Protein AF-A0A7S1K1X8-F1 (afdb_monomer)

Foldseek 3Di:
DACQDLLSLLVLLVLVCLQCVQPCNLQWAAADPVRRDHDFFPQAPSCLQVNRPDPSPSDRDDPVSSVVSVCCLQDPVCVVPPVSSCQQADVPDHNPDDGGQGGDGDGDTDPPGPPADGCPGPVVVSLVSCVVSVVSSVVVNCVQLVHDDDPLDDSCVPPVNQAGWDFGDDPDNPDTDTDGDDDDDPSVVVVNVVSNVVSVVVVVVVVLVVQLVVCCVVLVDSLLSVLLSVLLVVLLVVLVVCLCPVVVDPDDDPLLVVLSVVSSVLSSVLSVLLSVLVVVLVVVDPDDDDDPVVSLVVSLVVSLVVSVVVLVVQLVVLCVLLPDPDPVSNSSSSSSSSSSVSSSVSSSPRNSVSVVVVVVVVVVVVVVVPPPDDDDDDDDDDDDDDDPDDDDDDDDDDDDDDDDDDDDDDDDDDDDDDDDDDDDDDDDDDDDDDDDDDDDD

Solvent-accessible surface area (backbone atoms only — not comparable to full-atom values): 27059 Å² total; per-residue (Å²): 118,61,51,86,39,43,54,48,50,26,53,51,28,54,57,52,33,55,55,68,70,33,88,50,31,83,76,42,38,25,57,30,98,84,66,82,46,71,42,81,52,84,48,26,55,55,32,68,74,68,37,87,82,59,85,67,78,49,68,78,54,55,67,64,61,52,48,54,53,51,50,48,63,40,27,63,66,40,59,69,76,33,70,72,62,55,61,42,40,44,93,89,54,42,63,91,58,93,62,50,74,52,72,48,67,40,80,67,66,34,74,46,47,93,94,45,90,38,66,76,52,60,38,73,61,55,59,52,68,47,47,66,43,51,59,50,44,50,53,54,52,32,58,73,57,70,56,73,79,48,90,99,43,58,74,72,66,76,34,83,82,63,36,47,68,41,81,32,78,41,99,49,99,83,53,72,50,68,46,69,51,70,86,86,51,76,67,57,54,55,53,52,50,49,53,53,49,55,54,51,49,52,55,49,52,53,51,53,52,50,52,42,52,49,38,24,66,73,68,71,34,60,69,57,26,49,51,47,53,52,42,50,56,49,14,53,54,50,24,48,50,46,42,42,72,72,67,62,52,86,82,82,60,72,66,50,65,52,40,55,64,58,43,52,56,61,44,46,51,58,50,49,54,53,48,49,55,50,51,55,51,56,72,76,56,83,65,94,78,70,63,74,67,58,58,54,48,53,48,46,54,54,50,51,56,60,50,44,56,56,48,49,55,52,21,50,57,26,44,57,34,47,73,46,93,47,67,73,51,18,53,28,13,47,46,46,16,43,26,41,52,41,33,52,56,42,48,68,65,53,49,58,61,50,52,54,51,51,51,54,52,52,52,56,56,55,69,65,64,73,77,67,89,73,78,87,77,76,92,74,91,82,84,91,80,82,89,84,82,80,86,78,84,82,85,87,82,90,83,85,84,91,87,83,86,88,83,89,89,90,83,88,89,88,84,89,82,84,91,85,89,82,89,81,90,85,90,83,84,88,81,88,82,88,85,89,86,81,92,84,133

InterPro domains:
  IPR000731 Sterol-sensing domain [PS50156] (225-357)
  IPR052081 Dispatched hedgehog regulator [PTHR45951] (2-363)
  IPR053958 HMGCR/SNAP/NPC1-like, sterol-sensing domain [PF12349] (225-365)

Sequence (441 aa):
EDLFTPSSLQAMCQVERLVVQNPFYTSVCLLSGDGDKCARSEGSIVNLFYGYAHDFSCQLLTASRVGDVKNTLMSEVTYRLRPDARFFLAQGEGPGEGEMTSTRSLIPLGTPLKGYRNEFDRQYTQDKEYLPFWRSLERDILSHLHISPVLDRSPYRHTDDRGWLLQVPGNNTTTSTSIRVALWARPLWFDERADIFYTDQFWAAAAIVLVFVFFALYTKSPMYSFAGCLQIFFSFSLAYLLFRFVAGLNYFGSMQKGALFVLCGMGADNVLVMWDAWAIKQLQYDDQHATRSTQLHHAFCHTAAATLITNLTTAAAFFALCNSPLMPIQAFGLYAGICTVTNYLLTLSLLPPVLVIIKRRREKRSGVGDGVGSRPRSLSSIGPASSVSVCVADNAGTDEGLASHHEADLMSDEGVQKRHE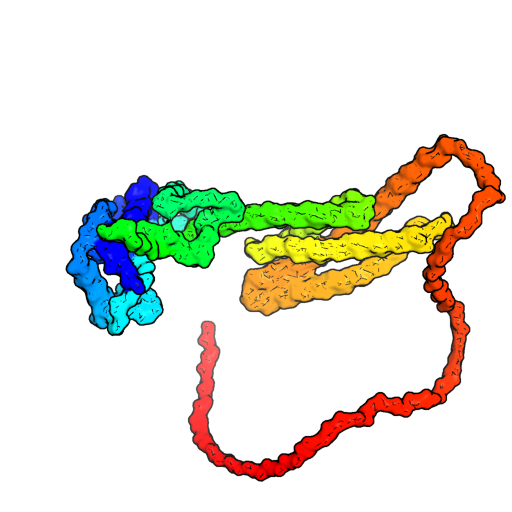HEHQLDGSSPHPHSPTPSTR

Nearest PDB structures (foldseek):
  7rpj-assembly1_A  TM=6.022E-01  e=6.123E-09  Mus musculus
  7e2i-assembly1_D  TM=6.457E-01  e=3.624E-08  Homo sapiens
  7rpk-assembly1_A  TM=6.072E-01  e=2.349E-07  Mus musculus
  7oul-assembly1_A  TM=7.824E-01  e=8.219E-02  Escherichia coli K-12
  7dfz-assembly1_A  TM=6.353E-01  e=7.503E-02  Homo sapiens

Mean predicted aligned error: 14.82 Å

Secondary structure (DSSP, 8-state):
--S--HHHHHHHHHHHHHHHT-TTHHHHBPBPTTSSSBPP-TT-HHHHHH-TT--S--PPPPHHHHHHHHHHHT-HHHHHH-GGGGGGSPTT--TT-----------PBPSSPTT-SSTTTTHHHHHHHTHHHHHHHHHHHHHHTTPPPBTTB-TTGGGTTS-EEEEEPPSSTT--EEEEE----HHHHHHHHHHHHHHHHHHHHHHHHHHHHHHHHHHS-HHHHHHHHHHHHHHHHHHHHHHHHTS------HHHHHHHHHHHHHHHHHHHHHHHHHHHHHHH---TTS-HHHHHHHHHHHHHHHHHHHHHHHHHHHHHGGGSSSHHHHHHHHHHHHHHHHHHHHHHHHHHHHHHHHHHHHHHHHHTTTTS---------------------------------------------------------------------

pLDDT: mean 75.9, std 22.22, range [23.56, 97.25]

Radius of gyration: 37.44 Å; Cα contacts (8 Å, |Δi|>4): 358; chains: 1; bounding box: 98×72×103 Å

Organism: NCBI:txid1169539

Structure (mmCIF, N/CA/C/O backbone):
data_AF-A0A7S1K1X8-F1
#
_entry.id   AF-A0A7S1K1X8-F1
#
loop_
_atom_site.group_PDB
_atom_site.id
_atom_site.type_symbol
_atom_site.label_atom_id
_atom_site.label_alt_id
_atom_site.label_comp_id
_atom_site.label_asym_id
_atom_site.label_entity_id
_atom_site.label_seq_id
_atom_site.pdbx_PDB_ins_code
_atom_site.Cartn_x
_atom_site.Cartn_y
_atom_site.Cartn_z
_atom_site.occupancy
_atom_site.B_iso_or_equiv
_atom_site.auth_seq_id
_atom_site.auth_comp_id
_atom_site.auth_asym_id
_atom_site.auth_atom_id
_atom_site.pdbx_PDB_model_num
ATOM 1 N N . GLU A 1 1 ? -9.183 15.104 32.620 1.00 67.88 1 GLU A N 1
ATOM 2 C CA . GLU A 1 1 ? -10.657 15.030 32.563 1.00 67.88 1 GLU A CA 1
ATOM 3 C C . GLU A 1 1 ? -11.042 13.574 32.591 1.00 67.88 1 GLU A C 1
ATOM 5 O O . GLU A 1 1 ? -10.529 12.787 31.799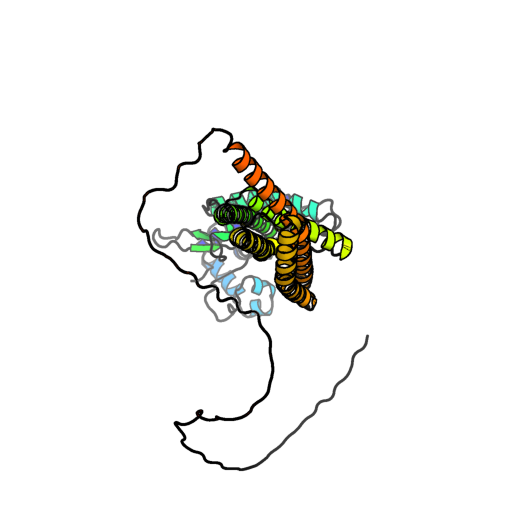 1.00 67.88 1 GLU A O 1
ATOM 10 N N . ASP A 1 2 ? -11.900 13.239 33.543 1.00 78.81 2 ASP A N 1
ATOM 11 C CA . ASP A 1 2 ? -12.364 11.882 33.763 1.00 78.81 2 ASP A CA 1
ATOM 12 C C . ASP A 1 2 ? -13.297 11.444 32.630 1.00 78.81 2 ASP A C 1
ATOM 14 O O . ASP A 1 2 ? -14.291 12.103 32.319 1.00 78.81 2 ASP A O 1
ATOM 18 N N . LEU A 1 3 ? -12.971 10.318 32.006 1.00 84.94 3 LEU A N 1
ATOM 19 C CA . LEU A 1 3 ? -13.683 9.800 30.846 1.00 84.94 3 LEU A CA 1
ATOM 20 C C . LEU A 1 3 ? -15.073 9.261 31.221 1.00 84.94 3 LEU A C 1
ATOM 22 O O . LEU A 1 3 ? -16.007 9.336 30.417 1.00 84.94 3 LEU A O 1
ATOM 26 N N . PHE A 1 4 ? -15.233 8.737 32.441 1.00 87.12 4 PHE A N 1
ATOM 27 C CA . PHE A 1 4 ? -16.459 8.083 32.907 1.00 87.12 4 PHE A CA 1
ATOM 28 C C . PHE A 1 4 ? -17.473 9.069 33.482 1.00 87.12 4 PHE A C 1
ATOM 30 O O . PHE A 1 4 ? -17.705 9.139 34.686 1.00 87.12 4 PHE A O 1
ATOM 37 N N . THR A 1 5 ? -18.148 9.788 32.591 1.00 87.94 5 THR A N 1
ATOM 38 C CA . THR A 1 5 ? -19.352 10.554 32.930 1.00 87.94 5 THR A CA 1
ATOM 39 C C . THR A 1 5 ? -20.606 9.854 32.391 1.00 87.94 5 THR A C 1
ATOM 41 O O . THR A 1 5 ? -20.513 9.094 31.422 1.00 87.94 5 THR A O 1
ATOM 44 N N . PRO A 1 6 ? -21.801 10.093 32.970 1.00 88.94 6 PRO A N 1
ATOM 45 C CA . PRO A 1 6 ? -23.054 9.566 32.429 1.00 88.94 6 PRO A CA 1
ATOM 46 C C . PRO A 1 6 ? -23.267 9.848 30.937 1.00 88.94 6 PRO A C 1
ATOM 48 O O . PRO A 1 6 ? -23.695 8.958 30.203 1.00 88.94 6 PRO A O 1
ATOM 51 N N . SER A 1 7 ? -22.936 11.059 30.478 1.00 87.81 7 SER A N 1
ATOM 52 C CA . SER A 1 7 ? -23.074 11.457 29.074 1.00 87.81 7 SER A CA 1
ATOM 53 C C . SER A 1 7 ? -22.024 10.786 28.185 1.00 87.81 7 SER A C 1
ATOM 55 O O . SER A 1 7 ? -22.371 10.281 27.118 1.00 87.81 7 SER A O 1
ATOM 57 N N . SER A 1 8 ? -20.769 10.679 28.639 1.00 88.69 8 SER A N 1
ATOM 58 C CA . SER A 1 8 ? -19.729 9.925 27.923 1.00 88.69 8 SER A CA 1
ATOM 59 C C . SER A 1 8 ? -20.116 8.453 27.755 1.00 88.69 8 SER A C 1
ATOM 61 O O . SER A 1 8 ? -19.996 7.905 26.664 1.00 88.69 8 SER A O 1
ATOM 63 N N . LEU A 1 9 ? -20.635 7.810 28.808 1.00 90.38 9 LEU A N 1
ATOM 64 C CA . LEU A 1 9 ? -21.081 6.412 28.764 1.00 90.38 9 LEU A CA 1
ATOM 65 C C . LEU A 1 9 ? -22.303 6.209 27.866 1.00 90.38 9 LEU A C 1
ATOM 67 O O . LEU A 1 9 ? -22.424 5.173 27.212 1.00 90.38 9 LEU A O 1
ATOM 71 N N . GLN A 1 10 ? -23.209 7.185 27.812 1.00 90.94 10 GLN A N 1
ATOM 72 C CA . GLN A 1 10 ? -24.309 7.170 26.854 1.00 90.94 10 GLN A CA 1
ATOM 73 C C . GLN A 1 10 ? -23.789 7.234 25.412 1.00 90.94 10 GLN A C 1
ATOM 75 O O . GLN A 1 10 ? -24.231 6.446 24.576 1.00 90.94 10 GLN A O 1
ATOM 80 N N . ALA A 1 11 ? -22.823 8.111 25.129 1.00 89.62 11 ALA A N 1
ATOM 81 C CA . ALA A 1 11 ? -22.195 8.211 23.814 1.00 89.62 11 ALA A CA 1
ATOM 82 C C . ALA A 1 11 ? -21.455 6.913 23.431 1.00 89.62 11 ALA A C 1
ATOM 84 O O . ALA A 1 11 ? -21.619 6.413 22.320 1.00 89.62 11 ALA A O 1
ATOM 85 N N . MET A 1 12 ? -20.722 6.296 24.366 1.00 90.94 12 MET A N 1
ATOM 86 C CA . MET A 1 12 ? -20.090 4.983 24.156 1.00 90.94 12 MET A CA 1
ATOM 87 C C . MET A 1 12 ? -21.119 3.891 23.834 1.00 90.94 12 MET A C 1
ATOM 89 O O . MET A 1 12 ? -20.915 3.108 22.908 1.00 90.94 12 MET A O 1
ATOM 93 N N . CYS A 1 13 ? -22.249 3.866 24.549 1.00 92.50 13 CYS A N 1
ATOM 94 C CA . CYS A 1 13 ? -23.339 2.932 24.270 1.00 92.50 13 CYS A CA 1
ATOM 95 C C . CYS A 1 13 ? -23.906 3.121 22.859 1.00 92.50 13 CYS A C 1
ATOM 97 O O . CYS A 1 13 ? -24.154 2.136 22.168 1.00 92.50 13 CYS A O 1
ATOM 99 N N . GLN A 1 14 ? -24.076 4.366 22.401 1.00 91.69 14 GLN A N 1
ATOM 100 C CA . GLN A 1 14 ? -24.563 4.647 21.047 1.00 91.69 14 GLN A CA 1
ATOM 101 C C . GLN A 1 14 ? -23.613 4.112 19.970 1.00 91.69 14 GLN A C 1
ATOM 103 O O . GLN A 1 14 ? -24.083 3.559 18.979 1.00 91.69 14 GLN A O 1
ATOM 108 N N . VAL A 1 15 ? -22.296 4.199 20.182 1.00 91.12 15 VAL A N 1
ATOM 109 C CA . VAL A 1 15 ? -21.304 3.626 19.260 1.00 91.12 15 VAL A CA 1
ATOM 110 C C . VAL A 1 15 ? -21.367 2.095 19.256 1.00 91.12 15 VAL A C 1
ATOM 112 O O . VAL A 1 15 ? -21.449 1.494 18.186 1.00 91.12 15 VAL A O 1
ATOM 115 N N . GLU A 1 16 ? -21.388 1.440 20.423 1.00 91.94 16 GLU A N 1
ATOM 116 C CA . GLU A 1 16 ? -21.484 -0.030 20.488 1.00 91.94 16 GLU A CA 1
ATOM 117 C C . GLU A 1 16 ? -22.815 -0.560 19.937 1.00 91.94 16 GLU A C 1
ATOM 119 O O . GLU A 1 16 ? -22.860 -1.623 19.311 1.00 91.94 16 GLU A O 1
ATOM 124 N N . ARG A 1 17 ? -23.897 0.208 20.093 1.00 92.38 17 ARG A N 1
ATOM 125 C CA . ARG A 1 17 ? -25.212 -0.101 19.528 1.00 92.38 17 ARG A CA 1
ATOM 126 C C . ARG A 1 17 ? -25.158 -0.252 18.007 1.00 92.38 17 ARG A C 1
ATOM 128 O O . ARG A 1 17 ? -25.808 -1.158 17.490 1.00 92.38 17 ARG A O 1
ATOM 135 N N . LEU A 1 18 ? -24.383 0.579 17.301 1.00 91.69 18 LEU A N 1
ATOM 136 C CA . LEU A 1 18 ? -24.216 0.473 15.842 1.00 91.69 18 LEU A CA 1
ATOM 137 C C . LEU A 1 18 ? -23.600 -0.869 15.429 1.00 91.69 18 LEU A C 1
ATOM 139 O O . LEU A 1 18 ? -23.930 -1.389 14.368 1.00 91.69 18 LEU A O 1
ATOM 143 N N . VAL A 1 19 ? -22.744 -1.447 16.276 1.00 90.69 19 VAL A N 1
ATOM 144 C CA . VAL A 1 19 ? -22.124 -2.757 16.041 1.00 90.69 19 VAL A CA 1
ATOM 145 C C . VAL A 1 19 ? -23.130 -3.877 16.298 1.00 90.69 19 VAL A C 1
ATOM 147 O O . VAL A 1 19 ? -23.359 -4.715 15.429 1.00 90.69 19 VAL A O 1
ATOM 150 N N . VAL A 1 20 ? -23.748 -3.890 17.483 1.00 89.25 20 VAL A N 1
ATOM 151 C CA . VAL A 1 20 ? -24.570 -5.019 17.957 1.00 89.25 20 VAL A CA 1
ATOM 152 C C . VAL A 1 20 ? -25.940 -5.078 17.278 1.00 89.25 20 VAL A C 1
ATOM 154 O O . VAL A 1 20 ? -26.451 -6.167 17.024 1.00 89.25 20 VAL A O 1
ATOM 157 N N . GLN A 1 21 ? -26.542 -3.927 16.961 1.00 90.06 21 GLN A N 1
ATOM 158 C CA . GLN A 1 21 ? -27.833 -3.861 16.263 1.00 90.06 21 GLN A CA 1
ATOM 159 C C . GLN A 1 21 ? -27.694 -3.903 14.734 1.00 90.06 21 GLN A C 1
ATOM 161 O O . GLN A 1 21 ? -28.703 -3.822 14.033 1.00 90.06 21 GLN A O 1
ATOM 166 N N . ASN A 1 22 ? -26.475 -4.040 14.197 1.00 91.75 22 ASN A N 1
ATOM 167 C CA . ASN A 1 22 ? -26.285 -4.181 12.760 1.00 91.75 22 ASN A CA 1
ATOM 168 C C . ASN A 1 22 ? -26.974 -5.471 12.260 1.00 91.75 22 ASN A C 1
ATOM 170 O O . ASN A 1 22 ? -26.795 -6.531 12.868 1.00 91.75 22 ASN A O 1
ATOM 174 N N . PRO A 1 23 ? -27.721 -5.437 11.139 1.00 90.81 23 PRO A N 1
ATOM 175 C CA . PRO A 1 23 ? -28.442 -6.608 10.629 1.00 90.81 23 PRO A CA 1
ATOM 176 C C . PRO A 1 23 ? -27.530 -7.811 10.356 1.00 90.81 23 PRO A C 1
ATOM 178 O O . PRO A 1 23 ? -27.951 -8.956 10.524 1.00 90.81 23 PRO A O 1
ATOM 181 N N . PHE A 1 24 ? -26.271 -7.570 9.983 1.00 90.00 24 PHE A N 1
ATOM 182 C CA . PHE A 1 24 ? -25.303 -8.625 9.700 1.00 90.00 24 PHE A CA 1
ATOM 183 C C . PHE A 1 24 ? -24.584 -9.141 10.955 1.00 90.00 24 PHE A C 1
ATOM 185 O O . PHE A 1 24 ? -23.938 -10.184 10.880 1.00 90.00 24 PHE A O 1
ATOM 192 N N . TYR A 1 25 ? -24.715 -8.489 12.119 1.00 89.25 25 TYR A N 1
ATOM 193 C CA . TYR A 1 25 ? -23.990 -8.867 13.341 1.00 89.25 25 TYR A CA 1
ATOM 194 C C . TYR A 1 25 ? -24.276 -10.307 13.781 1.00 89.25 25 TYR A C 1
ATOM 196 O O . TYR A 1 25 ? -23.360 -11.046 14.130 1.00 89.25 25 TYR A O 1
ATOM 204 N N . THR A 1 26 ? -25.531 -10.750 13.682 1.00 86.75 26 THR A N 1
ATOM 205 C CA . THR A 1 26 ? -25.941 -12.121 14.045 1.00 86.75 26 THR A CA 1
ATOM 206 C C . THR A 1 26 ? -25.240 -13.212 13.232 1.00 86.75 26 THR A C 1
ATOM 208 O O . THR A 1 26 ? -25.122 -14.339 13.703 1.00 86.75 26 THR A O 1
ATOM 211 N N . SER A 1 27 ? -24.747 -12.883 12.034 1.00 86.06 27 SER A N 1
ATOM 212 C CA . SER A 1 27 ? -24.015 -13.824 11.180 1.00 86.06 27 SER A CA 1
ATOM 213 C C . SER A 1 27 ? -22.524 -13.928 11.514 1.00 86.06 27 SER A C 1
ATOM 215 O O . SER A 1 27 ? -21.903 -14.933 11.180 1.00 86.06 27 SER A O 1
ATOM 217 N N . VAL A 1 28 ? -21.961 -12.919 12.190 1.00 88.00 28 VAL A N 1
ATOM 218 C CA . VAL A 1 28 ? -20.516 -12.785 12.456 1.00 88.00 28 VAL A CA 1
ATOM 219 C C . VAL A 1 28 ? -20.160 -12.770 13.945 1.00 88.00 28 VAL A C 1
ATOM 221 O O . VAL A 1 28 ? -18.979 -12.773 14.301 1.00 88.00 28 VAL A O 1
ATOM 224 N N . CYS A 1 29 ? -21.156 -12.718 14.828 1.00 88.75 29 CYS A N 1
ATOM 225 C CA . CYS A 1 29 ? -20.944 -12.653 16.266 1.00 88.75 29 CYS A CA 1
ATOM 226 C C . CYS A 1 29 ? -20.290 -13.933 16.800 1.00 88.75 29 CYS A C 1
ATOM 228 O O . CYS A 1 29 ? -20.446 -15.025 16.252 1.00 88.75 29 CYS A O 1
ATOM 230 N N . LEU A 1 30 ? -19.568 -13.804 17.914 1.00 87.94 30 LEU A N 1
ATOM 231 C CA . LEU A 1 30 ? -19.121 -14.971 18.665 1.00 87.94 30 LEU A CA 1
ATOM 232 C C . LEU A 1 30 ? -20.345 -15.751 19.151 1.00 87.94 30 LEU A C 1
ATOM 234 O O . LEU A 1 30 ? -21.225 -15.157 19.763 1.00 87.94 30 LEU A O 1
ATOM 238 N N . LEU A 1 31 ? -20.416 -17.055 18.891 1.00 86.69 31 LEU A N 1
ATOM 239 C CA . LEU A 1 31 ? -21.524 -17.903 19.338 1.00 86.69 31 LEU A CA 1
ATOM 240 C C . LEU A 1 31 ? -21.298 -18.385 20.777 1.00 86.69 31 LEU A C 1
ATOM 242 O O . LEU A 1 31 ? -20.170 -18.624 21.203 1.00 86.69 31 LEU A O 1
ATOM 246 N N . SER A 1 32 ? -22.385 -18.518 21.535 1.00 84.62 32 SER A N 1
ATOM 247 C CA . SER A 1 32 ? -22.387 -19.135 22.864 1.00 84.62 32 SER A CA 1
ATOM 248 C C . SER A 1 32 ? -22.176 -20.651 22.763 1.00 84.62 32 SER A C 1
ATOM 250 O O . SER A 1 32 ? -22.275 -21.218 21.678 1.00 84.62 32 SER A O 1
ATOM 252 N N . GLY A 1 33 ? -21.928 -21.324 23.892 1.00 76.81 33 GLY A N 1
ATOM 253 C CA . GLY A 1 33 ? -21.696 -22.776 23.935 1.00 76.81 33 GLY A CA 1
ATOM 254 C C . GLY A 1 33 ? -22.823 -23.614 23.312 1.00 76.81 33 GLY A C 1
ATOM 255 O O . GLY A 1 33 ? -22.551 -24.687 22.784 1.00 76.81 33 GLY A O 1
ATOM 256 N N . ASP A 1 34 ? -24.053 -23.087 23.295 1.00 75.75 34 ASP A N 1
ATOM 257 C CA . ASP A 1 34 ? -25.226 -23.715 22.667 1.00 75.75 34 ASP A CA 1
ATOM 258 C C . ASP A 1 34 ? -25.280 -23.539 21.131 1.00 75.75 34 ASP A C 1
ATOM 260 O O . ASP A 1 34 ? -26.132 -24.123 20.470 1.00 75.75 34 ASP A O 1
ATOM 264 N N . GLY A 1 35 ? -24.397 -22.726 20.540 1.00 70.94 35 GLY A N 1
ATOM 265 C CA . GLY A 1 35 ? -24.210 -22.593 19.088 1.00 70.94 35 GLY A CA 1
ATOM 266 C C . GLY A 1 35 ? -25.224 -21.728 18.325 1.00 70.94 35 GLY A C 1
ATOM 267 O O . GLY A 1 35 ? -24.949 -21.376 17.182 1.00 70.94 35 GLY A O 1
ATOM 268 N N . ASP A 1 36 ? -26.350 -21.338 18.932 1.00 79.19 36 ASP A N 1
ATOM 269 C CA . ASP A 1 36 ? -27.437 -20.627 18.223 1.00 79.19 36 ASP A CA 1
ATOM 270 C C . ASP A 1 36 ? -27.620 -19.151 18.616 1.00 79.19 36 ASP A C 1
ATOM 272 O O . ASP A 1 36 ? -28.343 -18.407 17.951 1.00 79.19 36 ASP A O 1
ATOM 276 N N . LYS A 1 37 ? -26.981 -18.696 19.697 1.00 84.31 37 LYS A N 1
ATOM 277 C CA . LYS A 1 37 ? -27.080 -17.309 20.182 1.00 84.31 37 LYS A CA 1
ATOM 278 C C . LYS A 1 37 ? -25.708 -16.668 20.247 1.00 84.31 37 LYS A C 1
ATOM 280 O O . LYS A 1 37 ? -24.741 -17.337 20.605 1.00 84.31 37 LYS A O 1
ATOM 285 N N . CYS A 1 38 ? -25.641 -15.365 19.986 1.00 86.12 38 CYS A N 1
ATOM 286 C CA . CYS A 1 38 ? -24.423 -14.603 20.222 1.00 86.12 38 CYS A CA 1
ATOM 287 C C . CYS A 1 38 ? -24.038 -14.677 21.710 1.00 86.12 38 CYS A C 1
ATOM 289 O O . CYS A 1 38 ? -24.870 -14.474 22.599 1.00 86.12 38 CYS A O 1
ATOM 291 N N . ALA A 1 39 ? -22.776 -14.991 21.975 1.00 85.62 39 ALA A N 1
ATOM 292 C CA . ALA A 1 39 ? -22.165 -14.948 23.284 1.00 85.62 39 ALA A CA 1
ATOM 293 C C . ALA A 1 39 ? -22.170 -13.518 23.832 1.00 85.62 39 ALA A C 1
ATOM 295 O O . ALA A 1 39 ? -22.199 -12.526 23.098 1.00 85.62 39 ALA A O 1
ATOM 296 N N . ARG A 1 40 ? -22.126 -13.420 25.158 1.00 81.94 40 ARG A N 1
ATOM 297 C CA . ARG A 1 40 ? -22.020 -12.134 25.843 1.00 81.94 40 ARG A CA 1
ATOM 298 C C . ARG A 1 40 ? -20.624 -11.563 25.618 1.00 81.94 40 ARG A C 1
ATOM 300 O O . ARG A 1 40 ? -19.637 -12.282 25.756 1.00 81.94 40 ARG A O 1
ATOM 307 N N . SER A 1 41 ? -20.546 -10.270 25.312 1.00 83.31 41 SER A N 1
ATOM 308 C CA . SER A 1 41 ? -19.260 -9.579 25.240 1.00 83.31 41 SER A CA 1
ATOM 309 C C . SER A 1 41 ? -18.809 -9.167 26.641 1.00 83.31 41 SER A C 1
ATOM 311 O O . SER A 1 41 ? -19.235 -8.132 27.157 1.00 83.31 41 SER A O 1
ATOM 313 N N . GLU A 1 42 ? -17.964 -9.989 27.263 1.00 80.69 42 GLU A N 1
ATOM 314 C CA . GLU A 1 42 ? -17.346 -9.689 28.566 1.00 80.69 42 GLU A CA 1
ATOM 315 C C . GLU A 1 42 ? -16.292 -8.574 28.477 1.00 80.69 42 GLU A C 1
ATOM 317 O O . GLU A 1 42 ? -15.997 -7.918 29.470 1.00 80.69 42 GLU A O 1
ATOM 322 N N . GLY A 1 43 ? -15.769 -8.314 27.275 1.00 84.62 43 GLY A N 1
ATOM 323 C CA . GLY A 1 43 ? -14.810 -7.244 27.004 1.00 84.62 43 GLY A CA 1
ATOM 324 C C . GLY A 1 43 ? -15.437 -5.876 26.719 1.00 84.62 43 GLY A C 1
ATOM 325 O O . GLY A 1 43 ? -14.696 -4.939 26.431 1.00 84.62 43 GLY A O 1
ATOM 326 N N . SER A 1 44 ? -16.769 -5.739 26.765 1.00 90.69 44 SER A N 1
ATOM 327 C CA . SER A 1 44 ? -17.447 -4.457 26.527 1.00 90.69 44 SER A CA 1
ATOM 328 C C . SER A 1 44 ? -17.526 -3.619 27.802 1.00 90.69 44 SER A C 1
ATOM 330 O O . SER A 1 44 ? -18.077 -4.050 28.819 1.00 90.69 44 SER A O 1
ATOM 332 N N . ILE A 1 45 ? -17.024 -2.384 27.728 1.00 90.06 45 ILE A N 1
ATOM 333 C CA . ILE A 1 45 ? -17.112 -1.433 28.842 1.00 90.06 45 ILE A CA 1
ATOM 334 C C . ILE A 1 45 ? -18.569 -1.031 29.103 1.00 90.06 45 ILE A C 1
ATOM 336 O O . ILE A 1 45 ? -18.985 -0.912 30.252 1.00 90.06 45 ILE A O 1
ATOM 340 N N . VAL A 1 46 ? -19.386 -0.901 28.055 1.00 91.19 46 VAL A N 1
ATOM 341 C CA . VAL A 1 46 ? -20.808 -0.548 28.178 1.00 91.19 46 VAL A CA 1
ATOM 342 C C . VAL A 1 46 ? -21.563 -1.643 28.933 1.00 91.19 46 VAL A C 1
ATOM 344 O O . VAL A 1 46 ? -22.312 -1.338 29.863 1.00 91.19 46 VAL A O 1
ATOM 347 N N . ASN A 1 47 ? -21.301 -2.917 28.626 1.00 90.69 47 ASN A N 1
ATOM 348 C CA . ASN A 1 47 ? -21.883 -4.050 29.350 1.00 90.69 47 ASN A CA 1
ATOM 349 C C . ASN A 1 47 ? -21.512 -4.065 30.838 1.00 90.69 47 ASN A C 1
ATOM 351 O O . ASN A 1 47 ? -22.323 -4.492 31.661 1.00 90.69 47 ASN A O 1
ATOM 355 N N . LEU A 1 48 ? -20.324 -3.585 31.207 1.00 89.31 48 LEU A N 1
ATOM 356 C CA . LEU A 1 48 ? -19.908 -3.506 32.606 1.00 89.31 48 LEU A CA 1
ATOM 357 C C . LEU A 1 48 ? -20.739 -2.476 33.396 1.00 89.31 48 LEU A C 1
ATOM 359 O O . LEU A 1 48 ? -21.142 -2.744 34.530 1.00 89.31 48 LEU A O 1
ATOM 363 N N . PHE A 1 49 ? -21.044 -1.321 32.795 1.00 90.88 49 PHE A N 1
ATOM 364 C CA . PHE A 1 49 ? -21.822 -0.257 33.443 1.00 90.88 49 PHE A CA 1
ATOM 365 C C . PHE A 1 49 ? -23.339 -0.513 33.411 1.00 90.88 49 PHE A C 1
ATOM 367 O O . PHE A 1 49 ? -23.997 -0.431 34.456 1.00 90.88 49 PHE A O 1
ATOM 374 N N . TYR A 1 50 ? -23.884 -0.858 32.239 1.00 89.81 50 TYR A N 1
ATOM 375 C CA . TYR A 1 50 ? -25.320 -1.090 32.006 1.00 89.81 50 TYR A CA 1
ATOM 376 C C . TYR A 1 50 ? -25.787 -2.501 32.390 1.00 89.81 50 TYR A C 1
ATOM 378 O O . TYR A 1 50 ? -26.981 -2.736 32.565 1.00 89.81 50 TYR A O 1
ATOM 386 N N . GLY A 1 51 ? -24.854 -3.437 32.555 1.00 88.44 51 GLY A N 1
ATOM 387 C CA . GLY A 1 51 ? -25.133 -4.849 32.779 1.00 88.44 51 GLY A CA 1
ATOM 388 C C . GLY A 1 51 ? -25.204 -5.657 31.479 1.00 88.44 51 GLY A C 1
ATOM 389 O O . GLY A 1 51 ? -25.578 -5.173 30.412 1.00 88.44 51 GLY A O 1
ATOM 390 N N . TYR A 1 52 ? -24.887 -6.948 31.585 1.00 84.19 52 TYR A N 1
ATOM 391 C CA . TYR A 1 52 ? -24.771 -7.868 30.445 1.00 84.19 52 TYR A CA 1
ATOM 392 C C . TYR A 1 52 ? -26.098 -8.263 29.773 1.00 84.19 52 TYR A C 1
ATOM 394 O O . TYR A 1 52 ? -26.084 -9.011 28.798 1.00 84.19 52 TYR A O 1
ATOM 402 N N . ALA A 1 53 ? -27.238 -7.828 30.313 1.00 81.69 53 ALA A N 1
ATOM 403 C CA . ALA A 1 53 ? -28.574 -8.130 29.793 1.00 81.69 53 ALA A CA 1
ATOM 404 C C . ALA A 1 53 ? -29.302 -6.886 29.255 1.00 81.69 53 ALA A C 1
ATOM 406 O O . ALA A 1 53 ? -30.506 -6.944 29.016 1.00 81.69 53 ALA A O 1
ATOM 407 N N . HIS A 1 54 ? -28.599 -5.759 29.110 1.00 86.06 54 HIS A N 1
ATOM 408 C CA . HIS A 1 54 ? -29.204 -4.532 28.607 1.00 86.06 54 HIS A CA 1
ATOM 409 C C . HIS A 1 54 ? -29.501 -4.624 27.097 1.00 86.06 54 HIS A C 1
ATOM 411 O O . HIS A 1 54 ? -28.859 -5.366 26.356 1.00 86.06 54 HIS A O 1
ATOM 417 N N . ASP A 1 55 ? -30.496 -3.871 26.640 1.00 85.31 55 ASP A N 1
ATOM 418 C CA . ASP A 1 55 ? -31.059 -3.907 25.282 1.00 85.31 55 ASP A CA 1
ATOM 419 C C . ASP A 1 55 ? -30.412 -2.897 24.310 1.00 85.31 55 ASP A C 1
ATOM 421 O O . ASP A 1 55 ? -30.920 -2.666 23.211 1.00 85.31 55 ASP A O 1
ATOM 425 N N . PHE A 1 56 ? -29.299 -2.272 24.711 1.00 87.25 56 PHE A N 1
ATOM 426 C CA . PHE A 1 56 ? -28.663 -1.152 24.006 1.00 87.25 56 PHE A CA 1
ATOM 427 C C . PHE A 1 56 ? -29.622 0.030 23.731 1.00 87.25 56 PHE A C 1
ATOM 429 O O . PHE A 1 56 ? -29.458 0.768 22.758 1.00 87.25 56 PHE A O 1
ATOM 436 N N . SER A 1 57 ? -30.619 0.259 24.599 1.00 87.25 57 SER A N 1
ATOM 437 C CA . SER A 1 57 ? -31.460 1.471 24.566 1.00 87.25 57 SER A CA 1
ATOM 438 C C . SER A 1 57 ? -30.708 2.754 24.955 1.00 87.25 57 SER A C 1
ATOM 440 O O . SER A 1 57 ? -31.189 3.849 24.666 1.00 87.25 57 SER A O 1
ATOM 442 N N . CYS A 1 58 ? -29.515 2.629 25.552 1.00 89.50 58 CYS A N 1
ATOM 443 C CA . CYS A 1 58 ? -28.596 3.723 25.897 1.00 89.50 58 CYS A CA 1
ATOM 444 C C . CYS A 1 58 ? -29.239 4.850 26.724 1.00 89.50 58 CYS A C 1
ATOM 446 O O . CYS A 1 58 ? -29.118 6.038 26.407 1.00 89.50 58 CYS A O 1
ATOM 448 N N . GLN A 1 59 ? -29.944 4.468 27.791 1.00 90.50 59 GLN A N 1
ATOM 449 C CA . GLN A 1 59 ? -30.516 5.406 28.760 1.00 90.50 59 GLN A CA 1
ATOM 450 C C . GLN A 1 59 ? -29.422 6.091 29.590 1.00 90.50 59 GLN A C 1
ATOM 452 O O . GLN A 1 59 ? -28.397 5.491 29.887 1.00 90.50 59 GLN A O 1
ATOM 457 N N . LEU A 1 60 ? -29.631 7.340 30.004 1.00 90.62 60 LEU A N 1
ATOM 458 C CA . LEU A 1 60 ? -28.641 8.051 30.813 1.00 90.62 60 LEU A CA 1
ATOM 459 C C . LEU A 1 60 ? -28.498 7.394 32.201 1.00 90.62 60 LEU A C 1
ATOM 461 O O . LEU A 1 60 ? -29.472 7.291 32.945 1.00 90.62 60 LEU A O 1
ATOM 465 N N . LEU A 1 61 ? -27.284 6.962 32.553 1.00 90.06 61 LEU A N 1
ATOM 466 C CA . LEU A 1 61 ? -27.001 6.339 33.851 1.00 90.06 61 LEU A CA 1
ATOM 467 C C . LEU A 1 61 ? -26.954 7.368 34.988 1.00 90.06 61 LEU A C 1
ATOM 469 O O . LEU A 1 61 ? -26.494 8.496 34.821 1.00 90.06 61 LEU A O 1
ATOM 473 N N . THR A 1 62 ? -27.353 6.959 36.191 1.00 91.44 62 THR A N 1
ATOM 474 C CA . THR A 1 62 ? -27.211 7.792 37.393 1.00 91.44 62 THR A CA 1
ATOM 475 C C . THR A 1 62 ? -25.739 7.923 37.793 1.00 91.44 62 THR A C 1
ATOM 477 O O . THR A 1 62 ? -24.999 6.938 37.780 1.00 91.44 62 THR A O 1
ATOM 480 N N . ALA A 1 63 ? -25.320 9.114 38.232 1.00 88.38 63 ALA A N 1
ATOM 481 C CA . ALA A 1 63 ? -23.944 9.372 38.670 1.00 88.38 63 ALA A CA 1
ATOM 482 C C . ALA A 1 63 ? -23.465 8.427 39.793 1.00 88.38 63 ALA A C 1
ATOM 484 O O . ALA A 1 63 ? -22.297 8.050 39.808 1.00 88.38 63 ALA A O 1
ATOM 485 N N . SER A 1 64 ? -24.363 7.983 40.685 1.00 90.25 64 SER A N 1
ATOM 486 C CA . SER A 1 64 ? -24.047 6.985 41.719 1.00 90.25 64 SER A CA 1
ATOM 487 C C . SER A 1 64 ? -23.629 5.645 41.116 1.00 90.25 64 SER A C 1
ATOM 489 O O . SER A 1 64 ? -22.570 5.127 41.448 1.00 90.25 64 SER A O 1
ATOM 491 N N . ARG A 1 65 ? -24.403 5.128 40.153 1.00 90.50 65 ARG A N 1
ATOM 492 C CA . ARG A 1 65 ? -24.112 3.861 39.471 1.00 90.50 65 ARG A CA 1
ATOM 493 C C . ARG A 1 65 ? -22.774 3.907 38.735 1.00 90.50 65 ARG A C 1
ATOM 495 O O . ARG A 1 65 ? -22.028 2.931 38.770 1.00 90.50 65 ARG A O 1
ATOM 502 N N . VAL A 1 66 ? -22.481 5.027 38.074 1.00 89.94 66 VAL A N 1
ATOM 503 C CA . VAL A 1 66 ? -21.192 5.243 37.401 1.00 89.94 66 VAL A CA 1
ATOM 504 C C . VAL A 1 66 ? -20.054 5.250 38.424 1.00 89.94 66 VAL A C 1
ATOM 506 O O . VAL A 1 66 ? -19.063 4.549 38.230 1.00 89.94 66 VAL A O 1
ATOM 509 N N . GLY A 1 67 ? -20.229 5.962 39.541 1.00 88.75 67 GLY A N 1
ATOM 510 C CA . GLY A 1 67 ? -19.267 5.999 40.643 1.00 88.75 67 GLY A CA 1
ATOM 511 C C . GLY A 1 67 ? -18.996 4.624 41.257 1.00 88.75 67 GLY A C 1
ATOM 512 O O . GLY A 1 67 ? -17.838 4.265 41.439 1.00 88.75 67 GLY A O 1
ATOM 513 N N . ASP A 1 68 ? -20.029 3.819 41.510 1.00 90.12 68 ASP A N 1
ATOM 514 C CA . ASP A 1 68 ? -19.890 2.489 42.120 1.00 90.12 68 ASP A CA 1
ATOM 515 C C . ASP A 1 68 ? -19.059 1.537 41.247 1.00 90.12 68 ASP A C 1
ATOM 517 O O . ASP A 1 68 ? -18.140 0.865 41.726 1.00 90.12 68 ASP A O 1
ATOM 521 N N . VAL A 1 69 ? -19.359 1.492 39.944 1.00 89.19 69 VAL A N 1
ATOM 522 C CA . VAL A 1 69 ? -18.643 0.633 38.987 1.00 89.19 69 VAL A CA 1
ATOM 523 C C . VAL A 1 69 ? -17.214 1.134 38.781 1.00 89.19 69 VAL A C 1
ATOM 525 O O . VAL A 1 69 ? -16.282 0.329 38.811 1.00 89.19 69 VAL A O 1
ATOM 528 N N . LYS A 1 70 ? -17.017 2.455 38.664 1.00 88.00 70 LYS A N 1
ATOM 529 C CA . LYS A 1 70 ? -15.688 3.075 38.577 1.00 88.00 70 LYS A CA 1
ATOM 530 C C . LYS A 1 70 ? -14.838 2.753 39.811 1.00 88.00 70 LYS A C 1
ATOM 532 O O . LYS A 1 70 ? -13.710 2.291 39.677 1.00 88.00 70 LYS A O 1
ATOM 537 N N . ASN A 1 71 ? -15.384 2.927 41.013 1.00 87.69 71 ASN A N 1
ATOM 538 C CA . ASN A 1 71 ? -14.682 2.636 42.266 1.00 87.69 71 ASN A CA 1
ATOM 539 C C . ASN A 1 71 ? -14.350 1.147 42.400 1.00 87.69 71 ASN A C 1
ATOM 541 O O . ASN A 1 71 ? -13.298 0.793 42.926 1.00 87.69 71 ASN A O 1
ATOM 545 N N . THR A 1 72 ? -15.216 0.270 41.888 1.00 87.50 72 THR A N 1
ATOM 546 C CA . THR A 1 72 ? -14.941 -1.169 41.837 1.00 87.50 72 THR A CA 1
ATOM 547 C C . THR A 1 72 ? -13.771 -1.466 40.899 1.00 87.50 72 THR A C 1
ATOM 549 O O . THR A 1 72 ? -12.843 -2.161 41.307 1.00 87.50 72 THR A O 1
ATOM 552 N N . LEU A 1 73 ? -13.755 -0.892 39.690 1.00 85.31 73 LEU A N 1
ATOM 553 C CA . LEU A 1 73 ? -12.642 -1.023 38.738 1.00 85.31 73 LEU A CA 1
ATOM 554 C C . LEU A 1 73 ? -11.310 -0.519 39.312 1.00 85.31 73 LEU A C 1
ATOM 556 O O . LEU A 1 73 ? -10.285 -1.174 39.145 1.00 85.31 73 LEU A O 1
ATOM 560 N N . MET A 1 74 ? -11.345 0.605 40.031 1.00 82.38 74 MET A N 1
ATOM 561 C CA . MET A 1 74 ? -10.172 1.237 40.646 1.00 82.38 74 MET A CA 1
ATOM 562 C C . MET A 1 74 ? -9.798 0.642 42.009 1.00 82.38 74 MET A C 1
ATOM 564 O O . MET A 1 74 ? -8.798 1.037 42.609 1.00 82.38 74 MET A O 1
ATOM 568 N N . SER A 1 75 ? -10.582 -0.306 42.528 1.00 86.06 75 SER A N 1
ATOM 569 C CA . SER A 1 75 ? -10.289 -0.930 43.815 1.00 86.06 75 SER A CA 1
ATOM 570 C C . SER A 1 75 ? -9.052 -1.818 43.721 1.00 86.06 75 SER A C 1
ATOM 572 O O . SER A 1 75 ? -8.883 -2.605 42.787 1.00 86.06 75 SER A O 1
ATOM 574 N N . GLU A 1 76 ? -8.207 -1.760 44.747 1.00 83.31 76 GLU A N 1
ATOM 575 C CA . GLU A 1 76 ? -6.986 -2.564 44.789 1.00 83.31 76 GLU A CA 1
ATOM 576 C C . GLU A 1 76 ? -7.267 -4.074 44.798 1.00 83.31 76 GLU A C 1
ATOM 578 O O . GLU A 1 76 ? -6.509 -4.865 44.236 1.00 83.31 76 GLU A O 1
ATOM 583 N N . VAL A 1 77 ? -8.410 -4.472 45.360 1.00 85.06 77 VAL A N 1
ATOM 584 C CA . VAL A 1 77 ? -8.890 -5.858 45.341 1.00 85.06 77 VAL A CA 1
ATOM 585 C C . VAL A 1 77 ? -9.178 -6.317 43.911 1.00 85.06 77 VAL A C 1
ATOM 587 O O . VAL A 1 77 ? -8.668 -7.356 43.489 1.00 85.06 77 VAL A O 1
ATOM 590 N N . THR A 1 78 ? -9.944 -5.540 43.142 1.00 83.06 78 THR A N 1
ATOM 591 C CA . THR A 1 78 ? -10.283 -5.888 41.753 1.00 83.06 78 THR A CA 1
ATOM 592 C C . THR A 1 78 ? -9.041 -5.847 40.872 1.00 83.06 78 THR A C 1
ATOM 594 O O . THR A 1 78 ? -8.791 -6.790 40.126 1.00 83.06 78 THR A O 1
ATOM 597 N N . TYR A 1 79 ? -8.182 -4.841 41.041 1.00 80.75 79 TYR A N 1
ATOM 598 C CA . TYR A 1 79 ? -6.938 -4.709 40.281 1.00 80.75 79 TYR A CA 1
ATOM 599 C C . TYR A 1 79 ? -5.954 -5.884 40.480 1.00 80.75 79 TYR A C 1
ATOM 601 O O . TYR A 1 79 ? -5.172 -6.216 39.576 1.00 80.75 79 TYR A O 1
ATOM 609 N N . ARG A 1 80 ? -5.972 -6.529 41.658 1.00 81.00 80 ARG A N 1
ATOM 610 C CA . ARG A 1 80 ? -5.150 -7.714 41.969 1.00 81.00 80 ARG A CA 1
ATOM 611 C C . ARG A 1 80 ? -5.803 -9.032 41.553 1.00 81.00 80 ARG A C 1
ATOM 613 O O . ARG A 1 80 ? -5.101 -9.899 41.043 1.00 81.00 80 ARG A O 1
ATOM 620 N N . LEU A 1 81 ? -7.108 -9.199 41.777 1.00 85.81 81 LEU A N 1
ATOM 621 C CA . LEU A 1 81 ? -7.807 -10.478 41.576 1.00 85.81 81 LEU A CA 1
ATOM 622 C C . LEU A 1 81 ? -8.382 -10.664 40.165 1.00 85.81 81 LEU A C 1
ATOM 624 O O . LEU A 1 81 ? -8.639 -11.796 39.760 1.00 85.81 81 LEU A O 1
ATOM 628 N N . ARG A 1 82 ? -8.605 -9.575 39.423 1.00 82.38 82 ARG A N 1
ATOM 629 C CA . ARG A 1 82 ? -9.240 -9.571 38.098 1.00 82.38 82 ARG A CA 1
ATOM 630 C C . ARG A 1 82 ? -8.292 -8.958 37.066 1.00 82.38 82 ARG A C 1
ATOM 632 O O . ARG A 1 82 ? -8.355 -7.756 36.809 1.00 82.38 82 ARG A O 1
ATOM 639 N N . PRO A 1 83 ? -7.373 -9.748 36.478 1.00 79.56 83 PRO A N 1
ATOM 640 C CA . PRO A 1 83 ? -6.445 -9.236 35.469 1.00 79.56 83 PRO A CA 1
ATOM 641 C C . PRO A 1 83 ? -7.170 -8.727 34.214 1.00 79.56 83 PRO A C 1
ATOM 643 O O . PRO A 1 83 ? -6.663 -7.836 33.540 1.00 79.56 83 PRO A O 1
ATOM 646 N N . ASP A 1 84 ? -8.370 -9.235 33.938 1.00 80.56 84 ASP A N 1
ATOM 647 C CA . ASP A 1 84 ? -9.285 -8.765 32.898 1.00 80.56 84 ASP A CA 1
ATOM 648 C C . ASP A 1 84 ? -9.749 -7.318 33.122 1.00 80.56 84 ASP A C 1
ATOM 650 O O . ASP A 1 84 ? -9.893 -6.573 32.158 1.00 80.56 84 ASP A O 1
ATOM 654 N N . ALA A 1 85 ? -9.881 -6.861 34.372 1.00 79.81 85 ALA A N 1
ATOM 655 C CA . ALA A 1 85 ? -10.235 -5.470 34.664 1.00 79.81 85 ALA A CA 1
ATOM 656 C C . ALA A 1 85 ? -9.155 -4.475 34.192 1.00 79.81 85 ALA A C 1
ATOM 658 O O . ALA A 1 85 ? -9.469 -3.337 33.843 1.00 79.81 85 ALA A O 1
ATOM 659 N N . ARG A 1 86 ? -7.889 -4.913 34.104 1.00 81.62 86 ARG A N 1
ATOM 660 C CA . ARG A 1 86 ? -6.775 -4.096 33.588 1.00 81.62 86 ARG A CA 1
ATOM 661 C C . ARG A 1 86 ? -6.891 -3.805 32.097 1.00 81.62 86 ARG A C 1
ATOM 663 O O . ARG A 1 86 ? -6.253 -2.876 31.621 1.00 81.62 86 ARG A O 1
ATOM 670 N N . PHE A 1 87 ? -7.687 -4.577 31.356 1.00 86.62 87 PHE A N 1
ATOM 671 C CA . PHE A 1 87 ? -7.935 -4.316 29.939 1.00 86.62 87 PHE A CA 1
ATOM 672 C C . PHE A 1 87 ? -8.617 -2.958 29.719 1.00 86.62 87 PHE A C 1
ATOM 674 O O . PHE A 1 87 ? -8.307 -2.266 28.749 1.00 86.62 87 PHE A O 1
ATOM 681 N N . PHE A 1 88 ? -9.503 -2.567 30.638 1.00 87.06 88 PHE A N 1
ATOM 682 C CA . PHE A 1 88 ? -10.284 -1.332 30.568 1.00 87.06 88 PHE A CA 1
ATOM 683 C C . PHE A 1 88 ? -9.520 -0.087 31.035 1.00 87.06 88 PHE A C 1
ATOM 685 O O . PHE A 1 88 ? -10.015 1.022 30.836 1.00 87.06 88 PHE A O 1
ATOM 692 N N . LEU A 1 89 ? -8.349 -0.270 31.651 1.00 85.56 89 LEU A N 1
ATOM 693 C CA . LEU A 1 89 ? -7.508 0.781 32.223 1.00 85.56 89 LEU A CA 1
ATOM 694 C C . LEU A 1 89 ? -6.335 1.112 31.293 1.00 85.56 89 LEU A C 1
ATOM 696 O O . LEU A 1 89 ? -5.785 0.228 30.625 1.00 85.56 89 LEU A O 1
ATOM 700 N N . ALA A 1 90 ? -5.924 2.380 31.252 1.00 82.25 90 ALA A N 1
ATOM 701 C CA . ALA A 1 90 ? -4.685 2.752 30.580 1.00 82.25 90 ALA A CA 1
ATOM 702 C C . ALA A 1 90 ? -3.456 2.299 31.386 1.00 82.25 90 ALA A C 1
ATOM 704 O O . ALA A 1 90 ? -3.521 2.022 32.582 1.00 82.25 90 ALA A O 1
ATOM 705 N N . GLN A 1 91 ? -2.298 2.230 30.730 1.00 76.88 91 GLN A N 1
ATOM 706 C CA . GLN A 1 91 ? -1.052 1.918 31.424 1.00 76.88 91 GLN A CA 1
ATOM 707 C C . GLN A 1 91 ? -0.676 3.073 32.361 1.00 76.88 91 GLN A C 1
ATOM 709 O O . GLN A 1 91 ? -0.484 4.192 31.897 1.00 76.88 91 GLN A O 1
ATOM 714 N N . GLY A 1 92 ? -0.543 2.783 33.655 1.00 73.88 92 GLY A N 1
ATOM 715 C CA . GLY A 1 92 ? -0.280 3.783 34.695 1.00 73.88 92 GLY A CA 1
ATOM 716 C C . GLY A 1 92 ? -1.517 4.121 35.526 1.00 73.88 92 GLY A C 1
ATOM 717 O O . GLY A 1 92 ? -1.371 4.376 36.711 1.00 73.88 92 GLY A O 1
ATOM 718 N N . GLU A 1 93 ? -2.718 3.974 34.959 1.00 77.75 93 GLU A N 1
ATOM 719 C CA . GLU A 1 93 ? -3.975 4.216 35.672 1.00 77.75 93 GLU A CA 1
ATOM 720 C C . GLU A 1 93 ? -4.337 3.009 36.556 1.00 77.75 93 GLU A C 1
ATOM 722 O O . GLU A 1 93 ? -4.356 1.857 36.107 1.00 77.75 93 GLU A O 1
ATOM 727 N N . GLY A 1 94 ? -4.623 3.255 37.836 1.00 71.94 94 GLY A N 1
ATOM 728 C CA . GLY A 1 94 ? -4.907 2.196 38.803 1.00 71.94 94 GLY A CA 1
ATOM 729 C C . GLY A 1 94 ? -5.205 2.712 40.216 1.00 71.94 94 GLY A C 1
ATOM 730 O O . GLY A 1 94 ? -5.409 3.911 40.410 1.00 71.94 94 GLY A O 1
ATOM 731 N N . PRO A 1 95 ? -5.248 1.819 41.221 1.00 68.88 95 PRO A N 1
ATOM 732 C CA . PRO A 1 95 ? -5.606 2.177 42.592 1.00 68.88 95 PRO A CA 1
ATOM 733 C C . PRO A 1 95 ? -4.705 3.296 43.138 1.00 68.88 95 PRO A C 1
ATOM 735 O O . PRO A 1 95 ? -3.494 3.120 43.235 1.00 68.88 95 PRO A O 1
ATOM 738 N N . GLY A 1 96 ? -5.300 4.441 43.494 1.00 65.56 96 GLY A N 1
ATOM 739 C CA . GLY A 1 96 ? -4.589 5.624 44.002 1.00 65.56 96 GLY A CA 1
ATOM 740 C C . GLY A 1 96 ? -4.507 6.802 43.024 1.00 65.56 96 GLY A C 1
ATOM 741 O O . GLY A 1 96 ? -4.320 7.932 43.472 1.00 65.56 96 GLY A O 1
ATOM 742 N N . GLU A 1 97 ? -4.731 6.582 41.726 1.00 65.44 97 GLU A N 1
ATOM 743 C CA . GLU A 1 97 ? -4.910 7.649 40.733 1.00 65.44 97 GLU A CA 1
ATOM 744 C C . GLU A 1 97 ? -6.412 7.917 40.521 1.00 65.44 97 GLU A C 1
ATOM 746 O O . GLU A 1 97 ? -7.209 6.993 40.388 1.00 65.44 97 GLU A O 1
ATOM 751 N N . GLY A 1 98 ? -6.847 9.180 40.592 1.00 64.00 98 GLY A N 1
ATOM 752 C CA . GLY A 1 98 ? -8.278 9.528 40.685 1.00 64.00 98 GLY A CA 1
ATOM 753 C C . GLY A 1 98 ? -9.025 9.678 39.351 1.00 64.00 98 GLY A C 1
ATOM 754 O O . GLY A 1 98 ? -10.261 9.614 39.320 1.00 64.00 98 GLY A O 1
ATOM 755 N N . GLU A 1 99 ? -8.305 9.872 38.246 1.00 71.94 99 GLU A N 1
ATOM 756 C CA . GLU A 1 99 ? -8.884 10.148 36.926 1.00 71.94 99 GLU A CA 1
ATOM 757 C C . GLU A 1 99 ? -8.552 9.028 35.941 1.00 71.94 99 GLU A C 1
ATOM 759 O O . GLU A 1 99 ? -7.399 8.627 35.824 1.00 71.94 99 GLU A O 1
ATOM 764 N N . MET A 1 100 ? -9.565 8.541 35.218 1.00 79.25 100 MET A N 1
ATOM 765 C CA . MET A 1 100 ? -9.374 7.618 34.099 1.00 79.25 100 MET A CA 1
ATOM 766 C C . MET A 1 100 ? -9.496 8.423 32.811 1.00 79.25 100 MET A C 1
ATOM 768 O O . MET A 1 100 ? -10.551 8.990 32.530 1.00 79.25 100 MET A O 1
ATOM 772 N N . THR A 1 101 ? -8.432 8.495 32.023 1.00 84.50 101 THR A N 1
ATOM 773 C CA . THR A 1 101 ? -8.388 9.317 30.805 1.00 84.50 101 THR A CA 1
ATOM 774 C C . THR A 1 101 ? -8.714 8.521 29.550 1.00 84.50 101 THR A C 1
ATOM 776 O O . THR A 1 101 ? -9.149 9.089 28.549 1.00 84.50 101 THR A O 1
ATOM 779 N N . SER A 1 102 ? -8.507 7.203 29.584 1.00 85.94 102 SER A N 1
ATOM 780 C CA . SER A 1 102 ? -8.684 6.317 28.436 1.00 85.94 102 SER A CA 1
ATOM 781 C C . SER A 1 102 ? -9.301 4.991 28.861 1.00 85.94 102 SER A C 1
ATOM 783 O O . SER A 1 102 ? -9.052 4.485 29.948 1.00 85.94 102 SER A O 1
ATOM 785 N N . THR A 1 103 ? -10.088 4.389 27.974 1.00 89.94 103 THR A N 1
ATOM 786 C CA . THR A 1 103 ? -10.611 3.036 28.176 1.00 89.94 103 THR A CA 1
ATOM 787 C C . THR A 1 103 ? -10.626 2.263 26.867 1.00 89.94 103 THR A C 1
ATOM 789 O O . THR A 1 103 ? -10.475 2.838 25.787 1.00 89.94 103 THR A O 1
ATOM 792 N N . ARG A 1 104 ? -10.778 0.944 26.960 1.00 90.69 104 ARG A N 1
ATOM 793 C CA . ARG A 1 104 ? -10.824 0.035 25.815 1.00 90.69 104 ARG A CA 1
ATOM 794 C C . ARG A 1 104 ? -12.072 -0.818 25.916 1.00 90.69 104 ARG A C 1
ATOM 796 O O . ARG A 1 104 ? -12.414 -1.282 26.993 1.00 90.69 104 ARG A O 1
ATOM 803 N N . SER A 1 105 ? -12.723 -1.041 24.785 1.00 91.25 105 SER A N 1
ATOM 804 C CA . SER A 1 105 ? -13.844 -1.965 24.666 1.00 91.25 105 SER A CA 1
ATOM 805 C C . SER A 1 105 ? -13.524 -2.980 23.578 1.00 91.25 105 SER A C 1
ATOM 807 O O . SER A 1 105 ? -12.967 -2.625 22.538 1.00 91.25 105 SER A O 1
ATOM 809 N N . LEU A 1 106 ? -13.836 -4.246 23.830 1.00 90.12 106 LEU A N 1
ATOM 810 C CA . LEU A 1 106 ? -13.660 -5.346 22.895 1.00 90.12 106 LEU A CA 1
ATOM 811 C C . LEU A 1 106 ? -15.012 -6.005 22.650 1.00 90.12 106 LEU A C 1
ATOM 813 O O . LEU A 1 106 ? -15.639 -6.515 23.575 1.00 90.12 106 LEU A O 1
ATOM 817 N N . ILE A 1 107 ? -15.431 -6.039 21.388 1.00 89.75 107 ILE A N 1
ATOM 818 C CA . ILE A 1 107 ? -16.592 -6.804 20.933 1.00 89.75 107 ILE A CA 1
ATOM 819 C C . ILE A 1 107 ? -16.052 -7.971 20.100 1.00 89.75 107 ILE A C 1
ATOM 821 O O . ILE A 1 107 ? -15.584 -7.745 18.981 1.00 89.75 107 ILE A O 1
ATOM 825 N N . PRO A 1 108 ? -16.041 -9.206 20.634 1.00 86.56 108 PRO A N 1
ATOM 826 C CA . PRO A 1 108 ? -15.487 -10.341 19.919 1.00 86.56 108 PRO A CA 1
ATOM 827 C C . PRO A 1 108 ? -16.414 -10.766 18.776 1.00 86.56 108 PRO A C 1
ATOM 829 O O . PRO A 1 108 ? -17.615 -10.973 18.961 1.00 86.56 108 PRO A O 1
ATOM 832 N N . LEU A 1 109 ? -15.828 -10.947 17.596 1.00 87.44 109 LEU A N 1
ATOM 833 C CA . LEU A 1 109 ? -16.458 -11.635 16.471 1.00 87.44 109 LEU A CA 1
ATOM 834 C C . LEU A 1 109 ? -16.017 -13.102 16.468 1.00 87.44 109 LEU A C 1
ATOM 836 O O . LEU A 1 109 ? -14.948 -13.435 16.981 1.00 87.44 109 LEU A O 1
ATOM 840 N N . GLY A 1 110 ? -16.856 -13.986 15.936 1.00 82.81 110 GLY A N 1
ATOM 841 C CA . GLY A 1 110 ? -16.668 -15.430 16.039 1.00 82.81 110 GLY A CA 1
ATOM 842 C C . GLY A 1 110 ? -16.120 -16.062 14.772 1.00 82.81 110 GLY A C 1
ATOM 843 O O . GLY A 1 110 ? -16.702 -15.875 13.710 1.00 82.81 110 GLY A O 1
ATOM 844 N N . THR A 1 111 ? -15.074 -16.877 14.910 1.00 81.31 111 THR A N 1
ATOM 845 C CA . THR A 1 111 ? -14.610 -17.856 13.911 1.00 81.31 111 THR A CA 1
ATOM 846 C C . THR A 1 111 ? -14.520 -19.245 14.558 1.00 81.31 111 THR A C 1
ATOM 848 O O . THR A 1 111 ? -14.162 -19.325 15.735 1.00 81.31 111 THR A O 1
ATOM 851 N N . PRO A 1 112 ? -14.753 -20.351 13.828 1.00 83.00 112 PRO A N 1
ATOM 852 C CA . PRO A 1 112 ? -15.186 -20.417 12.433 1.00 83.00 112 PRO A CA 1
ATOM 853 C C . PRO A 1 112 ? -16.650 -20.001 12.253 1.00 83.00 112 PRO A C 1
ATOM 855 O O . PRO A 1 112 ? -17.486 -20.220 13.128 1.00 83.00 112 PRO A O 1
ATOM 858 N N . LEU A 1 113 ? -16.967 -19.439 11.087 1.00 82.94 113 LEU A N 1
ATOM 859 C CA . LEU A 1 113 ? -18.354 -19.193 10.692 1.00 82.94 113 LEU A CA 1
ATOM 860 C C . LEU A 1 113 ? -19.112 -20.519 10.493 1.00 82.94 113 LEU A C 1
ATOM 862 O O . LEU A 1 113 ? -18.519 -21.577 10.250 1.00 82.94 113 LEU A O 1
ATOM 866 N N . LYS A 1 114 ? -20.448 -20.472 10.552 1.00 81.44 114 LYS A N 1
ATOM 867 C CA . LYS A 1 114 ? -21.301 -21.652 10.344 1.00 81.44 114 LYS A CA 1
ATOM 868 C C . LYS A 1 114 ? -20.997 -22.304 8.987 1.00 81.44 114 LYS A C 1
ATOM 870 O O . LYS A 1 114 ? -21.069 -21.656 7.950 1.00 81.44 114 LYS A O 1
ATOM 875 N N . GLY A 1 115 ? -20.673 -23.598 8.997 1.00 82.62 115 GLY A N 1
ATOM 876 C CA . GLY A 1 115 ? -20.314 -24.357 7.788 1.00 82.62 115 GLY A CA 1
ATOM 877 C C . GLY A 1 115 ? -18.808 -24.485 7.518 1.00 82.62 115 GLY A C 1
ATOM 878 O O . GLY A 1 115 ? -18.426 -25.122 6.533 1.00 82.62 115 GLY A O 1
ATOM 879 N N . TYR A 1 116 ? -17.959 -23.945 8.394 1.00 85.12 116 TYR A N 1
ATOM 880 C CA . TYR A 1 116 ? -16.505 -24.100 8.338 1.00 85.12 116 TYR A CA 1
ATOM 881 C C . TYR A 1 116 ? -15.979 -24.947 9.501 1.00 85.12 116 TYR A C 1
ATOM 883 O O . TYR A 1 116 ? -16.548 -24.948 10.592 1.00 85.12 116 TYR A O 1
ATOM 891 N N . ARG A 1 117 ? -14.892 -25.695 9.270 1.00 83.81 117 ARG A N 1
ATOM 892 C CA . ARG A 1 117 ? -14.321 -26.612 10.274 1.00 83.81 117 ARG A CA 1
ATOM 893 C C . ARG A 1 117 ? -13.462 -25.907 11.322 1.00 83.81 117 ARG A C 1
ATOM 895 O O . ARG A 1 117 ? -13.470 -26.310 12.478 1.00 83.81 117 ARG A O 1
ATOM 902 N N . ASN A 1 118 ? -12.678 -24.913 10.911 1.00 86.38 118 ASN A N 1
ATOM 903 C CA . ASN A 1 118 ? -11.781 -24.134 11.768 1.00 86.38 118 ASN A CA 1
ATOM 904 C C . ASN A 1 118 ? -11.477 -22.767 11.125 1.00 86.38 118 ASN A C 1
ATOM 906 O O . ASN A 1 118 ? -11.884 -22.514 9.994 1.00 86.38 118 ASN A O 1
ATOM 910 N N . GLU A 1 119 ? -10.768 -21.888 11.836 1.00 81.38 119 GLU A N 1
ATOM 911 C CA . GLU A 1 119 ? -10.388 -20.546 11.352 1.00 81.38 119 GLU A CA 1
ATOM 912 C C . GLU A 1 119 ? -9.583 -20.580 10.037 1.00 81.38 119 GLU A C 1
ATOM 914 O O . GLU A 1 119 ? -9.706 -19.700 9.188 1.00 81.38 119 GLU A O 1
ATOM 919 N N . PHE A 1 120 ? -8.785 -21.630 9.833 1.00 84.94 120 PHE A N 1
ATOM 920 C CA . PHE A 1 120 ? -7.924 -21.779 8.657 1.00 84.94 120 PHE A CA 1
ATOM 921 C C . PHE A 1 120 ? -8.630 -22.441 7.459 1.00 84.94 120 PHE A C 1
ATOM 923 O O . PHE A 1 120 ? -8.088 -22.462 6.351 1.00 84.94 120 PHE A O 1
ATOM 930 N N . ASP A 1 121 ? -9.837 -22.978 7.645 1.00 83.75 121 ASP A N 1
ATOM 931 C CA . ASP A 1 121 ? -10.602 -23.676 6.613 1.00 83.75 121 ASP A CA 1
ATOM 932 C C . ASP A 1 121 ? -11.153 -22.667 5.604 1.00 83.75 121 ASP A C 1
ATOM 934 O O . ASP A 1 121 ? -12.128 -21.967 5.870 1.00 83.75 121 ASP A O 1
ATOM 938 N N . ARG A 1 122 ? -10.519 -22.582 4.428 1.00 84.81 122 ARG A N 1
ATOM 939 C CA . ARG A 1 122 ? -10.851 -21.594 3.386 1.00 84.81 122 ARG A CA 1
ATOM 940 C C . ARG A 1 122 ? -10.903 -20.172 3.963 1.00 84.81 122 ARG A C 1
ATOM 942 O O . ARG A 1 122 ? -11.864 -19.436 3.760 1.00 84.81 122 ARG A O 1
ATOM 949 N N . GLN A 1 123 ? -9.839 -19.776 4.657 1.00 82.19 123 GLN A N 1
ATOM 950 C CA . GLN A 1 123 ? -9.733 -18.475 5.329 1.00 82.19 123 GLN A CA 1
ATOM 951 C C . GLN A 1 123 ? -10.157 -17.290 4.443 1.00 82.19 123 GLN A C 1
ATOM 953 O O . GLN A 1 123 ? -10.910 -16.430 4.878 1.00 82.19 123 GLN A O 1
ATOM 958 N N . TYR A 1 124 ? -9.760 -17.281 3.166 1.00 82.19 124 TYR A N 1
ATOM 959 C CA . TYR A 1 124 ? -10.141 -16.217 2.231 1.00 82.19 124 TYR A CA 1
ATOM 960 C C . TYR A 1 124 ? -11.656 -16.121 1.978 1.00 82.19 124 TYR A C 1
ATOM 962 O O . TYR A 1 124 ? -12.170 -15.024 1.772 1.00 82.19 124 TYR A O 1
ATOM 970 N N . THR A 1 125 ? -12.386 -17.243 1.965 1.00 85.12 125 THR A N 1
ATOM 971 C CA . THR A 1 125 ? -13.849 -17.202 1.814 1.00 85.12 125 THR A CA 1
ATOM 972 C C . THR A 1 125 ? -14.522 -16.816 3.121 1.00 85.12 125 THR A C 1
ATOM 974 O O . THR A 1 125 ? -15.466 -16.040 3.070 1.00 85.12 125 THR A O 1
ATOM 977 N N . GLN A 1 126 ? -14.010 -17.270 4.272 1.00 84.44 126 GLN A N 1
ATOM 978 C CA . GLN A 1 126 ? -14.493 -16.800 5.576 1.00 84.44 126 GLN A CA 1
ATOM 979 C C . GLN A 1 126 ? -14.328 -15.285 5.712 1.00 84.44 126 GLN A C 1
ATOM 981 O O . GLN A 1 126 ? -15.295 -14.598 6.012 1.00 84.44 126 GLN A O 1
ATOM 986 N N . ASP A 1 127 ? -13.146 -14.751 5.401 1.00 82.25 127 ASP A N 1
ATOM 987 C CA . ASP A 1 127 ? -12.861 -13.314 5.470 1.00 82.25 127 ASP A CA 1
ATOM 988 C C . ASP A 1 127 ? -13.804 -12.499 4.566 1.00 82.25 127 ASP A C 1
ATOM 990 O O . ASP A 1 127 ? -14.226 -11.400 4.930 1.00 82.25 127 ASP A O 1
ATOM 994 N N . LYS A 1 128 ? -14.208 -13.058 3.417 1.00 84.00 128 LYS A N 1
ATOM 995 C CA . LYS A 1 128 ? -15.186 -12.421 2.527 1.00 84.00 128 LYS A CA 1
ATOM 996 C C . LYS A 1 128 ? -16.594 -12.336 3.105 1.00 84.00 128 LYS A C 1
ATOM 998 O O . LYS A 1 128 ? -17.287 -11.368 2.807 1.00 84.00 128 LYS A O 1
ATOM 1003 N N . GLU A 1 129 ? -17.016 -13.305 3.909 1.00 85.81 129 GLU A N 1
ATOM 1004 C CA . GLU A 1 129 ? -18.340 -13.287 4.548 1.00 85.81 129 GLU A CA 1
ATOM 1005 C C . GLU A 1 129 ? -18.470 -12.137 5.562 1.00 85.81 129 GLU A C 1
ATOM 1007 O O . GLU A 1 129 ? -19.570 -11.646 5.798 1.00 85.81 129 GLU A O 1
ATOM 1012 N N . TYR A 1 130 ? -17.359 -11.626 6.108 1.00 85.38 130 TYR A N 1
ATOM 1013 C CA . TYR A 1 130 ? -17.383 -10.449 6.984 1.00 85.38 130 TYR A CA 1
ATOM 1014 C C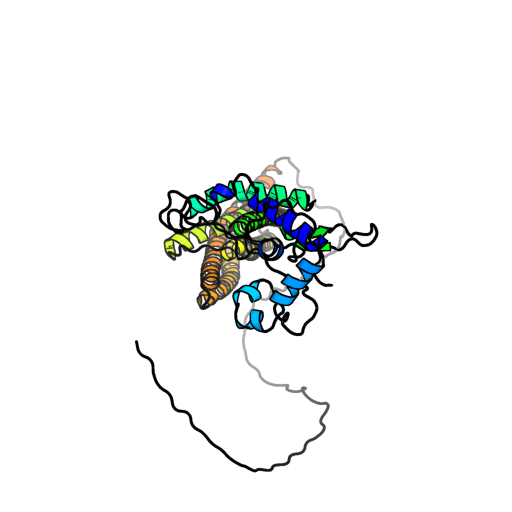 . TYR A 1 130 ? -17.512 -9.117 6.224 1.00 85.38 130 TYR A C 1
ATOM 1016 O O . TYR A 1 130 ? -17.884 -8.112 6.830 1.00 85.38 130 TYR A O 1
ATOM 1024 N N . LEU A 1 131 ? -17.215 -9.067 4.917 1.00 85.56 131 LEU A N 1
ATOM 1025 C CA . LEU A 1 131 ? -17.204 -7.814 4.138 1.00 85.56 131 LEU A CA 1
ATOM 1026 C C . LEU A 1 131 ? -18.533 -7.037 4.189 1.00 85.56 131 LEU A C 1
ATOM 1028 O O . LEU A 1 131 ? -18.482 -5.818 4.362 1.00 85.56 131 LEU A O 1
ATOM 1032 N N . PRO A 1 132 ? -19.720 -7.665 4.043 1.00 88.25 132 PRO A N 1
ATOM 1033 C CA . PRO A 1 132 ? -20.990 -6.942 4.109 1.00 88.25 132 PRO A CA 1
ATOM 1034 C C . PRO A 1 132 ? -21.221 -6.285 5.472 1.00 88.25 132 PRO A C 1
ATOM 1036 O O . PRO A 1 132 ? -21.655 -5.134 5.526 1.00 88.25 132 PRO A O 1
ATOM 1039 N N . PHE A 1 133 ? -20.875 -6.990 6.556 1.00 90.56 133 PHE A N 1
ATOM 1040 C CA . PHE A 1 133 ? -20.946 -6.458 7.914 1.00 90.56 133 PHE A CA 1
ATOM 1041 C C . PHE A 1 133 ? -20.041 -5.234 8.067 1.00 90.56 133 PHE A C 1
ATOM 1043 O O . PHE A 1 133 ? -20.525 -4.175 8.462 1.00 90.56 133 PHE A O 1
ATOM 1050 N N . TRP A 1 134 ? -18.765 -5.336 7.681 1.00 88.06 134 TRP A N 1
ATOM 1051 C CA . TRP A 1 134 ? -17.817 -4.228 7.822 1.00 88.06 134 TRP A CA 1
ATOM 1052 C C . TRP A 1 134 ? -18.190 -3.011 6.983 1.00 88.06 134 TRP A C 1
ATOM 1054 O O . TRP A 1 134 ? -18.191 -1.905 7.509 1.00 88.06 134 TRP A O 1
ATOM 1064 N N . ARG A 1 135 ? -18.590 -3.198 5.721 1.00 87.25 135 ARG A N 1
ATOM 1065 C CA . ARG A 1 135 ? -19.000 -2.084 4.849 1.00 87.25 135 ARG A CA 1
ATOM 1066 C C . ARG A 1 135 ? -20.267 -1.382 5.331 1.00 87.25 135 ARG A C 1
ATOM 1068 O O . ARG A 1 135 ? -20.407 -0.176 5.138 1.00 87.25 135 ARG A O 1
ATOM 1075 N N . SER A 1 136 ? -21.212 -2.129 5.909 1.00 90.81 136 SER A N 1
ATOM 1076 C CA . SER A 1 136 ? -22.394 -1.533 6.541 1.00 90.81 136 SER A CA 1
ATOM 1077 C C . SER A 1 136 ? -21.988 -0.756 7.786 1.00 90.81 136 SER A C 1
ATOM 1079 O O . SER A 1 136 ? -22.336 0.413 7.911 1.00 90.81 136 SER A O 1
ATOM 1081 N N . LEU A 1 137 ? -21.214 -1.389 8.669 1.00 90.19 137 LEU A N 1
ATOM 1082 C CA . LEU A 1 137 ? -20.798 -0.810 9.938 1.00 90.19 137 LEU A CA 1
ATOM 1083 C C . LEU A 1 137 ? -19.961 0.458 9.747 1.00 90.19 137 LEU A C 1
ATOM 1085 O O . LEU A 1 137 ? -20.191 1.449 10.430 1.00 90.19 137 LEU A O 1
ATOM 1089 N N . GLU A 1 138 ? -19.020 0.446 8.806 1.00 86.62 138 GLU A N 1
ATOM 1090 C CA . GLU A 1 138 ? -18.208 1.609 8.453 1.00 86.62 138 GLU A CA 1
ATOM 1091 C C . GLU A 1 138 ? -19.092 2.785 8.033 1.00 86.62 138 GLU A C 1
ATOM 1093 O O . GLU A 1 138 ? -18.950 3.882 8.568 1.00 86.62 138 GLU A O 1
ATOM 1098 N N . ARG A 1 139 ? -20.054 2.557 7.133 1.00 87.81 139 ARG A N 1
ATOM 1099 C CA . ARG A 1 139 ? -20.982 3.604 6.690 1.00 87.81 139 ARG A CA 1
ATOM 1100 C C . ARG A 1 139 ? -21.787 4.176 7.856 1.00 87.81 139 ARG A C 1
ATOM 1102 O O . ARG A 1 139 ? -21.907 5.396 7.966 1.00 87.81 139 ARG A O 1
ATOM 1109 N N . ASP A 1 140 ? -22.313 3.309 8.714 1.00 90.44 140 ASP A N 1
ATOM 1110 C CA . ASP A 1 140 ? -23.137 3.704 9.855 1.00 90.44 140 ASP A CA 1
ATOM 1111 C C . ASP A 1 140 ? -22.313 4.522 10.865 1.00 90.44 140 ASP A C 1
ATOM 1113 O O . ASP A 1 140 ? -22.734 5.604 11.279 1.00 90.44 140 ASP A O 1
ATOM 1117 N N . ILE A 1 141 ? -21.094 4.079 11.185 1.00 88.50 141 ILE A N 1
ATOM 1118 C CA . ILE A 1 141 ? -20.173 4.776 12.093 1.00 88.50 141 ILE A CA 1
ATOM 1119 C C . ILE A 1 141 ? -19.724 6.123 11.522 1.00 88.50 141 ILE A C 1
ATOM 1121 O O . ILE A 1 141 ? -19.779 7.130 12.229 1.00 88.50 141 ILE A O 1
ATOM 1125 N N . LEU A 1 142 ? -19.310 6.175 10.253 1.00 86.31 142 LEU A N 1
ATOM 1126 C CA . LEU A 1 142 ? -18.883 7.422 9.612 1.00 86.31 142 LEU A CA 1
ATOM 1127 C C . LEU A 1 142 ? -20.030 8.434 9.550 1.00 86.31 142 LEU A C 1
ATOM 1129 O O . LEU A 1 142 ? -19.814 9.621 9.801 1.00 86.31 142 LEU A O 1
ATOM 1133 N N . SER A 1 143 ? -21.257 7.967 9.294 1.00 87.31 143 SER A N 1
ATOM 1134 C CA . SER A 1 143 ? -22.446 8.821 9.321 1.00 87.31 143 SER A CA 1
ATOM 1135 C C . SER A 1 143 ? -22.735 9.363 10.724 1.00 87.31 143 SER A C 1
ATOM 1137 O O . SER A 1 143 ? -23.006 10.552 10.875 1.00 87.31 143 SER A O 1
ATOM 1139 N N . HIS A 1 144 ? -22.594 8.532 11.761 1.00 86.38 144 HIS A N 1
ATOM 1140 C CA . HIS A 1 144 ? -22.799 8.936 13.150 1.00 86.38 144 HIS A CA 1
ATOM 1141 C C . HIS A 1 144 ? -21.747 9.951 13.618 1.00 86.38 144 HIS A C 1
ATOM 1143 O O . HIS A 1 144 ? -22.067 10.922 14.301 1.00 86.38 144 HIS A O 1
ATOM 1149 N N . LEU A 1 145 ? -20.498 9.780 13.187 1.00 83.56 145 LEU A N 1
ATOM 1150 C CA . LEU A 1 145 ? -19.392 10.692 13.480 1.00 83.56 145 LEU A CA 1
ATOM 1151 C C . LEU A 1 145 ? -19.350 11.924 12.558 1.00 83.56 145 LEU A C 1
ATOM 1153 O O . LEU A 1 145 ? -18.476 12.769 12.726 1.00 83.56 145 LEU A O 1
ATOM 1157 N N . HIS A 1 146 ? -20.292 12.051 11.615 1.00 83.38 146 HIS A N 1
ATOM 1158 C CA . HIS A 1 146 ? -20.385 13.160 10.657 1.00 83.38 146 HIS A CA 1
ATOM 1159 C C . HIS A 1 146 ? -19.107 13.340 9.815 1.00 83.38 146 HIS A C 1
ATOM 1161 O O . HIS A 1 146 ? -18.721 14.457 9.467 1.00 83.38 146 HIS A O 1
ATOM 1167 N N . ILE A 1 147 ? -18.443 12.232 9.477 1.00 79.88 147 ILE A N 1
ATOM 1168 C CA . ILE A 1 147 ? -17.218 12.231 8.676 1.00 79.88 147 ILE A CA 1
ATOM 1169 C C . ILE A 1 147 ? -17.589 12.001 7.218 1.00 79.88 147 ILE A C 1
ATOM 1171 O O . ILE A 1 147 ? -18.106 10.949 6.843 1.00 79.88 147 ILE A O 1
ATOM 1175 N N . SER A 1 148 ? -17.278 12.977 6.376 1.00 74.38 148 SER A N 1
ATOM 1176 C CA . SER A 1 148 ? -17.369 12.830 4.928 1.00 74.38 148 SER A CA 1
ATOM 1177 C C . SER A 1 148 ? -16.061 12.273 4.356 1.00 74.38 148 SER A C 1
ATOM 1179 O O . SER A 1 148 ? -14.990 12.743 4.755 1.00 74.38 148 SER A O 1
ATOM 1181 N N . PRO A 1 149 ? -16.111 11.335 3.392 1.00 70.12 149 PRO A N 1
ATOM 1182 C CA . PRO A 1 149 ? -14.917 10.902 2.678 1.00 70.12 149 PRO A CA 1
ATOM 1183 C C . PRO A 1 149 ? -14.309 12.090 1.922 1.00 70.12 149 PRO A C 1
ATOM 1185 O O . PRO A 1 149 ? -15.014 12.829 1.232 1.00 70.12 149 PRO A O 1
ATOM 1188 N N . VAL A 1 150 ? -12.998 12.279 2.061 1.00 70.94 150 VAL A N 1
ATOM 1189 C CA . VAL A 1 150 ? -12.243 13.311 1.342 1.00 70.94 150 VAL A CA 1
ATOM 1190 C C . VAL A 1 150 ? -11.547 12.656 0.152 1.00 70.94 150 VAL A C 1
ATOM 1192 O O . VAL A 1 150 ? -11.061 11.533 0.247 1.00 70.94 150 VAL A O 1
ATOM 1195 N N . LEU A 1 151 ? -11.500 13.348 -0.986 1.00 68.31 151 LEU A N 1
ATOM 1196 C CA . LEU A 1 151 ? -10.759 12.876 -2.155 1.00 68.31 151 LEU A CA 1
ATOM 1197 C C . LEU A 1 151 ? -9.279 12.647 -1.780 1.00 68.31 151 LEU A C 1
ATOM 1199 O O . LEU A 1 151 ? -8.680 13.510 -1.142 1.00 68.31 151 LEU A O 1
ATOM 1203 N N . ASP A 1 152 ? -8.704 11.508 -2.184 1.00 67.69 152 ASP A N 1
ATOM 1204 C CA . ASP A 1 152 ? -7.284 11.142 -1.972 1.00 67.69 152 ASP A CA 1
ATOM 1205 C C . ASP A 1 152 ? -6.874 10.857 -0.506 1.00 67.69 152 ASP A C 1
ATOM 1207 O O . ASP A 1 152 ? -5.695 10.668 -0.196 1.00 67.69 152 ASP A O 1
ATOM 1211 N N . ARG A 1 153 ? -7.831 10.791 0.432 1.00 71.44 153 ARG A N 1
ATOM 1212 C CA . ARG A 1 153 ? -7.569 10.388 1.822 1.00 71.44 153 ARG A CA 1
ATOM 1213 C C . ARG A 1 153 ? -8.631 9.426 2.324 1.00 71.44 153 ARG A C 1
ATOM 1215 O O . ARG A 1 153 ? -9.823 9.712 2.251 1.00 71.44 153 ARG A O 1
ATOM 1222 N N . SER A 1 154 ? -8.185 8.318 2.906 1.00 76.12 154 SER A N 1
ATOM 1223 C CA . SER A 1 154 ? -9.091 7.438 3.630 1.00 76.12 154 SER A CA 1
ATOM 1224 C C . SER A 1 154 ? -9.727 8.175 4.822 1.00 76.12 154 SER A C 1
ATOM 1226 O O . SER A 1 154 ? -9.084 9.041 5.436 1.00 76.12 154 SER A O 1
ATOM 1228 N N . PRO A 1 155 ? -10.969 7.828 5.204 1.00 75.12 155 PRO A N 1
ATOM 1229 C CA . PRO A 1 155 ? -11.618 8.371 6.401 1.00 75.12 155 PRO A CA 1
ATOM 1230 C C . PRO A 1 155 ? -10.820 8.127 7.695 1.00 75.12 155 PRO A C 1
ATOM 1232 O O . PRO A 1 155 ? -10.949 8.876 8.666 1.00 75.12 155 PRO A O 1
ATOM 1235 N N . TYR A 1 156 ? -9.968 7.099 7.696 1.00 75.88 156 TYR A N 1
ATOM 1236 C CA . TYR A 1 156 ? -9.105 6.710 8.811 1.00 75.88 156 TYR A CA 1
ATOM 1237 C C . TYR A 1 156 ? -7.885 7.634 8.960 1.00 75.88 156 TYR A C 1
ATOM 1239 O O . TYR A 1 156 ? -7.512 7.986 10.081 1.00 75.88 156 TYR A O 1
ATOM 1247 N N . ARG A 1 157 ? -7.322 8.132 7.848 1.00 69.75 157 ARG A N 1
ATOM 1248 C CA . ARG A 1 157 ? -6.157 9.040 7.834 1.00 69.75 157 ARG A CA 1
ATOM 1249 C C . ARG A 1 157 ? -6.486 10.475 8.268 1.00 69.75 157 ARG A C 1
ATOM 1251 O O . ARG A 1 157 ? -5.583 11.260 8.538 1.00 69.75 157 ARG A O 1
ATOM 1258 N N . HIS A 1 158 ? -7.763 10.843 8.373 1.00 64.69 158 HIS A N 1
ATOM 1259 C CA . HIS A 1 158 ? -8.186 12.204 8.734 1.00 64.69 158 HIS A CA 1
ATOM 1260 C C . HIS A 1 158 ? -7.858 12.597 10.197 1.00 64.69 158 HIS A C 1
ATOM 1262 O O . HIS A 1 158 ? -8.038 13.748 10.584 1.00 64.69 158 HIS A O 1
ATOM 1268 N N . THR A 1 159 ? -7.398 11.664 11.035 1.00 62.62 159 THR A N 1
ATOM 1269 C CA . THR A 1 159 ? -7.347 11.848 12.499 1.00 62.62 159 THR A CA 1
ATOM 1270 C C . THR A 1 159 ? -5.947 11.889 13.119 1.00 62.62 159 THR A C 1
ATOM 1272 O O . THR A 1 159 ? -5.823 11.746 14.337 1.00 62.62 159 THR A O 1
ATOM 1275 N N . ASP A 1 160 ? -4.891 12.073 12.316 1.00 63.16 160 ASP A N 1
ATOM 1276 C CA . ASP A 1 160 ? -3.487 11.995 12.766 1.00 63.16 160 ASP A CA 1
ATOM 1277 C C . ASP A 1 160 ? -3.206 10.734 13.614 1.00 63.16 160 ASP A C 1
ATOM 1279 O O . ASP A 1 160 ? -2.517 10.790 14.633 1.00 63.16 160 ASP A O 1
ATOM 1283 N N . ASP A 1 161 ? -3.810 9.604 13.232 1.00 62.28 161 ASP A N 1
ATOM 1284 C CA . ASP A 1 161 ? -3.733 8.299 13.906 1.00 62.28 161 ASP A CA 1
ATOM 1285 C C . ASP A 1 161 ? -4.278 8.248 15.352 1.00 62.28 161 ASP A C 1
ATOM 1287 O O . ASP A 1 161 ? -4.058 7.267 16.066 1.00 62.28 161 ASP A O 1
ATOM 1291 N N . ARG A 1 162 ? -5.023 9.265 15.816 1.00 68.62 162 ARG A N 1
ATOM 1292 C CA . ARG A 1 162 ? -5.556 9.326 17.198 1.00 68.62 162 ARG A CA 1
ATOM 1293 C C . ARG A 1 162 ? -7.058 9.057 17.328 1.00 68.62 162 ARG A C 1
ATOM 1295 O O . ARG A 1 162 ? -7.583 9.151 18.440 1.00 68.62 162 ARG A O 1
ATOM 1302 N N . GLY A 1 163 ? -7.734 8.709 16.234 1.00 78.88 163 GLY A N 1
ATOM 1303 C CA . GLY A 1 163 ? -9.166 8.405 16.213 1.00 78.88 163 GLY A CA 1
ATOM 1304 C C . GLY A 1 163 ? -10.064 9.637 16.067 1.00 78.88 163 GLY A C 1
ATOM 1305 O O . GLY A 1 163 ? -9.615 10.782 16.082 1.00 78.88 163 GLY A O 1
ATOM 1306 N N . TRP A 1 164 ? -11.360 9.404 15.892 1.00 84.00 164 TRP A N 1
ATOM 1307 C CA . TRP A 1 164 ? -12.334 10.444 15.565 1.00 84.00 164 TRP A CA 1
ATOM 1308 C C . TRP A 1 164 ? -12.862 11.158 16.802 1.00 84.00 164 TRP A C 1
ATOM 1310 O O . TRP A 1 164 ? -13.057 10.548 17.852 1.00 84.00 164 TRP A O 1
ATOM 1320 N N . LEU A 1 165 ? -13.129 12.455 16.666 1.00 84.19 165 LEU A N 1
ATOM 1321 C CA . LEU A 1 165 ? -13.756 13.249 17.716 1.00 84.19 165 LEU A CA 1
ATOM 1322 C C . LEU A 1 165 ? -15.268 13.022 17.696 1.00 84.19 165 LEU A C 1
ATOM 1324 O O . LEU A 1 165 ? -15.943 13.401 16.743 1.00 84.19 165 LEU A O 1
ATOM 1328 N N . LEU A 1 166 ? -15.793 12.441 18.768 1.00 84.69 166 LEU A N 1
ATOM 1329 C CA . LEU A 1 166 ? -17.219 12.348 19.034 1.00 84.69 166 LEU A CA 1
ATOM 1330 C C . LEU A 1 166 ? -17.608 13.470 20.000 1.00 84.69 166 LEU A C 1
ATOM 1332 O O . LEU A 1 166 ? -17.097 13.549 21.120 1.00 84.69 166 LEU A O 1
ATOM 1336 N N . GLN A 1 167 ? -18.504 14.346 19.553 1.00 81.44 167 GLN A N 1
ATOM 1337 C CA . GLN A 1 167 ? -19.064 15.402 20.392 1.00 81.44 167 GLN A CA 1
ATOM 1338 C C . GLN A 1 167 ? -20.074 14.790 21.360 1.00 81.44 167 GLN A C 1
ATOM 1340 O O . GLN A 1 167 ? -21.065 14.196 20.935 1.00 81.44 167 GLN A O 1
ATOM 1345 N N . VAL A 1 168 ? -19.827 14.935 22.660 1.00 79.31 168 VAL A N 1
ATOM 1346 C CA . VAL A 1 168 ? -20.753 14.503 23.703 1.00 79.31 168 VAL A CA 1
ATOM 1347 C C . VAL A 1 168 ? -21.608 15.710 24.095 1.00 79.31 168 VAL A C 1
ATOM 1349 O O . VAL A 1 168 ? -21.063 16.740 24.504 1.00 79.31 168 VAL A O 1
ATOM 1352 N N . PRO A 1 169 ? -22.946 15.628 23.977 1.00 65.69 169 PRO A N 1
ATOM 1353 C CA . PRO A 1 169 ? -23.811 16.704 24.428 1.00 65.69 169 PRO A CA 1
ATOM 1354 C C . PRO A 1 169 ? -23.647 16.890 25.942 1.00 65.69 169 PRO A C 1
ATOM 1356 O O . PRO A 1 169 ? -23.897 15.973 26.727 1.00 65.69 169 PRO A O 1
ATOM 1359 N N . GLY A 1 170 ? -23.201 18.076 26.354 1.00 60.62 170 GLY A N 1
ATOM 1360 C CA . GLY A 1 170 ? -23.158 18.464 27.761 1.00 60.62 170 GLY A CA 1
ATOM 1361 C C . GLY A 1 170 ? -24.556 18.785 28.298 1.00 60.62 170 GLY A C 1
ATOM 1362 O O . GLY A 1 170 ? -25.438 19.205 27.551 1.00 60.62 170 GLY A O 1
ATOM 1363 N N . ASN A 1 171 ? -24.750 18.650 29.615 1.00 56.50 171 ASN A N 1
ATOM 1364 C CA . ASN A 1 171 ? -25.988 19.075 30.291 1.00 56.50 171 ASN A CA 1
ATOM 1365 C C . ASN A 1 171 ? -26.254 20.589 30.164 1.00 56.50 171 ASN A C 1
ATOM 1367 O O . ASN A 1 171 ? -27.398 21.018 30.291 1.00 56.50 171 ASN A O 1
ATOM 1371 N N . ASN A 1 172 ? -25.212 21.385 29.891 1.00 57.53 172 ASN A N 1
ATOM 1372 C CA . ASN A 1 172 ? -25.299 22.817 29.628 1.00 57.53 172 ASN A CA 1
ATOM 1373 C C . ASN A 1 172 ? -24.786 23.086 28.208 1.00 57.53 172 ASN A C 1
ATOM 1375 O O . ASN A 1 172 ? -23.711 22.619 27.835 1.00 57.53 172 ASN A O 1
ATOM 1379 N N . THR A 1 173 ? -25.522 23.877 27.430 1.00 53.88 173 THR A N 1
ATOM 1380 C CA . THR A 1 173 ? -25.290 24.162 25.999 1.00 53.88 173 THR A CA 1
ATOM 1381 C C . THR A 1 173 ? -23.962 24.867 25.666 1.00 53.88 173 THR A C 1
ATOM 1383 O O . THR A 1 173 ? -23.745 25.232 24.516 1.00 53.88 173 THR A O 1
ATOM 1386 N N . THR A 1 174 ? -23.071 25.085 26.638 1.00 50.50 174 THR A N 1
ATOM 1387 C CA . THR A 1 174 ? -21.828 25.860 26.488 1.00 50.50 174 THR A CA 1
ATOM 1388 C C . THR A 1 174 ? -20.536 25.060 26.683 1.00 50.50 174 THR A C 1
ATOM 1390 O O . THR A 1 174 ? -19.476 25.563 26.321 1.00 50.50 174 THR A O 1
ATOM 1393 N N . THR A 1 175 ? -20.582 23.815 27.170 1.00 52.09 175 THR A N 1
ATOM 1394 C CA . THR A 1 175 ? -19.399 22.941 27.295 1.00 52.09 175 THR A CA 1
ATOM 1395 C C . THR A 1 175 ? -19.648 21.609 26.594 1.00 52.09 175 THR A C 1
ATOM 1397 O O . THR A 1 175 ? -20.172 20.662 27.173 1.00 52.09 175 THR A O 1
ATOM 1400 N N . SER A 1 176 ? -19.288 21.545 25.309 1.00 57.97 176 SER A N 1
ATOM 1401 C CA . SER A 1 176 ? -19.249 20.287 24.555 1.00 57.97 176 SER A CA 1
ATOM 1402 C C . SER A 1 176 ? -17.962 19.554 24.924 1.00 57.97 176 SER A C 1
ATOM 1404 O O . SER A 1 176 ? -16.874 19.981 24.534 1.00 57.97 176 SER A O 1
ATOM 1406 N N . THR A 1 177 ? -18.063 18.495 25.723 1.00 71.31 177 THR A N 1
ATOM 1407 C CA . THR A 1 177 ? -16.931 17.594 25.944 1.00 71.31 177 THR A CA 1
ATOM 1408 C C . THR A 1 177 ? -16.781 16.717 24.706 1.00 71.31 177 THR A C 1
ATOM 1410 O O . THR A 1 177 ? -17.756 16.198 24.168 1.00 71.31 177 THR A O 1
ATOM 1413 N N . SER A 1 178 ? -15.557 16.579 24.202 1.00 79.06 178 SER A N 1
ATOM 1414 C CA . SER A 1 178 ? -15.284 15.730 23.040 1.00 79.06 178 SER A CA 1
ATOM 1415 C C . SER A 1 178 ? -14.485 14.517 23.484 1.00 79.06 178 SER A C 1
ATOM 1417 O O . SER A 1 178 ? -13.467 14.655 24.162 1.00 79.06 178 SER A O 1
ATOM 1419 N N . ILE A 1 179 ? -14.954 13.326 23.120 1.00 86.06 179 ILE A N 1
ATOM 1420 C CA . ILE A 1 179 ? -14.223 12.081 23.353 1.00 86.06 179 ILE A CA 1
ATOM 1421 C C . ILE A 1 179 ? -13.604 11.610 22.044 1.00 86.06 179 ILE A C 1
ATOM 1423 O O . ILE A 1 179 ? -14.168 11.816 20.970 1.00 86.06 179 ILE A O 1
ATOM 1427 N N . ARG A 1 180 ? -12.431 10.981 22.119 1.00 87.50 180 ARG A N 1
ATOM 1428 C CA . ARG A 1 180 ? -11.801 10.367 20.946 1.00 87.50 180 ARG A CA 1
ATOM 1429 C C . ARG A 1 180 ? -12.163 8.897 20.879 1.00 87.50 180 ARG A C 1
ATOM 1431 O O . ARG A 1 180 ? -11.977 8.168 21.849 1.00 87.50 180 ARG A O 1
ATOM 1438 N N . VAL A 1 181 ? -12.652 8.474 19.723 1.00 87.25 181 VAL A N 1
ATOM 1439 C CA . VAL A 1 181 ? -13.021 7.091 19.438 1.00 87.25 181 VAL A CA 1
ATOM 1440 C C . VAL A 1 181 ? -12.034 6.541 18.421 1.00 87.25 181 VAL A C 1
ATOM 1442 O O . VAL A 1 181 ? -11.928 7.052 17.310 1.00 87.25 181 VAL A O 1
ATOM 1445 N N . ALA A 1 182 ? -11.314 5.489 18.795 1.00 86.75 182 ALA A N 1
ATOM 1446 C CA . ALA A 1 182 ? -10.441 4.751 17.893 1.00 86.75 182 ALA A CA 1
ATOM 1447 C C . ALA A 1 182 ? -10.998 3.339 17.705 1.00 86.75 182 ALA A C 1
ATOM 1449 O O . ALA A 1 182 ? -11.362 2.675 18.675 1.00 86.75 182 ALA A O 1
ATOM 1450 N N . LEU A 1 183 ? -11.063 2.889 16.454 1.00 84.88 183 LEU A N 1
ATOM 1451 C CA . LEU A 1 183 ? -11.526 1.552 16.099 1.00 84.88 183 LEU A CA 1
ATOM 1452 C C . LEU A 1 183 ? -10.371 0.771 15.496 1.00 84.88 183 LEU A C 1
ATOM 1454 O O . LEU A 1 183 ? -9.613 1.290 14.678 1.00 84.88 183 LEU A O 1
ATOM 1458 N N . TRP A 1 184 ? -10.266 -0.494 15.882 1.00 85.00 184 TRP A N 1
ATOM 1459 C CA . TRP A 1 184 ? -9.321 -1.417 15.284 1.00 85.00 184 TRP A CA 1
ATOM 1460 C C . TRP A 1 184 ? -10.022 -2.725 14.955 1.00 85.00 184 TRP A C 1
ATOM 1462 O O . TRP A 1 184 ? -10.697 -3.314 15.797 1.00 85.00 184 TRP A O 1
ATOM 1472 N N . ALA A 1 185 ? -9.836 -3.186 13.724 1.00 83.75 185 ALA A N 1
ATOM 1473 C CA . ALA A 1 185 ? -10.277 -4.494 13.285 1.00 83.75 185 ALA A CA 1
ATOM 1474 C C . ALA A 1 185 ? -9.307 -5.034 12.234 1.00 83.75 185 ALA A C 1
ATOM 1476 O O . ALA A 1 185 ? -8.821 -4.293 11.377 1.00 83.75 185 ALA A O 1
ATOM 1477 N N . ARG A 1 186 ? -9.048 -6.346 12.274 1.00 81.25 186 ARG A N 1
ATOM 1478 C CA . ARG A 1 186 ? -8.161 -7.009 11.307 1.00 81.25 186 ARG A CA 1
ATOM 1479 C C . ARG A 1 186 ? -8.635 -6.830 9.853 1.00 81.25 186 ARG A C 1
ATOM 1481 O O . ARG A 1 186 ? -7.794 -6.481 9.030 1.00 81.25 186 ARG A O 1
ATOM 1488 N N . PRO A 1 187 ? -9.927 -7.023 9.513 1.00 78.62 187 PRO A N 1
ATOM 1489 C CA . PRO A 1 187 ? -10.397 -6.866 8.133 1.00 78.62 187 PRO A CA 1
ATOM 1490 C C . PRO A 1 187 ? -10.284 -5.422 7.647 1.00 78.62 187 PRO A C 1
ATOM 1492 O O . PRO A 1 187 ? -9.788 -5.182 6.551 1.00 78.62 187 PRO A O 1
ATOM 1495 N N . LEU A 1 188 ? -10.618 -4.467 8.519 1.00 80.00 188 LEU A N 1
ATOM 1496 C CA . LEU A 1 188 ? -10.513 -3.046 8.218 1.00 80.00 188 LEU A CA 1
ATOM 1497 C C . LEU A 1 188 ? -9.085 -2.631 7.843 1.00 80.00 188 LEU A C 1
ATOM 1499 O O . LEU A 1 188 ? -8.871 -1.880 6.902 1.00 80.00 188 LEU A O 1
ATOM 1503 N N . TRP A 1 189 ? -8.088 -3.165 8.545 1.00 80.25 189 TRP A N 1
ATOM 1504 C CA . TRP A 1 189 ? -6.687 -2.900 8.235 1.00 80.25 189 TRP A CA 1
ATOM 1505 C C . TRP A 1 189 ? -6.249 -3.430 6.861 1.00 80.25 189 TRP A C 1
ATOM 1507 O O . TRP A 1 189 ? -5.375 -2.840 6.224 1.00 80.25 189 TRP A O 1
ATOM 1517 N N . PHE A 1 190 ? -6.821 -4.547 6.395 1.00 81.12 190 PHE A N 1
ATOM 1518 C CA . PHE A 1 190 ? -6.530 -5.067 5.058 1.00 81.12 190 PHE A CA 1
ATOM 1519 C C . PHE A 1 190 ? -7.143 -4.199 3.960 1.00 81.12 190 PHE A C 1
ATOM 1521 O O . PHE A 1 190 ? -6.450 -3.931 2.977 1.00 81.12 190 PHE A O 1
ATOM 1528 N N . ASP A 1 191 ? -8.385 -3.753 4.147 1.00 79.31 191 ASP A N 1
ATOM 1529 C CA . ASP A 1 191 ? -9.069 -2.862 3.206 1.00 79.31 191 ASP A CA 1
ATOM 1530 C C . ASP A 1 191 ? -8.366 -1.498 3.148 1.00 79.31 191 ASP A C 1
ATOM 1532 O O . ASP A 1 191 ? -7.936 -1.075 2.076 1.00 79.31 191 ASP A O 1
ATOM 1536 N N . GLU A 1 192 ? -8.084 -0.889 4.303 1.00 81.56 192 GLU A N 1
ATOM 1537 C CA . GLU A 1 192 ? -7.364 0.388 4.393 1.00 81.56 192 GLU A CA 1
ATOM 1538 C C . GLU A 1 192 ? -5.979 0.316 3.734 1.00 81.56 192 GLU A C 1
ATOM 1540 O O . GLU A 1 192 ? -5.558 1.207 2.996 1.00 81.56 192 GLU A O 1
ATOM 1545 N N . ARG A 1 193 ? -5.248 -0.784 3.944 1.00 81.88 193 ARG A N 1
ATOM 1546 C CA . ARG A 1 193 ? -3.964 -1.004 3.272 1.00 81.88 193 ARG A CA 1
ATOM 1547 C C . ARG A 1 193 ? -4.114 -1.053 1.754 1.00 81.88 193 ARG A C 1
ATOM 1549 O O . ARG A 1 193 ? -3.210 -0.592 1.053 1.00 81.88 193 ARG A O 1
ATOM 1556 N N . ALA A 1 194 ? -5.161 -1.700 1.250 1.00 81.00 194 ALA A N 1
ATOM 1557 C CA . ALA A 1 194 ? -5.395 -1.800 -0.182 1.00 81.00 194 ALA A CA 1
ATOM 1558 C C . ALA A 1 194 ? -5.698 -0.416 -0.767 1.00 81.00 194 ALA A C 1
ATOM 1560 O O . ALA A 1 194 ? -5.068 -0.039 -1.754 1.00 81.00 194 ALA A O 1
ATOM 1561 N N . ASP A 1 195 ? -6.552 0.367 -0.112 1.00 81.69 195 ASP A N 1
ATOM 1562 C CA . ASP A 1 195 ? -6.915 1.721 -0.540 1.00 81.69 195 ASP A CA 1
ATOM 1563 C C . ASP A 1 195 ? -5.712 2.669 -0.553 1.00 81.69 195 ASP A C 1
ATOM 1565 O O . ASP A 1 195 ? -5.469 3.351 -1.555 1.00 81.69 195 ASP A O 1
ATOM 1569 N N . ILE A 1 196 ? -4.887 2.653 0.502 1.00 82.81 196 ILE A N 1
ATOM 1570 C CA . ILE A 1 196 ? -3.625 3.408 0.538 1.00 82.81 196 ILE A CA 1
ATOM 1571 C C . ILE A 1 196 ? -2.726 2.989 -0.627 1.00 82.81 196 ILE A C 1
ATOM 1573 O O . ILE A 1 196 ? -2.174 3.832 -1.327 1.00 82.81 196 ILE A O 1
ATOM 1577 N N . PHE A 1 197 ? -2.598 1.684 -0.868 1.00 82.62 197 PHE A N 1
ATOM 1578 C CA . PHE A 1 197 ? -1.742 1.174 -1.928 1.00 82.62 197 PHE A CA 1
ATOM 1579 C C . PHE A 1 197 ? -2.214 1.601 -3.327 1.00 82.62 197 PHE A C 1
ATOM 1581 O O . PHE A 1 197 ? -1.382 1.982 -4.148 1.00 82.62 197 PHE A O 1
ATOM 1588 N N . TYR A 1 198 ? -3.518 1.567 -3.609 1.00 82.06 198 TYR A N 1
ATOM 1589 C CA . TYR A 1 198 ? -4.064 2.032 -4.889 1.00 82.06 198 TYR A CA 1
ATOM 1590 C C . TYR A 1 198 ? -3.898 3.542 -5.077 1.00 82.06 198 TYR A C 1
ATOM 1592 O O . TYR A 1 198 ? -3.566 3.996 -6.174 1.00 82.06 198 TYR A O 1
ATOM 1600 N N . THR A 1 199 ? -4.069 4.307 -4.001 1.00 83.44 199 THR A N 1
ATOM 1601 C CA . THR A 1 199 ? -3.851 5.757 -4.000 1.00 83.44 199 THR A CA 1
ATOM 1602 C C . THR A 1 199 ? -2.386 6.086 -4.303 1.00 83.44 199 THR A C 1
ATOM 1604 O O . THR A 1 199 ? -2.088 6.848 -5.222 1.00 83.44 199 THR A O 1
ATOM 1607 N N . ASP A 1 200 ? -1.446 5.421 -3.629 1.00 84.50 200 ASP A N 1
ATOM 1608 C CA . ASP A 1 200 ? -0.009 5.591 -3.868 1.00 84.50 200 ASP A CA 1
ATOM 1609 C C . ASP A 1 200 ? 0.397 5.167 -5.293 1.00 84.50 200 ASP A C 1
ATOM 1611 O O . ASP A 1 200 ? 1.270 5.786 -5.905 1.00 84.50 200 ASP A O 1
ATOM 1615 N N . GLN A 1 201 ? -0.244 4.140 -5.866 1.00 82.50 201 GLN A N 1
ATOM 1616 C CA . GLN A 1 201 ? -0.011 3.728 -7.255 1.00 82.50 201 GLN A CA 1
ATOM 1617 C C . GLN A 1 201 ? -0.394 4.812 -8.268 1.00 82.50 201 GLN A C 1
ATOM 1619 O O . GLN A 1 201 ? 0.297 4.969 -9.278 1.00 82.50 201 GLN A O 1
ATOM 1624 N N . PHE A 1 202 ? -1.463 5.568 -8.012 1.00 84.88 202 PHE A N 1
ATOM 1625 C CA . PHE A 1 202 ? -1.855 6.686 -8.868 1.00 84.88 202 PHE A CA 1
ATOM 1626 C C . PHE A 1 202 ? -0.783 7.786 -8.869 1.00 84.88 202 PHE A C 1
ATOM 1628 O O . PHE A 1 202 ? -0.331 8.216 -9.935 1.00 84.88 202 PHE A O 1
ATOM 1635 N N . TRP A 1 203 ? -0.293 8.172 -7.688 1.00 86.38 203 TRP A N 1
ATOM 1636 C CA . TRP A 1 203 ? 0.805 9.133 -7.549 1.00 86.38 203 TRP A CA 1
ATOM 1637 C C . TRP A 1 203 ? 2.111 8.630 -8.177 1.00 86.38 203 TRP A C 1
ATOM 1639 O O . TRP A 1 203 ? 2.825 9.393 -8.833 1.00 86.38 203 TRP A O 1
ATOM 1649 N N . ALA A 1 204 ? 2.397 7.332 -8.065 1.00 84.81 204 ALA A N 1
ATOM 1650 C CA . ALA A 1 204 ? 3.533 6.705 -8.734 1.00 84.81 204 ALA A CA 1
ATOM 1651 C C . ALA A 1 204 ? 3.440 6.823 -10.263 1.00 84.81 204 ALA A C 1
ATOM 1653 O O . ALA A 1 204 ? 4.422 7.167 -10.922 1.00 84.81 204 ALA A O 1
ATOM 1654 N N . ALA A 1 205 ? 2.258 6.579 -10.836 1.00 86.44 205 ALA A N 1
ATOM 1655 C CA . ALA A 1 205 ? 2.032 6.728 -12.270 1.00 86.44 205 ALA A CA 1
ATOM 1656 C C . ALA A 1 205 ? 2.245 8.181 -12.725 1.00 86.44 205 ALA A C 1
ATOM 1658 O O . ALA A 1 205 ? 2.906 8.412 -13.740 1.00 86.44 205 ALA A O 1
ATOM 1659 N N . ALA A 1 206 ? 1.769 9.160 -11.946 1.00 89.44 206 ALA A N 1
ATOM 1660 C CA . ALA A 1 206 ? 2.006 10.578 -12.214 1.00 89.44 206 ALA A CA 1
ATOM 1661 C C . ALA A 1 206 ? 3.507 10.929 -12.210 1.00 89.44 206 ALA A C 1
ATOM 1663 O O . ALA A 1 206 ? 3.983 11.622 -13.112 1.00 89.44 206 ALA A O 1
ATOM 1664 N N . ALA A 1 207 ? 4.278 10.393 -11.258 1.00 89.12 207 ALA A N 1
ATOM 1665 C CA . ALA A 1 207 ? 5.728 10.580 -11.207 1.00 89.12 207 ALA A CA 1
ATOM 1666 C C . ALA A 1 207 ? 6.435 9.996 -12.443 1.00 89.12 207 ALA A C 1
ATOM 1668 O O . ALA A 1 207 ? 7.320 10.634 -13.011 1.00 89.12 207 ALA A O 1
ATOM 1669 N N . ILE A 1 208 ? 6.018 8.819 -12.915 1.00 87.38 208 ILE A N 1
ATOM 1670 C CA . ILE A 1 208 ? 6.593 8.196 -14.116 1.00 87.38 208 ILE A CA 1
ATOM 1671 C C . ILE A 1 208 ? 6.291 9.022 -15.374 1.00 87.38 208 ILE A C 1
ATOM 1673 O O . ILE A 1 208 ? 7.170 9.194 -16.222 1.00 87.38 208 ILE A O 1
ATOM 1677 N N . VAL A 1 209 ? 5.083 9.584 -15.489 1.00 90.69 209 VAL A N 1
ATOM 1678 C CA . VAL A 1 209 ? 4.735 10.505 -16.585 1.00 90.69 209 VAL A CA 1
ATOM 1679 C C . VAL A 1 209 ? 5.620 11.752 -16.546 1.00 90.69 209 VAL A C 1
ATOM 1681 O O . VAL A 1 209 ? 6.129 12.168 -17.586 1.00 90.69 209 VAL A O 1
ATOM 1684 N N . LEU A 1 210 ? 5.865 12.318 -15.363 1.00 91.62 210 LEU A N 1
ATOM 1685 C CA . LEU A 1 210 ? 6.758 13.466 -15.203 1.00 91.62 210 LEU A CA 1
ATOM 1686 C C . LEU A 1 210 ? 8.193 13.132 -15.637 1.00 91.62 210 LEU A C 1
ATOM 1688 O O . LEU A 1 210 ? 8.799 13.910 -16.375 1.00 91.62 210 LEU A O 1
ATOM 1692 N N . VAL A 1 211 ? 8.717 11.961 -15.260 1.00 90.62 211 VAL A N 1
ATOM 1693 C CA . VAL A 1 211 ? 10.039 11.485 -15.708 1.00 90.62 211 VAL A CA 1
ATOM 1694 C C . VAL A 1 211 ? 10.088 11.333 -17.231 1.00 90.62 211 VAL A C 1
ATOM 1696 O O . VAL A 1 211 ? 11.052 11.770 -17.860 1.00 90.62 211 VAL A O 1
ATOM 1699 N N . PHE A 1 212 ? 9.041 10.782 -17.851 1.00 92.00 212 PHE A N 1
ATOM 1700 C CA . PHE A 1 212 ? 8.953 10.690 -19.310 1.00 92.00 212 PHE A CA 1
ATOM 1701 C C . PHE A 1 212 ? 8.985 12.073 -19.976 1.00 92.00 212 PHE A C 1
ATOM 1703 O O . PHE A 1 212 ? 9.729 12.275 -20.939 1.00 92.00 212 PHE A O 1
ATOM 1710 N N . VAL A 1 213 ? 8.216 13.036 -19.456 1.00 93.69 213 VAL A N 1
ATOM 1711 C CA . VAL A 1 213 ? 8.211 14.422 -19.950 1.00 93.69 213 VAL A CA 1
ATOM 1712 C C . VAL A 1 213 ? 9.602 15.038 -19.815 1.00 93.69 213 VAL A C 1
ATOM 1714 O O . VAL A 1 213 ? 10.105 15.620 -20.776 1.00 93.69 213 VAL A O 1
ATOM 1717 N N . PHE A 1 214 ? 10.266 14.851 -18.674 1.00 92.69 214 PHE A N 1
ATOM 1718 C CA . PHE A 1 214 ? 11.634 15.317 -18.462 1.00 92.69 214 PHE A CA 1
ATOM 1719 C C . PHE A 1 214 ? 12.611 14.719 -19.486 1.00 92.69 214 PHE A C 1
ATOM 1721 O O . PHE A 1 214 ? 13.344 15.466 -20.137 1.00 92.69 214 PHE A O 1
ATOM 1728 N N . PHE A 1 215 ? 12.580 13.403 -19.721 1.00 92.25 215 PHE A N 1
ATOM 1729 C CA . PHE A 1 215 ? 13.415 12.770 -20.749 1.00 92.25 215 PHE A CA 1
ATOM 1730 C C . PHE A 1 215 ? 13.120 13.297 -22.149 1.00 92.25 215 PHE A C 1
ATOM 1732 O O . PHE A 1 215 ? 14.052 13.488 -22.934 1.00 92.25 215 PHE A O 1
ATOM 1739 N N . ALA A 1 216 ? 11.849 13.520 -22.481 1.00 93.50 216 ALA A N 1
ATOM 1740 C CA . ALA A 1 216 ? 11.451 14.020 -23.791 1.00 93.50 216 ALA A CA 1
ATOM 1741 C C . ALA A 1 216 ? 11.986 15.437 -24.032 1.00 93.50 216 ALA A C 1
ATOM 1743 O O . ALA A 1 216 ? 12.486 15.722 -25.124 1.00 93.50 216 ALA A O 1
ATOM 1744 N N . LEU A 1 217 ? 11.946 16.293 -23.006 1.00 93.62 217 LEU A N 1
ATOM 1745 C CA . LEU A 1 217 ? 12.489 17.651 -23.051 1.00 93.62 217 LEU A CA 1
ATOM 1746 C C . LEU A 1 217 ? 14.024 17.657 -23.100 1.00 93.62 217 LEU A C 1
ATOM 1748 O O . LEU A 1 217 ? 14.597 18.356 -23.935 1.00 93.62 217 LEU A O 1
ATOM 1752 N N . TYR A 1 218 ? 14.688 16.847 -22.269 1.00 93.00 218 TYR A N 1
ATOM 1753 C CA . TYR A 1 218 ? 16.151 16.785 -22.197 1.00 93.00 218 TYR A CA 1
ATOM 1754 C C . TYR A 1 218 ? 16.773 16.221 -23.484 1.00 93.00 218 TYR A C 1
ATOM 1756 O O . TYR A 1 218 ? 17.645 16.838 -24.094 1.00 93.00 218 TYR A O 1
ATOM 1764 N N . THR A 1 219 ? 16.282 15.071 -23.956 1.00 90.75 219 THR A N 1
ATOM 1765 C CA . THR A 1 219 ? 16.839 14.394 -25.143 1.00 90.75 219 THR A CA 1
ATOM 1766 C C . THR A 1 219 ? 16.326 14.968 -26.468 1.00 90.75 219 THR A C 1
ATOM 1768 O O . THR A 1 219 ? 16.853 14.655 -27.538 1.00 90.75 219 THR A O 1
ATOM 1771 N N . LYS A 1 220 ? 15.279 15.807 -26.447 1.00 89.94 220 LYS A N 1
ATOM 1772 C CA . LYS A 1 220 ? 14.602 16.332 -27.652 1.00 89.94 220 LYS A CA 1
ATOM 1773 C C . LYS A 1 220 ? 14.185 15.216 -28.631 1.00 89.94 220 LYS A C 1
ATOM 1775 O O . LYS A 1 220 ? 14.154 15.417 -29.849 1.00 89.94 220 LYS A O 1
ATOM 1780 N N . SER A 1 221 ? 13.926 14.008 -28.120 1.00 90.19 221 SER A N 1
ATOM 1781 C CA . SER A 1 221 ? 13.605 12.816 -28.909 1.00 90.19 221 SER A CA 1
ATOM 1782 C C . SER A 1 221 ? 12.611 11.915 -28.162 1.00 90.19 221 SER A C 1
ATOM 1784 O O . SER A 1 221 ? 13.029 11.030 -27.411 1.00 90.19 221 SER A O 1
ATOM 1786 N N . PRO A 1 222 ? 11.290 12.055 -28.399 1.00 89.69 222 PRO A N 1
ATOM 1787 C CA . PRO A 1 222 ? 10.277 11.303 -27.649 1.00 89.69 222 PRO A CA 1
ATOM 1788 C C . PRO A 1 222 ? 10.381 9.785 -27.853 1.00 89.69 222 PRO A C 1
ATOM 1790 O O . PRO A 1 222 ? 9.995 9.012 -26.984 1.00 89.69 222 PRO A O 1
ATOM 1793 N N . MET A 1 223 ? 10.944 9.338 -28.982 1.00 92.56 223 MET A N 1
ATOM 1794 C CA . MET A 1 223 ? 11.163 7.914 -29.252 1.00 92.56 223 MET A CA 1
ATOM 1795 C C . MET A 1 223 ? 12.216 7.302 -28.319 1.00 92.56 223 MET A C 1
ATOM 1797 O O . MET A 1 223 ? 12.052 6.164 -27.887 1.00 92.56 223 MET A O 1
ATOM 1801 N N . TYR A 1 224 ? 13.280 8.049 -28.003 1.00 93.12 224 TYR A N 1
ATOM 1802 C CA . TYR A 1 224 ? 14.304 7.591 -27.065 1.00 93.12 224 TYR A CA 1
ATOM 1803 C C . TYR A 1 224 ? 13.753 7.554 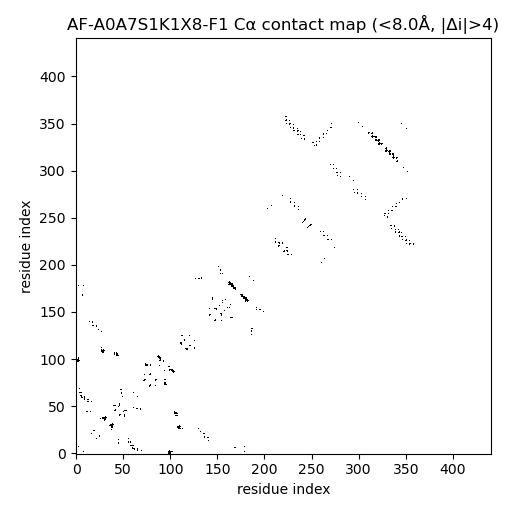-25.641 1.00 93.12 224 TYR A C 1
ATOM 1805 O O . TYR A 1 224 ? 13.909 6.558 -24.946 1.00 93.12 224 TYR A O 1
ATOM 1813 N N . SER A 1 225 ? 13.033 8.605 -25.244 1.00 93.75 225 SER A N 1
ATOM 1814 C CA . SER A 1 225 ? 12.378 8.690 -23.935 1.00 93.75 225 SER A CA 1
ATOM 1815 C C . SER A 1 225 ? 11.377 7.558 -23.725 1.00 93.75 225 SER A C 1
ATOM 1817 O O . SER A 1 225 ? 11.367 6.940 -22.666 1.00 93.75 225 SER A O 1
ATOM 1819 N N . PHE A 1 226 ? 10.586 7.226 -24.750 1.00 93.62 226 PHE A N 1
ATOM 1820 C CA . PHE A 1 226 ? 9.651 6.105 -24.687 1.00 93.62 226 PHE A CA 1
ATOM 1821 C C . PHE A 1 226 ? 10.381 4.770 -24.528 1.00 93.62 226 PHE A C 1
ATOM 1823 O O . PHE A 1 226 ? 10.001 3.974 -23.676 1.00 93.62 226 PHE A O 1
ATOM 1830 N N . ALA A 1 227 ? 11.453 4.541 -25.295 1.00 94.19 227 ALA A N 1
ATOM 1831 C CA . ALA A 1 227 ? 12.262 3.332 -25.166 1.00 94.19 227 ALA A CA 1
ATOM 1832 C C . ALA A 1 227 ? 12.922 3.212 -23.780 1.00 94.19 227 ALA A C 1
ATOM 1834 O O . ALA A 1 227 ? 12.909 2.128 -23.202 1.00 94.19 227 ALA A O 1
ATOM 1835 N N . GLY A 1 228 ? 13.433 4.318 -23.227 1.00 92.69 228 GLY A N 1
ATOM 1836 C CA . GLY A 1 228 ? 14.013 4.365 -21.883 1.00 92.69 228 GLY A CA 1
ATOM 1837 C C . GLY A 1 228 ? 12.991 4.062 -20.785 1.00 92.69 228 GLY A C 1
ATOM 1838 O O . GLY A 1 228 ? 13.240 3.221 -19.928 1.00 92.69 228 GLY A O 1
ATOM 1839 N N . CYS A 1 229 ? 11.799 4.664 -20.835 1.00 92.81 229 CYS A N 1
ATOM 1840 C CA . CYS A 1 229 ? 10.737 4.342 -19.877 1.00 92.81 229 CYS A CA 1
ATOM 1841 C C . CYS A 1 229 ? 10.254 2.890 -20.025 1.00 92.81 229 CYS A C 1
ATOM 1843 O O . CYS A 1 229 ? 10.103 2.187 -19.028 1.00 92.81 229 CYS A O 1
ATOM 1845 N N . LEU A 1 230 ? 10.054 2.412 -21.258 1.00 92.88 230 LEU A N 1
ATOM 1846 C CA . LEU A 1 230 ? 9.610 1.044 -21.538 1.00 92.88 230 LEU A CA 1
ATOM 1847 C C . LEU A 1 230 ? 10.613 -0.003 -21.027 1.00 92.88 230 LEU A C 1
ATOM 1849 O O . LEU A 1 230 ? 10.211 -1.015 -20.455 1.00 92.88 230 LEU A O 1
ATOM 1853 N N . GLN A 1 231 ? 11.912 0.258 -21.184 1.00 94.00 231 GLN A N 1
ATOM 1854 C CA . GLN A 1 231 ? 12.987 -0.568 -20.633 1.00 94.00 231 GLN A CA 1
ATOM 1855 C C . GLN A 1 231 ? 12.882 -0.707 -19.109 1.00 94.00 231 GLN A C 1
ATOM 1857 O O . GLN A 1 231 ? 13.007 -1.822 -18.608 1.00 94.00 231 GLN A O 1
ATOM 1862 N N . ILE A 1 232 ? 12.648 0.388 -18.376 1.00 93.25 232 ILE A N 1
ATOM 1863 C CA . ILE A 1 232 ? 12.529 0.372 -16.905 1.00 93.25 232 ILE A CA 1
ATOM 1864 C C . ILE A 1 232 ? 11.332 -0.488 -16.462 1.00 93.25 232 ILE A C 1
ATOM 1866 O O . ILE A 1 232 ? 11.432 -1.281 -15.528 1.00 93.25 232 ILE A O 1
ATOM 1870 N N . PHE A 1 233 ? 10.198 -0.396 -17.159 1.00 91.69 233 PHE A N 1
ATOM 1871 C CA . PHE A 1 233 ? 9.036 -1.243 -16.865 1.00 91.69 233 PHE A CA 1
ATOM 1872 C C . PHE A 1 233 ? 9.281 -2.724 -17.177 1.00 91.69 233 PHE A C 1
ATOM 1874 O O . PHE A 1 233 ? 8.901 -3.609 -16.398 1.00 91.69 233 PHE A O 1
ATOM 1881 N N . PHE A 1 234 ? 9.919 -3.017 -18.312 1.00 93.69 234 PHE A N 1
ATOM 1882 C CA . PHE A 1 234 ? 10.238 -4.394 -18.676 1.00 93.69 234 PHE A CA 1
ATOM 1883 C C . PHE A 1 234 ? 11.305 -5.008 -17.774 1.00 93.69 234 PHE A C 1
ATOM 1885 O O . PHE A 1 234 ? 11.205 -6.198 -17.482 1.00 93.69 234 PHE A O 1
ATOM 1892 N N . SER A 1 235 ? 12.268 -4.230 -17.271 1.00 95.12 235 SER A N 1
ATOM 1893 C CA . SER A 1 235 ? 13.269 -4.735 -16.327 1.00 95.12 235 SER A CA 1
ATOM 1894 C C . SER A 1 235 ? 12.640 -5.146 -15.000 1.00 95.12 235 SER A C 1
ATOM 1896 O O . SER A 1 235 ? 12.901 -6.252 -14.534 1.00 95.12 235 SER A O 1
ATOM 1898 N N . PHE A 1 236 ? 11.714 -4.348 -14.458 1.00 93.50 236 PHE A N 1
ATOM 1899 C CA . PHE A 1 236 ? 10.948 -4.709 -13.258 1.00 93.50 236 PHE A CA 1
ATOM 1900 C C . PHE A 1 236 ? 10.162 -6.023 -13.432 1.00 93.50 236 PHE A C 1
ATOM 1902 O O . PHE A 1 236 ? 10.169 -6.897 -12.558 1.00 93.50 236 PHE A O 1
ATOM 1909 N N . SER A 1 237 ? 9.514 -6.182 -14.591 1.00 93.44 237 SER A N 1
ATOM 1910 C CA . SER A 1 237 ? 8.715 -7.370 -14.923 1.00 93.44 237 SER A CA 1
ATOM 1911 C C . SER A 1 237 ? 9.586 -8.614 -15.120 1.00 93.44 237 SER A C 1
ATOM 1913 O O . SER A 1 237 ? 9.278 -9.687 -14.600 1.00 93.44 237 SER A O 1
ATOM 1915 N N . LEU A 1 238 ? 10.707 -8.477 -15.831 1.00 94.88 238 LEU A N 1
ATOM 1916 C CA . LEU A 1 238 ? 11.664 -9.561 -16.044 1.00 94.88 238 LEU A CA 1
ATOM 1917 C C . LEU A 1 238 ? 12.320 -9.991 -14.727 1.00 94.88 238 LEU A C 1
ATOM 1919 O O . LEU A 1 238 ? 12.453 -11.185 -14.466 1.00 94.88 238 LEU A O 1
ATOM 1923 N N . ALA A 1 239 ? 12.671 -9.035 -13.868 1.00 94.81 239 ALA A N 1
ATOM 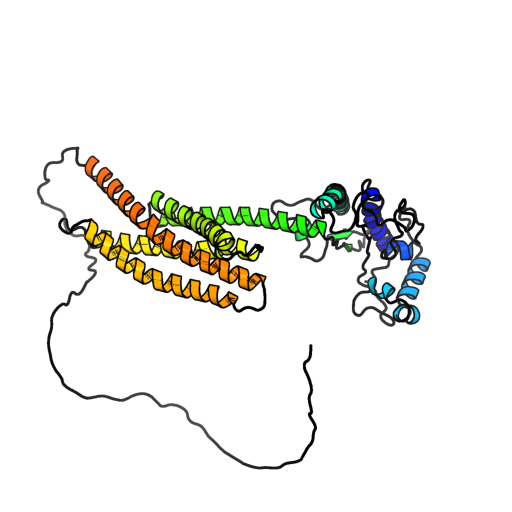1924 C CA . ALA A 1 239 ? 13.213 -9.320 -12.549 1.00 94.81 239 ALA A CA 1
ATOM 1925 C C . ALA A 1 239 ? 12.229 -10.102 -11.674 1.00 94.81 239 ALA A C 1
ATOM 1927 O O . ALA A 1 239 ? 12.650 -11.004 -10.955 1.00 94.81 239 ALA A O 1
ATOM 1928 N N . TYR A 1 240 ? 10.923 -9.825 -11.769 1.00 94.00 240 TYR A N 1
ATOM 1929 C CA . TYR A 1 240 ? 9.902 -10.608 -11.066 1.00 94.00 240 TYR A CA 1
ATOM 1930 C C . TYR A 1 240 ? 9.872 -12.065 -11.539 1.00 94.00 240 TYR A C 1
ATOM 1932 O O . TYR A 1 240 ? 9.826 -12.976 -10.713 1.00 94.00 240 TYR A O 1
ATOM 1940 N N . LEU A 1 241 ? 9.966 -12.304 -12.852 1.00 93.88 241 LEU A N 1
ATOM 1941 C CA . LEU A 1 241 ? 10.044 -13.661 -13.397 1.00 93.88 241 LEU A CA 1
ATOM 1942 C C . LEU A 1 241 ? 11.294 -14.392 -12.895 1.00 93.88 241 LEU A C 1
ATOM 1944 O O . LEU A 1 241 ? 11.188 -15.524 -12.432 1.00 93.88 241 LEU A O 1
ATOM 1948 N N . LEU A 1 242 ? 12.462 -13.746 -12.918 1.00 93.25 242 LEU A N 1
ATOM 1949 C CA . LEU A 1 242 ? 13.697 -14.347 -12.407 1.00 93.25 242 LEU A CA 1
ATOM 1950 C C . LEU A 1 242 ? 13.619 -14.609 -10.897 1.00 93.25 242 LEU A C 1
ATOM 1952 O O . LEU A 1 242 ? 13.972 -15.690 -10.436 1.00 93.25 242 LEU A O 1
ATOM 1956 N N . PHE A 1 243 ? 13.083 -13.670 -10.123 1.00 92.69 243 PHE A N 1
ATOM 1957 C CA . PHE A 1 243 ? 12.875 -13.837 -8.686 1.00 92.69 243 PHE A CA 1
ATOM 1958 C C . PHE A 1 243 ? 11.934 -15.012 -8.371 1.00 92.69 243 PHE A C 1
ATOM 1960 O O . PHE A 1 243 ? 12.199 -15.804 -7.468 1.00 92.69 243 PHE A O 1
ATOM 1967 N N . ARG A 1 244 ? 10.856 -15.173 -9.147 1.00 90.31 244 ARG A N 1
ATOM 1968 C CA . ARG A 1 244 ? 9.875 -16.244 -8.949 1.00 90.31 244 ARG A CA 1
ATOM 1969 C C . ARG A 1 244 ? 10.397 -17.610 -9.391 1.00 90.31 244 ARG A C 1
ATOM 1971 O O . ARG A 1 244 ? 10.260 -18.573 -8.642 1.00 90.31 244 ARG A O 1
ATOM 1978 N N . PHE A 1 245 ? 10.938 -17.696 -10.604 1.00 90.50 245 PHE A N 1
ATOM 1979 C CA . PHE A 1 245 ? 11.277 -18.964 -11.253 1.00 90.50 245 PHE A CA 1
ATOM 1980 C C . PHE A 1 245 ? 12.709 -19.425 -10.986 1.00 90.50 245 PHE A C 1
ATOM 1982 O O . PHE A 1 245 ? 12.932 -20.626 -10.886 1.00 90.50 245 PHE A O 1
ATOM 1989 N N . VAL A 1 246 ? 13.670 -18.506 -10.854 1.00 89.06 246 VAL A N 1
ATOM 1990 C CA . VAL A 1 246 ? 15.079 -18.859 -10.610 1.00 89.06 246 VAL A CA 1
ATOM 1991 C C . VAL A 1 246 ? 15.362 -18.940 -9.116 1.00 89.06 246 VAL A C 1
ATOM 1993 O O . VAL A 1 246 ? 15.904 -19.938 -8.656 1.00 89.06 246 VAL A O 1
ATOM 1996 N N . ALA A 1 247 ? 14.966 -17.926 -8.340 1.00 83.19 247 ALA A N 1
ATOM 1997 C CA . ALA A 1 247 ? 15.212 -17.926 -6.895 1.00 83.19 247 ALA A CA 1
ATOM 1998 C C . ALA A 1 247 ? 14.179 -18.742 -6.091 1.00 83.19 247 ALA A C 1
ATOM 2000 O O . ALA A 1 247 ? 14.397 -19.008 -4.912 1.00 83.19 247 ALA A O 1
ATOM 2001 N N . GLY A 1 248 ? 13.055 -19.143 -6.700 1.00 86.31 248 GLY A N 1
ATOM 2002 C CA . GLY A 1 248 ? 12.054 -20.016 -6.074 1.00 86.31 248 GLY A CA 1
ATOM 2003 C C . GLY A 1 248 ? 11.299 -19.394 -4.891 1.00 86.31 248 GLY A C 1
ATOM 2004 O O . GLY A 1 248 ? 10.589 -20.098 -4.171 1.00 86.31 248 GLY A O 1
ATOM 2005 N N . LEU A 1 249 ? 11.420 -18.082 -4.670 1.00 85.06 249 LEU A N 1
ATOM 2006 C CA . LEU A 1 249 ? 10.788 -17.411 -3.537 1.00 85.06 249 LEU A CA 1
ATOM 2007 C C . LEU A 1 249 ? 9.317 -17.104 -3.837 1.00 85.06 249 LEU A C 1
ATOM 2009 O O . LEU A 1 249 ? 8.968 -16.462 -4.828 1.00 85.06 249 LEU A O 1
ATOM 2013 N N . ASN A 1 250 ? 8.436 -17.580 -2.954 1.00 84.06 250 ASN A N 1
ATOM 2014 C CA . ASN A 1 250 ? 6.991 -17.333 -3.026 1.00 84.06 250 ASN A CA 1
ATOM 2015 C C . ASN A 1 250 ? 6.583 -16.004 -2.368 1.00 84.06 250 ASN A C 1
ATOM 2017 O O . ASN A 1 250 ? 5.484 -15.513 -2.612 1.00 84.06 250 ASN A O 1
ATOM 2021 N N . TYR A 1 251 ? 7.440 -15.440 -1.513 1.00 86.56 251 TYR A N 1
ATOM 2022 C CA . TYR A 1 251 ? 7.126 -14.236 -0.753 1.00 86.56 251 TYR A CA 1
ATOM 2023 C C . TYR A 1 251 ? 7.331 -12.974 -1.594 1.00 86.56 251 TYR A C 1
ATOM 2025 O O . TYR A 1 251 ? 8.437 -12.700 -2.058 1.00 86.56 251 TYR A O 1
ATOM 2033 N N . PHE A 1 252 ? 6.272 -12.178 -1.738 1.00 86.94 252 PHE A N 1
ATOM 2034 C CA . PHE A 1 252 ? 6.318 -10.868 -2.380 1.00 86.94 252 PHE A CA 1
ATOM 2035 C C . PHE A 1 252 ? 5.558 -9.855 -1.519 1.00 86.94 252 PHE A C 1
ATOM 2037 O O . PHE A 1 252 ? 4.329 -9.874 -1.447 1.00 86.94 252 PHE A O 1
ATOM 2044 N N . GLY A 1 253 ? 6.303 -9.012 -0.806 1.00 86.75 253 GLY A N 1
ATOM 2045 C CA . GLY A 1 253 ? 5.774 -8.043 0.149 1.00 86.75 253 GLY A CA 1
ATOM 2046 C C . GLY A 1 253 ? 5.618 -6.631 -0.422 1.00 86.75 253 GLY A C 1
ATOM 2047 O O . GLY A 1 253 ? 5.815 -6.364 -1.607 1.00 86.75 253 GLY A O 1
ATOM 2048 N N . SER A 1 254 ? 5.260 -5.687 0.451 1.00 83.19 254 SER A N 1
ATOM 2049 C CA . SER A 1 254 ? 5.138 -4.264 0.105 1.00 83.19 254 SER A CA 1
ATOM 2050 C C . SER A 1 254 ? 6.476 -3.613 -0.249 1.00 83.19 254 SER A C 1
ATOM 2052 O O . SER A 1 254 ? 6.514 -2.781 -1.151 1.00 83.19 254 SER A O 1
ATOM 2054 N N . MET A 1 255 ? 7.576 -4.021 0.392 1.00 88.25 255 MET A N 1
ATOM 2055 C CA . MET A 1 255 ? 8.908 -3.456 0.136 1.00 88.25 255 MET A CA 1
ATOM 2056 C C . MET A 1 255 ? 9.386 -3.737 -1.294 1.00 88.25 255 MET A C 1
ATOM 2058 O O . MET A 1 255 ? 9.924 -2.851 -1.950 1.00 88.25 255 MET A O 1
ATOM 2062 N N . GLN A 1 256 ? 9.126 -4.939 -1.817 1.00 91.50 256 GLN A N 1
ATOM 2063 C CA . GLN A 1 256 ? 9.457 -5.315 -3.195 1.00 91.50 256 GLN A CA 1
ATOM 2064 C C . GLN A 1 256 ? 8.690 -4.459 -4.207 1.00 91.50 256 GLN A C 1
ATOM 2066 O O . GLN A 1 256 ? 9.260 -4.035 -5.207 1.00 91.50 256 GLN A O 1
ATOM 2071 N N . LYS A 1 257 ? 7.424 -4.127 -3.920 1.00 87.19 257 LYS A N 1
ATOM 2072 C CA . LYS A 1 257 ? 6.636 -3.196 -4.747 1.00 87.19 257 LYS A CA 1
ATOM 2073 C C . LYS A 1 257 ? 7.269 -1.799 -4.776 1.00 87.19 257 LYS A C 1
ATOM 2075 O O . LYS A 1 257 ? 7.309 -1.173 -5.829 1.00 87.19 257 LYS A O 1
ATOM 2080 N N . GLY A 1 258 ? 7.837 -1.357 -3.651 1.00 87.50 258 GLY A N 1
ATOM 2081 C CA . GLY A 1 258 ? 8.591 -0.105 -3.549 1.00 87.50 258 GLY A CA 1
ATOM 2082 C C . GLY A 1 258 ? 9.901 -0.075 -4.350 1.00 87.50 258 GLY A C 1
ATOM 2083 O O . GLY A 1 258 ? 10.387 1.008 -4.672 1.00 87.50 258 GLY A O 1
ATOM 2084 N N . ALA A 1 259 ? 10.453 -1.230 -4.745 1.00 90.81 259 ALA A N 1
ATOM 2085 C CA . ALA A 1 259 ? 11.678 -1.290 -5.547 1.00 90.81 259 ALA A CA 1
ATOM 2086 C C . ALA A 1 259 ? 11.525 -0.619 -6.924 1.00 90.81 259 ALA A C 1
ATOM 2088 O O . ALA A 1 259 ? 12.522 -0.179 -7.491 1.00 90.81 259 ALA A O 1
ATOM 2089 N N . LEU A 1 260 ? 10.295 -0.482 -7.438 1.00 88.50 260 LEU A N 1
ATOM 2090 C CA . LEU A 1 260 ? 10.020 0.237 -8.684 1.00 88.50 260 LEU A CA 1
ATOM 2091 C C . LEU A 1 260 ? 10.490 1.700 -8.619 1.00 88.50 260 LEU A C 1
ATOM 2093 O O . LEU A 1 260 ? 11.072 2.194 -9.579 1.00 88.50 260 LEU A O 1
ATOM 2097 N N . PHE A 1 261 ? 10.304 2.381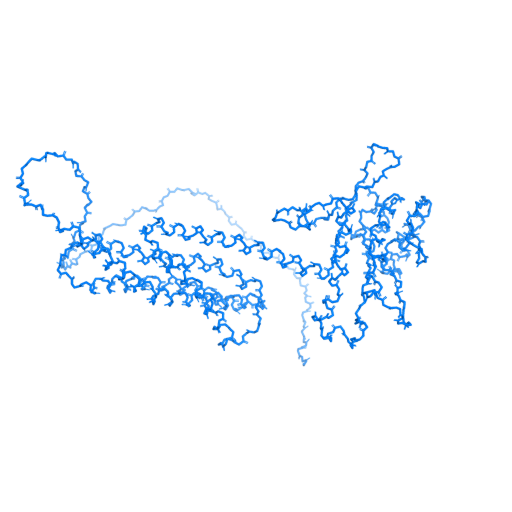 -7.483 1.00 86.81 261 PHE A N 1
ATOM 2098 C CA . PHE A 1 261 ? 10.728 3.777 -7.323 1.00 86.81 261 PHE A CA 1
ATOM 2099 C C . PHE A 1 261 ? 12.248 3.924 -7.348 1.00 86.81 261 PHE A C 1
ATOM 2101 O O . PHE A 1 261 ? 12.782 4.819 -8.000 1.00 86.81 261 PHE A O 1
ATOM 2108 N N . VAL A 1 262 ? 12.946 3.006 -6.677 1.00 89.94 262 VAL A N 1
ATOM 2109 C CA . VAL A 1 262 ? 14.412 2.959 -6.669 1.00 89.94 262 VAL A CA 1
ATOM 2110 C C . VAL A 1 262 ? 14.934 2.659 -8.077 1.00 89.94 262 VAL A C 1
ATOM 2112 O O . VAL A 1 262 ? 15.869 3.301 -8.556 1.00 89.94 262 VAL A O 1
ATOM 2115 N N . LEU A 1 263 ? 14.279 1.730 -8.778 1.00 91.75 263 LEU A N 1
ATOM 2116 C CA . LEU A 1 263 ? 14.617 1.350 -10.144 1.00 91.75 263 LEU A CA 1
ATOM 2117 C C . LEU A 1 263 ? 14.433 2.495 -11.142 1.00 91.75 263 LEU A C 1
ATOM 2119 O O . LEU A 1 263 ? 15.259 2.632 -12.038 1.00 91.75 263 LEU A O 1
ATOM 2123 N N . CYS A 1 264 ? 13.411 3.339 -10.986 1.00 89.81 264 CYS A N 1
ATOM 2124 C CA . CYS A 1 264 ? 13.239 4.526 -11.825 1.00 89.81 264 CYS A CA 1
ATOM 2125 C C . CYS A 1 264 ? 14.446 5.471 -11.740 1.00 89.81 264 CYS A C 1
ATOM 2127 O O . CYS A 1 264 ? 14.897 5.960 -12.773 1.00 89.81 264 CYS A O 1
ATOM 2129 N N . GLY A 1 265 ? 15.004 5.690 -10.543 1.00 88.88 265 GLY A N 1
ATOM 2130 C CA . GLY A 1 265 ? 16.190 6.535 -10.360 1.00 88.88 265 GLY A CA 1
ATOM 2131 C C . GLY A 1 265 ? 17.440 5.952 -11.024 1.00 88.88 265 GLY A C 1
ATOM 2132 O O . GLY A 1 265 ? 18.093 6.618 -11.822 1.00 88.88 265 GLY A O 1
ATOM 2133 N N . MET A 1 266 ? 17.736 4.678 -10.760 1.00 90.81 266 MET A N 1
ATOM 2134 C CA . MET A 1 266 ? 18.914 4.001 -11.326 1.00 90.81 266 MET A CA 1
ATOM 2135 C C . MET A 1 266 ? 18.780 3.761 -12.838 1.00 90.81 266 MET A C 1
ATOM 2137 O O . MET A 1 266 ? 19.749 3.826 -13.586 1.00 90.81 266 MET A O 1
ATOM 2141 N N . GLY A 1 267 ? 17.565 3.485 -13.315 1.00 90.75 267 GLY A N 1
ATOM 2142 C CA . GLY A 1 267 ? 17.272 3.327 -14.736 1.00 90.75 267 GLY A CA 1
ATOM 2143 C C . GLY A 1 267 ? 17.390 4.631 -15.512 1.00 90.75 267 GLY A C 1
ATOM 2144 O O . GLY A 1 267 ? 17.889 4.613 -16.636 1.00 90.75 267 GLY A O 1
ATOM 2145 N N . ALA A 1 268 ? 16.998 5.754 -14.907 1.00 91.38 268 ALA A N 1
ATOM 2146 C CA . ALA A 1 268 ? 17.161 7.071 -15.506 1.00 91.38 268 ALA A CA 1
ATOM 2147 C C . ALA A 1 268 ? 18.628 7.417 -15.771 1.00 91.38 268 ALA A C 1
ATOM 2149 O O . ALA A 1 268 ? 18.944 7.896 -16.859 1.00 91.38 268 ALA A O 1
ATOM 2150 N N . ASP A 1 269 ? 19.509 7.123 -14.814 1.00 91.50 269 ASP A N 1
ATOM 2151 C CA . ASP A 1 269 ? 20.950 7.360 -14.937 1.00 91.50 269 ASP A CA 1
ATOM 2152 C C . ASP A 1 269 ? 21.528 6.678 -16.189 1.00 91.50 269 ASP A C 1
ATOM 2154 O O . ASP A 1 269 ? 22.079 7.330 -17.078 1.00 91.50 269 ASP A O 1
ATOM 2158 N N . ASN A 1 270 ? 21.255 5.381 -16.349 1.00 91.31 270 ASN A N 1
ATOM 2159 C CA . ASN A 1 270 ? 21.690 4.594 -17.505 1.00 91.31 270 ASN A CA 1
ATOM 2160 C C . ASN A 1 270 ? 21.198 5.161 -18.852 1.00 91.31 270 ASN A C 1
ATOM 2162 O O . ASN A 1 270 ? 21.945 5.196 -19.834 1.00 91.31 270 ASN A O 1
ATOM 2166 N N . VAL A 1 271 ? 19.941 5.613 -18.908 1.00 92.62 271 VAL A N 1
ATOM 2167 C CA . VAL A 1 271 ? 19.334 6.189 -20.120 1.00 92.62 271 VAL A CA 1
ATOM 2168 C C . VAL A 1 271 ? 19.987 7.526 -20.481 1.00 92.62 271 VAL A C 1
ATOM 2170 O O . VAL A 1 271 ? 20.258 7.777 -21.661 1.00 92.62 271 VAL A O 1
ATOM 2173 N N . LEU A 1 272 ? 20.245 8.383 -19.491 1.00 92.12 272 LEU A N 1
ATOM 2174 C CA . LEU A 1 272 ? 20.802 9.720 -19.697 1.00 92.12 272 LEU A CA 1
ATOM 2175 C C . LEU A 1 272 ? 22.290 9.676 -20.045 1.00 92.12 272 LEU A C 1
ATOM 2177 O O . LEU A 1 272 ? 22.692 10.324 -21.008 1.00 92.12 272 LEU A O 1
ATOM 2181 N N . VAL A 1 273 ? 23.085 8.864 -19.346 1.00 92.31 273 VAL A N 1
ATOM 2182 C CA . VAL A 1 273 ? 24.522 8.708 -19.625 1.00 92.31 273 VAL A CA 1
ATOM 2183 C C . VAL A 1 273 ? 24.751 8.172 -21.042 1.00 92.31 273 VAL A C 1
ATOM 2185 O O . VAL A 1 273 ? 25.622 8.657 -21.766 1.00 92.31 273 VAL A O 1
ATOM 2188 N N . MET A 1 274 ? 23.929 7.217 -21.489 1.00 90.56 274 MET A N 1
ATOM 2189 C CA . MET A 1 274 ? 23.981 6.705 -22.864 1.00 90.56 274 MET A CA 1
ATOM 2190 C C . MET A 1 274 ? 23.608 7.773 -23.902 1.00 90.56 274 MET A C 1
ATOM 2192 O O . MET A 1 274 ? 24.220 7.845 -24.970 1.00 90.56 274 MET A O 1
ATOM 2196 N N . TRP A 1 275 ? 22.627 8.626 -23.595 1.00 91.75 275 TRP A N 1
ATOM 2197 C CA . TRP A 1 275 ? 22.254 9.732 -24.473 1.00 91.75 275 TRP A CA 1
ATOM 2198 C C . TRP A 1 275 ? 23.355 10.790 -24.572 1.00 91.75 275 TRP A C 1
ATOM 2200 O O . TRP A 1 275 ? 23.672 11.227 -25.678 1.00 91.75 275 TRP A O 1
ATOM 2210 N N . ASP A 1 276 ? 23.940 11.189 -23.445 1.00 90.88 276 ASP A N 1
ATOM 2211 C CA . ASP A 1 276 ? 24.965 12.232 -23.391 1.00 90.88 276 ASP A CA 1
ATOM 2212 C C . ASP A 1 276 ? 26.242 11.803 -24.122 1.00 90.88 276 ASP A C 1
ATOM 2214 O O . ASP A 1 276 ? 26.729 12.505 -25.010 1.00 90.88 276 ASP A O 1
ATOM 2218 N N . ALA A 1 277 ? 26.707 10.575 -23.875 1.00 88.56 277 ALA A N 1
ATOM 2219 C CA . ALA A 1 277 ? 27.849 10.015 -24.590 1.00 88.56 277 ALA A CA 1
ATOM 2220 C C . ALA A 1 277 ? 27.621 9.965 -26.110 1.00 88.56 277 ALA A C 1
ATOM 2222 O O . ALA A 1 277 ? 28.530 10.245 -26.899 1.00 88.56 277 ALA A O 1
ATOM 2223 N N . TRP A 1 278 ? 26.395 9.649 -26.538 1.00 84.94 278 TRP A N 1
ATOM 2224 C CA . TRP A 1 278 ? 26.021 9.714 -27.946 1.00 84.94 278 TRP A CA 1
ATOM 2225 C C . TRP A 1 278 ? 26.014 11.157 -28.466 1.00 84.94 278 TRP A C 1
ATOM 2227 O O . TRP A 1 278 ? 26.584 11.413 -29.527 1.00 84.94 278 TRP A O 1
ATOM 2237 N N . ALA A 1 279 ? 25.412 12.099 -27.739 1.00 86.00 279 ALA A N 1
ATOM 2238 C CA . ALA A 1 279 ? 25.291 13.499 -28.139 1.00 86.00 279 ALA A CA 1
ATOM 2239 C C . ALA A 1 279 ? 26.660 14.181 -28.286 1.00 86.00 279 ALA A C 1
ATOM 2241 O O . ALA A 1 279 ? 26.916 14.806 -29.315 1.00 86.00 279 ALA A O 1
ATOM 2242 N N . ILE A 1 280 ? 27.569 13.989 -27.325 1.00 84.56 280 ILE A N 1
ATOM 2243 C CA . ILE A 1 280 ? 28.943 14.511 -27.374 1.00 84.56 280 ILE A CA 1
ATOM 2244 C C . ILE A 1 280 ? 29.673 13.986 -28.614 1.00 84.56 280 ILE A C 1
ATOM 2246 O O . ILE A 1 280 ? 30.320 14.749 -29.332 1.00 84.56 280 ILE A O 1
ATOM 2250 N N . LYS A 1 281 ? 29.536 12.692 -28.924 1.00 80.06 281 LYS A N 1
ATOM 2251 C CA . LYS A 1 281 ? 30.187 12.095 -30.098 1.00 80.06 281 LYS A CA 1
ATOM 2252 C C . LYS A 1 281 ? 29.588 12.552 -31.426 1.00 80.06 281 LYS A C 1
ATOM 2254 O O . LYS A 1 281 ? 30.331 12.616 -32.399 1.00 80.06 281 LYS A O 1
ATOM 2259 N N . GLN A 1 282 ? 28.300 12.907 -31.476 1.00 75.19 282 GLN A N 1
ATOM 2260 C CA . GLN A 1 282 ? 27.731 13.564 -32.662 1.00 75.19 282 GLN A CA 1
ATOM 2261 C C . GLN A 1 282 ? 28.297 14.976 -32.863 1.00 75.19 282 GLN A C 1
ATOM 2263 O O . GLN A 1 282 ? 28.467 15.382 -34.002 1.00 75.19 282 GLN A O 1
ATOM 2268 N N . LEU A 1 283 ? 28.590 15.716 -31.787 1.00 70.75 283 LEU A N 1
ATOM 2269 C CA . LEU A 1 283 ? 29.149 17.072 -31.879 1.00 70.75 283 LEU A CA 1
ATOM 2270 C C . LEU A 1 283 ? 30.635 17.081 -32.272 1.00 70.75 283 LEU A C 1
ATOM 2272 O O . LEU A 1 283 ? 31.082 18.012 -32.931 1.00 70.75 283 LEU A O 1
ATOM 2276 N N . GLN A 1 284 ? 31.401 16.065 -31.865 1.00 69.06 284 GLN A N 1
ATOM 2277 C CA . GLN A 1 284 ? 32.848 15.987 -32.119 1.00 69.06 284 GLN A CA 1
ATOM 2278 C C . GLN A 1 284 ? 33.220 15.467 -33.518 1.00 69.06 284 GLN A C 1
ATOM 2280 O O . GLN A 1 284 ? 34.331 15.715 -33.971 1.00 69.06 284 GLN A O 1
ATOM 2285 N N . TYR A 1 285 ? 32.338 14.721 -34.188 1.00 61.44 285 TYR A N 1
ATOM 2286 C CA . TYR A 1 285 ? 32.620 14.079 -35.477 1.00 61.44 285 TYR A CA 1
ATOM 2287 C C . TYR A 1 285 ? 31.542 14.444 -36.507 1.00 61.44 285 TYR A C 1
ATOM 2289 O O . TYR A 1 285 ? 30.634 13.657 -36.776 1.00 61.44 285 TYR A O 1
ATOM 2297 N N . ASP A 1 286 ? 31.672 15.636 -37.094 1.00 55.59 286 ASP A N 1
ATOM 2298 C CA . ASP A 1 286 ? 30.949 16.051 -38.312 1.00 55.59 286 ASP A CA 1
ATOM 2299 C C . ASP A 1 286 ? 31.733 15.693 -39.597 1.00 55.59 286 ASP A C 1
ATOM 2301 O O . ASP A 1 286 ? 31.321 16.000 -40.713 1.00 55.59 286 ASP A O 1
ATOM 2305 N N . ASP A 1 287 ? 32.884 15.023 -39.454 1.00 48.62 287 ASP A N 1
ATOM 2306 C CA . ASP A 1 287 ? 33.774 14.728 -40.575 1.00 48.62 287 ASP A CA 1
ATOM 2307 C C . ASP A 1 287 ? 33.368 13.435 -41.312 1.00 48.62 287 ASP A C 1
ATOM 2309 O O . ASP A 1 287 ? 33.194 12.363 -40.716 1.00 48.62 287 ASP A O 1
ATOM 2313 N N . GLN A 1 288 ? 33.199 13.540 -42.633 1.00 52.94 288 GLN A N 1
ATOM 2314 C CA . GLN A 1 288 ? 32.464 12.606 -43.504 1.00 52.94 288 GLN A CA 1
ATOM 2315 C C . GLN A 1 288 ? 33.108 11.214 -43.694 1.00 52.94 288 GLN A C 1
ATOM 2317 O O . GLN A 1 288 ? 32.546 10.377 -44.407 1.00 52.94 288 GLN A O 1
ATOM 2322 N N . HIS A 1 289 ? 34.253 10.922 -43.068 1.00 47.34 289 HIS A N 1
ATOM 2323 C CA . HIS A 1 289 ? 35.128 9.826 -43.507 1.00 47.34 289 HIS A CA 1
ATOM 2324 C C . HIS A 1 289 ? 35.363 8.667 -42.528 1.00 47.34 289 HIS A C 1
ATOM 2326 O O . HIS A 1 289 ? 35.906 7.646 -42.949 1.00 47.34 289 HIS A O 1
ATOM 2332 N N . ALA A 1 290 ? 34.915 8.729 -41.268 1.00 54.66 290 ALA A N 1
ATOM 2333 C CA . ALA A 1 290 ? 34.987 7.551 -40.394 1.00 54.66 290 ALA A CA 1
ATOM 2334 C C . ALA A 1 290 ? 33.747 6.652 -40.557 1.00 54.66 290 ALA A C 1
ATOM 2336 O O . ALA A 1 290 ? 32.602 7.108 -40.508 1.00 54.66 290 ALA A O 1
ATOM 2337 N N . THR A 1 291 ? 33.965 5.344 -40.727 1.00 60.66 291 THR A N 1
ATOM 2338 C CA . THR A 1 291 ? 32.896 4.350 -40.883 1.00 60.66 291 THR A CA 1
ATOM 2339 C C . THR A 1 291 ? 31.892 4.451 -39.726 1.00 60.66 291 THR A C 1
ATOM 2341 O O . THR A 1 291 ? 32.227 4.224 -38.562 1.00 60.66 291 THR A O 1
ATOM 2344 N N . ARG A 1 292 ? 30.634 4.780 -40.060 1.00 60.34 292 ARG A N 1
ATOM 2345 C CA . ARG A 1 292 ? 29.509 5.051 -39.135 1.00 60.34 292 ARG A CA 1
ATOM 2346 C C . ARG A 1 292 ? 29.353 4.047 -37.985 1.00 60.34 292 ARG A C 1
ATOM 2348 O O . ARG A 1 292 ? 28.919 4.421 -36.898 1.00 60.34 292 ARG A O 1
ATOM 2355 N N . SER A 1 293 ? 29.661 2.775 -38.225 1.00 64.88 293 SER A N 1
ATOM 2356 C CA . SER A 1 293 ? 29.566 1.703 -37.230 1.00 64.88 293 SER A CA 1
ATOM 2357 C C . SER A 1 293 ? 30.665 1.770 -36.171 1.00 64.88 293 SER A C 1
ATOM 2359 O O . SER A 1 293 ? 30.411 1.447 -35.015 1.00 64.88 293 SER A O 1
ATOM 2361 N N . THR A 1 294 ? 31.866 2.213 -36.536 1.00 71.62 294 THR A N 1
ATOM 2362 C CA . THR A 1 294 ? 33.051 2.161 -35.672 1.00 71.62 294 THR A CA 1
ATOM 2363 C C . THR A 1 294 ? 33.006 3.241 -34.592 1.00 71.62 294 THR A C 1
ATOM 2365 O O . THR A 1 294 ? 33.333 2.973 -33.440 1.00 71.62 294 THR A O 1
ATOM 2368 N N . GLN A 1 295 ? 32.502 4.436 -34.924 1.00 70.12 295 GLN A N 1
ATOM 2369 C CA . GLN A 1 295 ? 32.315 5.529 -33.959 1.00 70.12 295 GLN A CA 1
ATOM 2370 C C . GLN A 1 295 ? 31.264 5.191 -32.892 1.00 70.12 295 GLN A C 1
ATOM 2372 O O . GLN A 1 295 ? 31.501 5.382 -31.700 1.00 70.12 295 GLN A O 1
ATOM 2377 N N . LEU A 1 296 ? 30.109 4.661 -33.317 1.00 74.00 296 LEU A N 1
ATOM 2378 C CA . LEU A 1 296 ? 29.039 4.250 -32.403 1.00 74.00 296 LEU A CA 1
ATOM 2379 C C . LEU A 1 296 ? 29.475 3.082 -31.519 1.00 74.00 296 LEU A C 1
ATOM 2381 O O . LEU A 1 296 ? 29.149 3.067 -30.338 1.00 74.00 296 LEU A O 1
ATOM 2385 N N . HIS A 1 297 ? 30.236 2.139 -32.075 1.00 81.06 297 HIS A N 1
ATOM 2386 C CA . HIS A 1 297 ? 30.791 1.026 -31.317 1.00 81.06 297 HIS A CA 1
ATOM 2387 C C . HIS A 1 297 ? 31.765 1.504 -30.234 1.00 81.06 297 HIS A C 1
ATOM 2389 O O . HIS A 1 297 ? 31.636 1.097 -29.084 1.00 81.06 297 HIS A O 1
ATOM 2395 N N . HIS A 1 298 ? 32.686 2.413 -30.563 1.00 80.12 298 HIS A N 1
ATOM 2396 C CA . HIS A 1 298 ? 33.642 2.939 -29.588 1.00 80.12 298 HIS A CA 1
ATOM 2397 C C . HIS A 1 298 ? 32.954 3.742 -28.471 1.00 80.12 298 HIS A C 1
ATOM 2399 O O . HIS A 1 298 ? 33.251 3.541 -27.295 1.00 80.12 298 HIS A O 1
ATOM 2405 N N . ALA A 1 299 ? 31.989 4.600 -28.827 1.00 80.38 299 ALA A N 1
ATOM 2406 C CA . ALA A 1 299 ? 31.183 5.338 -27.855 1.00 80.38 299 ALA A CA 1
ATOM 2407 C C . ALA A 1 299 ? 30.408 4.386 -26.932 1.00 80.38 299 ALA A C 1
ATOM 2409 O O . ALA A 1 299 ? 30.473 4.514 -25.714 1.00 80.38 299 ALA A O 1
ATOM 2410 N N . PHE A 1 300 ? 29.746 3.381 -27.510 1.00 86.31 300 PHE A N 1
ATOM 2411 C CA . PHE A 1 300 ? 29.007 2.372 -26.761 1.00 86.31 300 PHE A CA 1
ATOM 2412 C C . PHE A 1 300 ? 29.902 1.582 -25.805 1.00 86.31 300 PHE A C 1
ATOM 2414 O O . PHE A 1 300 ? 29.549 1.450 -24.641 1.00 86.31 300 PHE A O 1
ATOM 2421 N N . CYS A 1 301 ? 31.057 1.084 -26.256 1.00 86.81 301 CYS A N 1
ATOM 2422 C CA . CYS A 1 301 ? 31.964 0.306 -25.410 1.00 86.81 301 CYS A CA 1
ATOM 2423 C C . CYS A 1 301 ? 32.490 1.129 -24.230 1.00 86.81 301 CYS A C 1
ATOM 2425 O O . CYS A 1 301 ? 32.517 0.636 -23.103 1.00 86.81 301 CYS A O 1
ATOM 2427 N N . HIS A 1 302 ? 32.847 2.394 -24.469 1.00 86.25 302 HIS A N 1
ATOM 2428 C CA . HIS A 1 302 ? 33.284 3.293 -23.406 1.00 86.25 302 HIS A CA 1
ATOM 2429 C C . HIS A 1 302 ? 32.167 3.538 -22.379 1.00 86.25 302 HIS A C 1
ATOM 2431 O O . HIS A 1 302 ? 32.375 3.367 -21.177 1.00 86.25 302 HIS A O 1
ATOM 2437 N N . THR A 1 303 ? 30.956 3.855 -22.842 1.00 88.88 303 THR A N 1
ATOM 2438 C CA . THR A 1 303 ? 29.807 4.094 -21.961 1.00 88.88 303 THR A CA 1
ATOM 2439 C C . THR A 1 303 ? 29.346 2.835 -21.234 1.00 88.88 303 THR A C 1
ATOM 2441 O O . THR A 1 303 ? 28.987 2.900 -20.059 1.00 88.88 303 THR A O 1
ATOM 2444 N N . ALA A 1 304 ? 29.375 1.678 -21.895 1.00 91.06 304 ALA A N 1
ATOM 2445 C CA . ALA A 1 304 ? 29.022 0.396 -21.299 1.00 91.06 304 ALA A CA 1
ATOM 2446 C C . ALA A 1 304 ? 29.983 0.035 -20.162 1.00 91.06 304 ALA A C 1
ATOM 2448 O O . ALA A 1 304 ? 29.519 -0.396 -19.110 1.00 91.06 304 ALA A O 1
ATOM 2449 N N . ALA A 1 305 ? 31.289 0.266 -20.337 1.00 89.75 305 ALA A N 1
ATOM 2450 C CA . ALA A 1 305 ? 32.288 0.050 -19.292 1.00 89.75 305 ALA A CA 1
ATOM 2451 C C . ALA A 1 305 ? 32.108 1.015 -18.109 1.00 89.75 305 ALA A C 1
ATOM 2453 O O . ALA A 1 305 ? 32.134 0.581 -16.959 1.00 89.75 305 ALA A O 1
ATOM 2454 N N . ALA A 1 306 ? 31.862 2.302 -18.380 1.00 89.12 306 ALA A N 1
ATOM 2455 C CA . ALA A 1 306 ? 31.628 3.297 -17.333 1.00 89.12 306 ALA A CA 1
ATOM 2456 C C . ALA A 1 306 ? 30.372 2.974 -16.503 1.00 89.12 306 ALA A C 1
ATOM 2458 O O . ALA A 1 306 ? 30.424 2.921 -15.276 1.00 89.12 306 ALA A O 1
ATOM 2459 N N . THR A 1 307 ? 29.254 2.678 -17.169 1.00 92.12 307 THR A N 1
ATOM 2460 C CA . THR A 1 307 ? 27.983 2.348 -16.501 1.00 92.12 307 THR A CA 1
ATOM 2461 C C . THR A 1 307 ? 27.996 0.965 -15.841 1.00 92.12 307 THR A C 1
ATOM 2463 O O . THR A 1 307 ? 27.269 0.757 -14.869 1.00 92.12 307 THR A O 1
ATOM 2466 N N . LEU A 1 308 ? 28.839 0.024 -16.289 1.00 94.62 308 LEU A N 1
ATOM 2467 C CA . LEU A 1 308 ? 28.978 -1.299 -15.664 1.00 94.62 308 LEU A CA 1
ATOM 2468 C C . LEU A 1 308 ? 29.375 -1.193 -14.190 1.00 94.62 308 LEU A C 1
ATOM 2470 O O . LEU A 1 308 ? 28.773 -1.853 -13.347 1.00 94.62 308 LEU A O 1
ATOM 2474 N N . ILE A 1 309 ? 30.379 -0.367 -13.885 1.00 92.94 309 ILE A N 1
ATOM 2475 C CA . ILE A 1 309 ? 30.924 -0.223 -12.528 1.00 92.94 309 ILE A CA 1
ATOM 2476 C C . ILE A 1 309 ? 29.844 0.319 -11.587 1.00 92.94 309 ILE A C 1
ATOM 2478 O O . ILE A 1 309 ? 29.634 -0.223 -10.499 1.00 92.94 309 ILE A O 1
ATOM 2482 N N . THR A 1 310 ? 29.098 1.330 -12.033 1.00 92.31 310 THR A N 1
ATOM 2483 C CA . THR A 1 310 ? 27.990 1.904 -11.263 1.00 92.31 310 THR A CA 1
ATOM 2484 C C . THR A 1 310 ? 26.909 0.857 -10.992 1.00 92.31 310 THR A C 1
ATOM 2486 O O . THR A 1 310 ? 26.582 0.591 -9.840 1.00 92.31 310 THR A O 1
ATOM 2489 N N . ASN A 1 311 ? 26.415 0.161 -12.022 1.00 95.06 311 ASN A N 1
ATOM 2490 C CA . ASN A 1 311 ? 25.360 -0.844 -11.837 1.00 95.06 311 ASN A CA 1
ATOM 2491 C C . ASN A 1 311 ? 25.828 -2.045 -10.995 1.00 95.06 311 ASN A C 1
ATOM 2493 O O . ASN A 1 311 ? 25.048 -2.579 -10.206 1.00 95.06 311 ASN A O 1
ATOM 2497 N N . LEU A 1 312 ? 27.092 -2.461 -11.124 1.00 95.50 312 LEU A N 1
ATOM 2498 C CA . LEU A 1 312 ? 27.663 -3.563 -10.350 1.00 95.50 312 LEU A CA 1
ATOM 2499 C C . LEU A 1 312 ? 27.769 -3.217 -8.864 1.00 95.50 312 LEU A C 1
ATOM 2501 O O . LEU A 1 312 ? 27.372 -4.020 -8.022 1.00 95.50 312 LEU A O 1
ATOM 2505 N N . THR A 1 313 ? 28.274 -2.028 -8.535 1.00 95.62 313 THR A N 1
ATOM 2506 C CA . THR A 1 313 ? 28.388 -1.580 -7.137 1.00 95.62 313 THR A CA 1
ATOM 2507 C C . THR A 1 313 ? 27.012 -1.440 -6.486 1.00 95.62 313 THR A C 1
ATOM 2509 O O . THR A 1 313 ? 26.810 -1.905 -5.364 1.00 95.62 313 THR A O 1
ATOM 2512 N N . THR A 1 314 ? 26.026 -0.910 -7.213 1.00 94.88 314 THR A N 1
ATOM 2513 C CA . THR A 1 314 ? 24.637 -0.833 -6.748 1.00 94.88 314 THR A CA 1
ATOM 2514 C C . THR A 1 314 ? 23.996 -2.210 -6.557 1.00 94.88 314 THR A C 1
ATOM 2516 O O . THR A 1 314 ? 23.353 -2.456 -5.536 1.00 94.88 314 THR A O 1
ATOM 2519 N N . ALA A 1 315 ? 24.188 -3.139 -7.496 1.00 96.50 315 ALA A N 1
ATOM 2520 C CA . ALA A 1 315 ? 23.694 -4.507 -7.356 1.00 96.50 315 ALA A CA 1
ATOM 2521 C C . ALA A 1 315 ? 24.337 -5.215 -6.153 1.00 96.50 315 ALA A C 1
ATOM 2523 O O . ALA A 1 315 ? 23.631 -5.849 -5.371 1.00 96.50 315 ALA A O 1
ATOM 2524 N N . ALA A 1 316 ? 25.650 -5.058 -5.955 1.00 97.06 316 ALA A N 1
ATOM 2525 C CA . ALA A 1 316 ? 26.366 -5.615 -4.809 1.00 97.06 316 ALA A CA 1
ATOM 2526 C C . ALA A 1 316 ? 25.827 -5.076 -3.473 1.00 97.06 316 ALA A C 1
ATOM 2528 O O . ALA A 1 316 ? 25.636 -5.854 -2.539 1.00 97.06 316 ALA A O 1
ATOM 2529 N N . ALA A 1 317 ? 25.505 -3.780 -3.395 1.00 96.38 317 ALA A N 1
ATOM 2530 C CA . ALA A 1 317 ? 24.894 -3.183 -2.209 1.00 96.38 317 ALA A CA 1
ATOM 2531 C C . ALA A 1 317 ? 23.520 -3.800 -1.886 1.00 96.38 317 ALA A C 1
ATOM 2533 O O . ALA A 1 317 ? 23.252 -4.136 -0.732 1.00 96.38 317 ALA A O 1
ATOM 2534 N N . PHE A 1 318 ? 22.664 -4.023 -2.891 1.00 96.25 318 PHE A N 1
ATOM 2535 C CA . PHE A 1 318 ? 21.382 -4.702 -2.674 1.00 96.25 318 PHE A CA 1
ATOM 2536 C C . PHE A 1 318 ? 21.548 -6.178 -2.314 1.00 96.25 318 PHE A C 1
ATOM 2538 O O . PHE A 1 318 ? 20.863 -6.665 -1.416 1.00 96.25 318 PHE A O 1
ATOM 2545 N N . PHE A 1 319 ? 22.484 -6.891 -2.942 1.00 96.50 319 PHE A N 1
ATOM 2546 C CA . PHE A 1 319 ? 22.762 -8.279 -2.576 1.00 96.50 319 PHE A CA 1
ATOM 2547 C C . PHE A 1 319 ? 23.328 -8.404 -1.158 1.00 96.50 319 PHE A C 1
ATOM 2549 O O . PHE A 1 319 ? 23.004 -9.371 -0.473 1.00 96.50 319 PHE A O 1
ATOM 2556 N N . ALA A 1 320 ? 24.072 -7.415 -0.656 1.00 97.25 320 ALA A N 1
ATOM 2557 C CA . ALA A 1 320 ? 24.537 -7.407 0.731 1.00 97.25 320 ALA A CA 1
ATOM 2558 C C . ALA A 1 320 ? 23.378 -7.428 1.749 1.00 97.25 320 ALA A C 1
ATOM 2560 O O . ALA A 1 320 ? 23.512 -8.040 2.811 1.00 97.25 320 ALA A O 1
ATOM 2561 N N . LEU A 1 321 ? 22.211 -6.857 1.411 1.00 95.25 321 LEU A N 1
ATOM 2562 C CA . LEU A 1 321 ? 21.004 -6.906 2.253 1.00 95.25 321 LEU A CA 1
ATOM 2563 C C . LEU A 1 321 ? 20.449 -8.331 2.430 1.00 95.25 321 LEU A C 1
ATOM 2565 O O . LEU A 1 321 ? 19.691 -8.575 3.370 1.00 95.25 321 LEU A O 1
ATOM 2569 N N . CYS A 1 322 ? 20.854 -9.291 1.590 1.00 93.69 322 CYS A N 1
ATOM 2570 C CA . CYS A 1 322 ? 20.486 -10.701 1.750 1.00 93.69 322 CYS A CA 1
ATOM 2571 C C . CYS A 1 322 ? 21.046 -11.314 3.047 1.00 93.69 322 CYS A C 1
ATOM 2573 O O . CYS A 1 322 ? 20.491 -12.291 3.544 1.00 93.69 322 CYS A O 1
ATOM 2575 N N . ASN A 1 323 ? 22.090 -10.722 3.638 1.00 95.44 323 ASN A N 1
ATOM 2576 C CA . ASN A 1 323 ? 22.648 -11.160 4.922 1.00 95.44 323 ASN A CA 1
ATOM 2577 C C . ASN A 1 323 ? 21.845 -10.676 6.146 1.00 95.44 323 ASN A C 1
ATOM 2579 O O . ASN A 1 323 ? 22.198 -11.001 7.277 1.00 95.44 323 ASN A O 1
ATOM 2583 N N . SER A 1 324 ? 20.779 -9.891 5.957 1.00 95.44 324 SER A N 1
ATOM 2584 C CA . SER A 1 324 ? 19.921 -9.449 7.062 1.00 95.44 324 SER A CA 1
ATOM 2585 C C . SER A 1 324 ? 19.180 -10.633 7.703 1.00 95.44 324 SER A C 1
ATOM 2587 O O . SER A 1 324 ? 18.703 -11.492 6.974 1.00 95.44 324 SER A O 1
ATOM 2589 N N . PRO A 1 325 ? 18.977 -10.682 9.033 1.00 93.94 325 PRO A N 1
ATOM 2590 C CA . PRO A 1 325 ? 18.159 -11.723 9.667 1.00 93.94 325 PRO A CA 1
ATOM 2591 C C . PRO A 1 325 ? 16.649 -11.564 9.398 1.00 93.94 325 PRO A C 1
ATOM 2593 O O . PRO A 1 325 ? 15.858 -12.440 9.743 1.00 93.94 325 PRO A O 1
ATOM 2596 N N . LEU A 1 326 ? 16.223 -10.439 8.811 1.00 94.00 326 LEU A N 1
ATOM 2597 C CA . LEU A 1 326 ? 14.816 -10.125 8.573 1.00 94.00 326 LEU A CA 1
ATOM 2598 C C . LEU A 1 326 ? 14.400 -10.528 7.153 1.00 94.00 326 LEU A C 1
ATOM 2600 O O . LEU A 1 326 ? 14.785 -9.882 6.178 1.00 94.00 326 LEU A O 1
ATOM 2604 N N . MET A 1 327 ? 13.537 -11.542 7.045 1.00 91.25 327 MET A N 1
ATOM 2605 C CA . MET A 1 327 ? 13.055 -12.091 5.767 1.00 91.25 327 MET A CA 1
ATOM 2606 C C . MET A 1 327 ? 12.558 -11.029 4.756 1.00 91.25 327 MET A C 1
ATOM 2608 O O . MET A 1 327 ? 12.954 -11.105 3.589 1.00 91.25 327 MET A O 1
ATOM 2612 N N . PRO A 1 328 ? 11.778 -9.991 5.141 1.00 92.06 328 PRO A N 1
ATOM 2613 C CA . PRO A 1 328 ? 11.357 -8.954 4.195 1.00 92.06 328 PRO A CA 1
ATOM 2614 C C . PRO A 1 328 ? 12.518 -8.159 3.585 1.00 92.06 328 PRO A C 1
ATOM 2616 O O . PRO A 1 328 ? 12.452 -7.806 2.407 1.00 92.06 328 PRO A O 1
ATOM 2619 N N . ILE A 1 329 ? 13.580 -7.912 4.361 1.00 93.88 329 ILE A N 1
ATOM 2620 C CA . ILE A 1 329 ? 14.771 -7.172 3.924 1.00 93.88 329 ILE A CA 1
ATOM 2621 C C . ILE A 1 329 ? 15.618 -8.042 2.996 1.00 93.88 329 ILE A C 1
ATOM 2623 O O . ILE A 1 329 ? 16.051 -7.563 1.950 1.00 93.88 329 ILE A O 1
ATOM 2627 N N . GLN A 1 330 ? 15.783 -9.327 3.320 1.00 94.06 330 GLN A N 1
ATOM 2628 C CA . GLN A 1 330 ? 16.497 -10.274 2.459 1.00 94.06 330 GLN A CA 1
ATOM 2629 C C . GLN A 1 330 ? 15.838 -10.384 1.083 1.00 94.06 330 GLN A C 1
ATOM 2631 O O . GLN A 1 330 ? 16.490 -10.231 0.051 1.00 94.06 330 GLN A O 1
ATOM 2636 N N . ALA A 1 331 ? 14.521 -10.601 1.067 1.00 93.62 331 ALA A N 1
ATOM 2637 C CA . ALA A 1 331 ? 13.761 -10.725 -0.167 1.00 93.62 331 ALA A CA 1
ATOM 2638 C C . ALA A 1 331 ? 13.746 -9.410 -0.967 1.00 93.62 331 ALA A C 1
ATOM 2640 O O . ALA A 1 331 ? 13.748 -9.446 -2.195 1.00 93.62 331 ALA A O 1
ATOM 2641 N N . PHE A 1 332 ? 13.736 -8.252 -0.296 1.00 94.69 332 PHE A N 1
ATOM 2642 C CA . PHE A 1 332 ? 13.880 -6.952 -0.954 1.00 94.69 332 PHE A CA 1
ATOM 2643 C C . PHE A 1 332 ? 15.264 -6.787 -1.591 1.00 94.69 332 PHE A C 1
ATOM 2645 O O . PHE A 1 332 ? 15.339 -6.425 -2.762 1.00 94.69 332 PHE A O 1
ATOM 2652 N N . GLY A 1 333 ? 16.338 -7.101 -0.861 1.00 95.06 333 GLY A N 1
ATOM 2653 C CA . GLY A 1 333 ? 17.714 -7.024 -1.354 1.00 95.06 333 GLY A CA 1
ATOM 2654 C C . GLY A 1 333 ? 17.954 -7.892 -2.583 1.00 95.06 333 GLY A C 1
ATOM 2655 O O . GLY A 1 333 ? 18.462 -7.419 -3.598 1.00 95.06 333 GLY A O 1
ATOM 2656 N N . LEU A 1 334 ? 17.498 -9.145 -2.535 1.00 95.12 334 LEU A N 1
ATOM 2657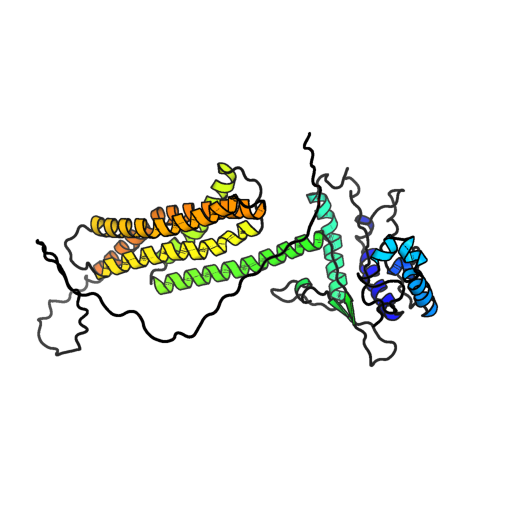 C CA . LEU A 1 334 ? 17.596 -10.058 -3.669 1.00 95.12 334 LEU A CA 1
ATOM 2658 C C . LEU A 1 334 ? 16.811 -9.543 -4.883 1.00 95.12 334 LEU A C 1
ATOM 2660 O O . LEU A 1 334 ? 17.337 -9.526 -5.995 1.00 95.12 334 LEU A O 1
ATOM 2664 N N . TYR A 1 335 ? 15.567 -9.095 -4.679 1.00 95.75 335 TYR A N 1
ATOM 2665 C CA . TYR A 1 335 ? 14.733 -8.576 -5.763 1.00 95.75 335 TYR A CA 1
ATOM 2666 C C . TYR A 1 335 ? 15.326 -7.307 -6.390 1.00 95.75 335 TYR A C 1
ATOM 2668 O O . TYR A 1 335 ? 15.478 -7.240 -7.608 1.00 95.75 335 TYR A O 1
ATOM 2676 N N . ALA A 1 336 ? 15.725 -6.330 -5.572 1.00 95.69 336 ALA A N 1
ATOM 2677 C CA . ALA A 1 336 ? 16.330 -5.085 -6.035 1.00 95.69 336 ALA A CA 1
ATOM 2678 C C . ALA A 1 336 ? 17.661 -5.325 -6.769 1.00 95.69 336 ALA A C 1
ATOM 2680 O O . ALA A 1 336 ? 17.891 -4.723 -7.816 1.00 95.69 336 ALA A O 1
ATOM 2681 N N . GLY A 1 337 ? 18.500 -6.254 -6.296 1.00 96.00 337 GLY A N 1
ATOM 2682 C CA . GLY A 1 337 ? 19.736 -6.641 -6.982 1.00 96.00 337 GLY A CA 1
ATOM 2683 C C . GLY A 1 337 ? 19.482 -7.239 -8.371 1.00 96.00 337 GLY A C 1
ATOM 2684 O O . GLY A 1 337 ? 20.107 -6.825 -9.349 1.00 96.00 337 GLY A O 1
ATOM 2685 N N . ILE A 1 338 ? 18.509 -8.153 -8.491 1.00 95.75 338 ILE A N 1
ATOM 2686 C CA . ILE A 1 338 ? 18.093 -8.725 -9.785 1.00 95.75 338 ILE A CA 1
ATOM 2687 C C . ILE A 1 338 ? 17.517 -7.636 -10.709 1.00 95.75 338 ILE A C 1
ATOM 2689 O O . ILE A 1 338 ? 17.844 -7.609 -11.900 1.00 95.75 338 ILE A O 1
ATOM 2693 N N . CYS A 1 339 ? 16.702 -6.713 -10.184 1.00 96.00 339 CYS A N 1
ATOM 2694 C CA . CYS A 1 339 ? 16.190 -5.556 -10.930 1.00 96.00 339 CYS A CA 1
ATOM 2695 C C . CYS A 1 339 ? 17.324 -4.705 -11.511 1.00 96.00 339 CYS A C 1
ATOM 2697 O O . CYS A 1 339 ? 17.293 -4.377 -12.694 1.00 96.00 339 CYS A O 1
ATOM 2699 N N . THR A 1 340 ? 18.353 -4.388 -10.723 1.00 95.88 340 THR A N 1
ATOM 2700 C CA . THR A 1 340 ? 19.501 -3.593 -11.189 1.00 95.88 340 THR A CA 1
ATOM 2701 C C . THR A 1 340 ? 20.254 -4.294 -12.320 1.00 95.88 340 THR A C 1
ATOM 2703 O O . THR A 1 340 ? 20.508 -3.688 -13.362 1.00 95.88 340 THR A O 1
ATOM 2706 N N . VAL A 1 341 ? 20.550 -5.590 -12.170 1.00 95.88 341 VAL A N 1
ATOM 2707 C CA . VAL A 1 341 ? 21.269 -6.367 -13.197 1.00 95.88 341 VAL A CA 1
ATOM 2708 C C . VAL A 1 341 ? 20.455 -6.468 -14.489 1.00 95.88 341 VAL A C 1
ATOM 2710 O O . VAL A 1 341 ? 20.965 -6.183 -15.572 1.00 95.88 341 VAL A O 1
ATOM 2713 N N . THR A 1 342 ? 19.175 -6.830 -14.397 1.00 95.94 342 THR A N 1
ATOM 2714 C CA . THR A 1 342 ? 18.295 -6.931 -15.575 1.00 95.94 342 THR A CA 1
ATOM 2715 C C . THR A 1 342 ? 18.094 -5.586 -16.266 1.00 95.94 342 THR A C 1
ATOM 2717 O O . THR A 1 342 ? 18.080 -5.526 -17.495 1.00 95.94 342 THR A O 1
ATOM 2720 N N . ASN A 1 343 ? 17.995 -4.497 -15.505 1.00 95.75 343 ASN A N 1
ATOM 2721 C CA . ASN A 1 343 ? 17.886 -3.149 -16.044 1.00 95.75 343 ASN A CA 1
ATOM 2722 C C . ASN A 1 343 ? 19.126 -2.733 -16.838 1.00 95.75 343 ASN A C 1
ATOM 2724 O O . ASN A 1 343 ? 18.988 -2.185 -17.932 1.00 95.75 343 ASN A O 1
ATOM 2728 N N . TYR A 1 344 ? 20.322 -3.042 -16.337 1.00 95.56 344 TYR A N 1
ATOM 2729 C CA . TYR A 1 344 ? 21.569 -2.801 -17.061 1.00 95.56 344 TYR A CA 1
ATOM 2730 C C . TYR A 1 344 ? 21.628 -3.596 -18.376 1.00 95.56 344 TYR A C 1
ATOM 2732 O O . TYR A 1 344 ? 21.872 -3.028 -19.442 1.00 95.56 344 TYR A O 1
ATOM 2740 N N . LEU A 1 345 ? 21.308 -4.895 -18.338 1.00 95.38 345 LEU A N 1
ATOM 2741 C CA . LEU A 1 345 ? 21.282 -5.740 -19.540 1.00 95.38 345 LEU A CA 1
ATOM 2742 C C . LEU A 1 345 ? 20.264 -5.245 -20.584 1.00 95.38 345 LEU A C 1
ATOM 2744 O O . LEU A 1 345 ? 20.542 -5.248 -21.787 1.00 95.38 345 LEU A O 1
ATOM 2748 N N . LEU A 1 346 ? 19.093 -4.778 -20.142 1.00 95.06 346 LEU A N 1
ATOM 2749 C CA . LEU A 1 346 ? 18.078 -4.199 -21.026 1.00 95.06 346 LEU A CA 1
ATOM 2750 C C . LEU A 1 346 ? 18.490 -2.833 -21.582 1.00 95.06 346 LEU A C 1
ATOM 2752 O O . LEU A 1 346 ? 18.224 -2.553 -22.747 1.00 95.06 346 LEU A O 1
ATOM 2756 N N . THR A 1 347 ? 19.198 -2.016 -20.802 1.00 93.69 347 THR A N 1
ATOM 2757 C CA . THR A 1 347 ? 19.776 -0.746 -21.275 1.00 93.69 347 THR A CA 1
ATOM 2758 C C . THR A 1 347 ? 20.707 -1.000 -22.462 1.00 93.69 347 THR A C 1
ATOM 2760 O O . THR A 1 347 ? 20.547 -0.394 -23.522 1.00 93.69 347 THR A O 1
ATOM 2763 N N . LEU A 1 348 ? 21.655 -1.931 -22.312 1.00 93.06 348 LEU A N 1
ATOM 2764 C CA . LEU A 1 348 ? 22.648 -2.228 -23.347 1.00 93.06 348 LEU A CA 1
ATOM 2765 C C . LEU A 1 348 ? 22.052 -2.887 -24.593 1.00 93.06 348 LEU A C 1
ATOM 2767 O O . LEU A 1 348 ? 22.572 -2.699 -25.689 1.00 93.06 348 LEU A O 1
ATOM 2771 N N . SER A 1 349 ? 20.983 -3.665 -24.444 1.00 93.00 349 SER A N 1
ATOM 2772 C CA . SER A 1 349 ? 20.357 -4.357 -25.575 1.00 93.00 349 SER A CA 1
ATOM 2773 C C . SER A 1 349 ? 19.332 -3.494 -26.314 1.00 93.00 349 SER A C 1
ATOM 2775 O O . SER A 1 349 ? 19.250 -3.578 -27.539 1.00 93.00 349 SER A O 1
ATOM 2777 N N . LEU A 1 350 ? 18.572 -2.644 -25.612 1.00 93.25 350 LEU A N 1
ATOM 2778 C CA . LEU A 1 350 ? 17.458 -1.890 -26.196 1.00 93.25 350 LEU A CA 1
ATOM 2779 C C . LEU A 1 350 ? 17.852 -0.487 -26.679 1.00 93.25 350 LEU A C 1
ATOM 2781 O O . LEU A 1 350 ? 17.409 -0.066 -27.749 1.00 93.25 350 LEU A O 1
ATOM 2785 N N . LEU A 1 351 ? 18.676 0.253 -25.929 1.00 91.62 351 LEU A N 1
ATOM 2786 C CA . LEU A 1 351 ? 18.944 1.666 -26.232 1.00 91.62 351 LEU A CA 1
ATOM 2787 C C . LEU A 1 351 ? 19.853 1.892 -27.454 1.00 91.62 351 LEU A C 1
ATOM 2789 O O . LEU A 1 351 ? 19.524 2.765 -28.266 1.00 91.62 351 LEU A O 1
ATOM 2793 N N . PRO A 1 352 ? 20.946 1.133 -27.677 1.00 89.94 352 PRO A N 1
ATOM 2794 C CA . PRO A 1 352 ? 21.814 1.368 -28.833 1.00 89.94 352 PRO A CA 1
ATOM 2795 C C . PRO A 1 352 ? 21.110 1.178 -30.189 1.00 89.94 352 PRO A C 1
ATOM 2797 O O . PRO A 1 352 ? 21.251 2.054 -31.050 1.00 89.94 352 PRO A O 1
ATOM 2800 N N . PRO A 1 353 ? 20.291 0.124 -30.411 1.00 90.69 353 PRO A N 1
ATOM 2801 C CA . PRO A 1 353 ? 19.491 0.014 -31.631 1.00 90.69 353 PRO A CA 1
ATOM 2802 C C . PRO A 1 353 ? 18.553 1.208 -31.843 1.00 90.69 353 PRO A C 1
ATOM 2804 O O . PRO A 1 353 ? 18.417 1.701 -32.966 1.00 90.69 353 PRO A O 1
ATOM 2807 N N . VAL A 1 354 ? 17.942 1.722 -30.771 1.00 91.62 354 VAL A N 1
ATOM 2808 C CA . VAL A 1 354 ? 17.057 2.895 -30.830 1.00 91.62 354 VAL A CA 1
ATOM 2809 C C . VAL A 1 354 ? 17.833 4.142 -31.262 1.00 91.62 354 VAL A C 1
ATOM 2811 O O . VAL A 1 354 ? 17.365 4.861 -32.147 1.00 91.62 354 VAL A O 1
ATOM 2814 N N . LEU A 1 355 ? 19.042 4.368 -30.737 1.00 89.12 355 LEU A N 1
ATOM 2815 C CA . LEU A 1 355 ? 19.913 5.475 -31.156 1.00 89.12 355 LEU A CA 1
ATOM 2816 C C . LEU A 1 355 ? 20.272 5.405 -32.648 1.00 89.12 355 LEU A C 1
ATOM 2818 O O . LEU A 1 355 ? 20.201 6.417 -33.352 1.00 89.12 355 LEU A O 1
ATOM 2822 N N . VAL A 1 356 ? 20.586 4.212 -33.165 1.00 87.69 356 VAL A N 1
ATOM 2823 C CA . VAL A 1 356 ? 20.859 4.003 -34.599 1.00 87.69 356 VAL A CA 1
ATOM 2824 C C . VAL A 1 356 ? 19.639 4.371 -35.448 1.00 87.69 356 VAL A C 1
ATOM 2826 O O . VAL A 1 356 ? 19.776 5.034 -36.481 1.00 87.69 356 VAL A O 1
ATOM 2829 N N . ILE A 1 357 ? 18.435 3.984 -35.018 1.00 89.38 357 ILE A N 1
ATOM 2830 C CA . ILE A 1 357 ? 17.188 4.313 -35.722 1.00 89.38 357 ILE A CA 1
ATOM 2831 C C . ILE A 1 357 ? 16.932 5.826 -35.705 1.00 89.38 357 ILE A C 1
ATOM 2833 O O . ILE A 1 357 ? 16.557 6.384 -36.739 1.00 89.38 357 ILE A O 1
ATOM 2837 N N . ILE A 1 358 ? 17.158 6.507 -34.576 1.00 87.88 358 ILE A N 1
ATOM 2838 C CA . ILE A 1 358 ? 16.995 7.969 -34.459 1.00 87.88 358 ILE A CA 1
ATOM 2839 C C . ILE A 1 358 ? 17.934 8.688 -35.420 1.00 87.88 358 ILE A C 1
ATOM 2841 O O . ILE A 1 358 ? 17.479 9.557 -36.168 1.00 87.88 358 ILE A O 1
ATOM 2845 N N . LYS A 1 359 ? 19.215 8.299 -35.444 1.00 84.12 359 LYS A N 1
ATOM 2846 C CA . LYS A 1 359 ? 20.204 8.888 -36.354 1.00 84.12 359 LYS A CA 1
ATOM 2847 C C . LYS A 1 359 ? 19.776 8.713 -37.813 1.00 84.12 359 LYS A C 1
ATOM 2849 O O . LYS A 1 359 ? 19.639 9.701 -38.527 1.00 84.12 359 LYS A O 1
ATOM 2854 N N . ARG A 1 360 ? 19.428 7.485 -38.223 1.00 84.75 360 ARG A N 1
ATOM 2855 C CA . ARG A 1 360 ? 18.943 7.190 -39.587 1.00 84.75 360 ARG A CA 1
ATOM 2856 C C . ARG A 1 360 ? 17.692 7.991 -39.962 1.00 84.75 360 ARG A C 1
ATOM 2858 O O . ARG A 1 360 ? 17.550 8.402 -41.110 1.00 84.75 360 ARG A O 1
ATOM 2865 N N . ARG A 1 361 ? 16.764 8.204 -39.021 1.00 86.06 361 ARG A N 1
ATOM 2866 C CA . ARG A 1 361 ? 15.555 9.014 -39.254 1.00 86.06 361 ARG A CA 1
ATOM 2867 C C . ARG A 1 361 ? 15.873 10.499 -39.416 1.00 86.06 361 ARG A C 1
ATOM 2869 O O . ARG A 1 361 ? 15.274 11.128 -40.282 1.00 86.06 361 ARG A O 1
ATOM 2876 N N . ARG A 1 362 ? 16.797 11.052 -38.621 1.00 81.56 362 ARG A N 1
ATOM 2877 C CA . ARG A 1 362 ? 17.249 12.448 -38.765 1.00 81.56 362 ARG A CA 1
ATOM 2878 C C . ARG A 1 362 ? 17.960 12.664 -40.102 1.00 81.56 362 ARG A C 1
ATOM 2880 O O . ARG A 1 362 ? 17.576 13.573 -40.824 1.00 81.56 362 ARG A O 1
ATOM 2887 N N . GLU A 1 363 ? 18.876 11.771 -40.481 1.00 78.88 363 GLU A N 1
A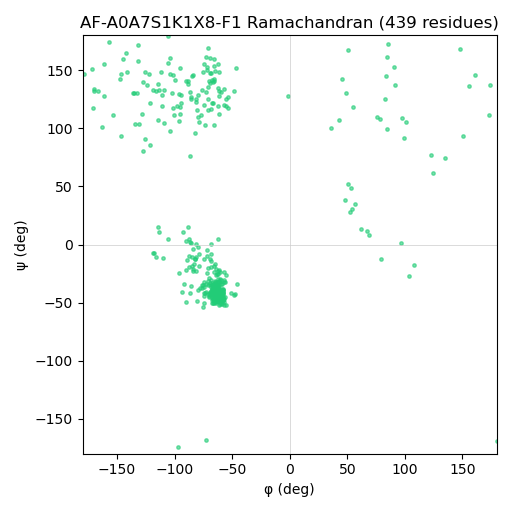TOM 2888 C CA . GLU A 1 363 ? 19.585 11.818 -41.773 1.00 78.88 363 GLU A CA 1
ATOM 2889 C C . GLU A 1 363 ? 18.618 11.782 -42.969 1.00 78.88 363 GLU A C 1
ATOM 2891 O O . GLU A 1 363 ? 18.705 12.623 -43.859 1.00 78.88 363 GLU A O 1
ATOM 2896 N N . LYS A 1 364 ? 17.637 10.863 -42.972 1.00 81.06 364 LYS A N 1
ATOM 2897 C CA . LYS A 1 364 ? 16.603 10.815 -44.024 1.00 81.06 364 LYS A CA 1
ATOM 2898 C C . LYS A 1 364 ? 15.782 12.102 -44.108 1.00 81.06 364 LYS A C 1
ATOM 2900 O O . LYS A 1 364 ? 15.355 12.469 -45.194 1.00 81.06 364 LYS A O 1
ATOM 2905 N N . ARG A 1 365 ? 15.530 12.769 -42.979 1.00 77.50 365 ARG A N 1
ATOM 2906 C CA . ARG A 1 365 ? 14.755 14.015 -42.946 1.00 77.50 365 ARG A CA 1
ATOM 2907 C C . ARG A 1 365 ? 15.560 15.197 -43.485 1.00 77.50 365 ARG A C 1
ATOM 2909 O O . ARG A 1 365 ? 14.985 16.020 -44.185 1.00 77.50 365 ARG A O 1
ATOM 2916 N N . SER A 1 366 ? 16.866 15.238 -43.217 1.00 70.38 366 SER A N 1
ATOM 2917 C CA . SER A 1 366 ? 17.776 16.237 -43.789 1.00 70.38 366 SER A CA 1
ATOM 2918 C C . SER A 1 366 ? 17.988 16.024 -45.293 1.00 70.38 366 SER A C 1
ATOM 2920 O O . SER A 1 366 ? 17.876 16.971 -46.058 1.00 70.38 366 SER A O 1
ATOM 2922 N N . GLY A 1 367 ? 18.165 14.778 -45.751 1.00 61.34 367 GLY A N 1
ATOM 2923 C CA . GLY A 1 367 ? 18.355 14.461 -47.177 1.00 61.34 367 GLY A CA 1
ATOM 2924 C C . GLY A 1 367 ? 17.121 14.658 -48.073 1.00 61.34 367 GLY A C 1
ATOM 2925 O O . GLY A 1 367 ? 17.249 14.655 -49.291 1.00 61.34 367 GLY A O 1
ATOM 2926 N N . VAL A 1 368 ? 15.927 14.837 -47.497 1.00 55.25 368 VAL A N 1
ATOM 2927 C CA . VAL A 1 368 ? 14.693 15.188 -48.233 1.00 55.25 368 VAL A CA 1
ATOM 2928 C C . VAL A 1 368 ? 14.516 16.716 -48.352 1.00 55.25 368 VAL A C 1
ATOM 2930 O O . VAL A 1 368 ? 13.715 17.174 -49.162 1.00 55.25 368 VAL A O 1
ATOM 2933 N N . GLY A 1 369 ? 15.283 17.516 -47.596 1.00 46.56 369 GLY A N 1
ATOM 2934 C CA . GLY A 1 369 ? 15.248 18.985 -47.632 1.00 46.56 369 GLY A CA 1
ATOM 2935 C C . GLY A 1 369 ? 16.093 19.633 -48.738 1.00 46.56 369 GLY A C 1
ATOM 2936 O O . GLY A 1 369 ? 15.759 20.730 -49.174 1.00 46.56 369 GLY A O 1
ATOM 2937 N N . ASP A 1 370 ? 17.116 18.945 -49.254 1.00 48.06 370 ASP A N 1
ATOM 2938 C CA . ASP A 1 370 ? 18.050 19.487 -50.263 1.00 48.06 370 ASP A CA 1
ATOM 2939 C C . ASP A 1 370 ? 17.593 19.274 -51.724 1.00 48.06 370 ASP A C 1
ATOM 2941 O O . ASP A 1 370 ? 18.358 19.440 -52.674 1.00 48.06 370 ASP A O 1
ATOM 2945 N N . GLY A 1 371 ? 16.319 18.923 -51.930 1.00 41.34 371 GLY A N 1
ATOM 2946 C CA . GLY A 1 371 ? 15.708 18.729 -53.251 1.00 41.34 371 GLY A CA 1
ATOM 2947 C C . GLY A 1 371 ? 15.112 19.986 -53.900 1.00 41.34 371 GLY A C 1
ATOM 2948 O O . GLY A 1 371 ? 14.500 19.875 -54.961 1.00 41.34 371 GLY A O 1
ATOM 2949 N N . VAL A 1 372 ? 15.251 21.174 -53.299 1.00 41.56 372 VAL A N 1
ATOM 2950 C CA . VAL A 1 372 ? 14.856 22.448 -53.928 1.00 41.56 372 VAL A CA 1
ATOM 2951 C C . VAL A 1 372 ? 16.112 23.272 -54.165 1.00 41.56 372 VAL A C 1
ATOM 2953 O O . VAL A 1 372 ? 16.735 23.773 -53.235 1.00 41.56 372 VAL A O 1
ATOM 2956 N N . GLY A 1 373 ? 16.493 23.355 -55.439 1.00 45.66 373 GLY A N 1
ATOM 2957 C CA . GLY A 1 373 ? 17.769 23.890 -55.883 1.00 45.66 373 GLY A CA 1
ATOM 2958 C C . GLY A 1 373 ? 18.089 25.286 -55.355 1.00 45.66 373 GLY A C 1
ATOM 2959 O O . GLY A 1 373 ? 17.368 26.254 -55.591 1.00 45.66 373 GLY A O 1
ATOM 2960 N N . SER A 1 374 ? 19.262 25.405 -54.753 1.00 33.81 374 SER A N 1
ATOM 2961 C CA . SER A 1 374 ? 19.949 26.672 -54.558 1.00 33.81 374 SER A CA 1
ATOM 2962 C C . SER A 1 374 ? 21.378 26.525 -55.076 1.00 33.81 374 SER A C 1
ATOM 2964 O O . SER A 1 374 ? 22.196 25.761 -54.574 1.00 33.81 374 SER A O 1
ATOM 2966 N N . ARG A 1 375 ? 21.637 27.256 -56.167 1.00 31.69 375 ARG A N 1
ATOM 2967 C CA . ARG A 1 375 ? 22.955 27.495 -56.773 1.00 31.69 375 ARG A CA 1
ATOM 2968 C C . ARG A 1 375 ? 23.986 27.882 -55.700 1.00 31.69 375 ARG A C 1
ATOM 2970 O O . ARG A 1 375 ? 23.599 28.529 -54.725 1.00 31.69 375 ARG A O 1
ATOM 2977 N N . PRO A 1 376 ? 25.287 27.602 -55.905 1.00 34.94 376 PRO A N 1
ATOM 2978 C CA . PRO A 1 376 ? 26.317 28.036 -54.971 1.00 34.94 376 PRO A CA 1
ATOM 2979 C C . PRO A 1 376 ? 26.308 29.568 -54.916 1.00 34.94 376 PRO A C 1
ATOM 2981 O O . PRO A 1 376 ? 26.602 30.237 -55.908 1.00 34.94 376 PRO A O 1
ATOM 2984 N N . ARG A 1 377 ? 25.916 30.142 -53.772 1.00 30.09 377 ARG A N 1
ATOM 2985 C CA . ARG A 1 377 ? 26.129 31.568 -53.522 1.00 30.09 377 ARG A CA 1
ATOM 2986 C C . ARG A 1 377 ? 27.620 31.769 -53.303 1.00 30.09 377 ARG A C 1
ATOM 2988 O O . ARG A 1 377 ? 28.196 31.240 -52.358 1.00 30.09 377 ARG A O 1
ATOM 2995 N N . SER A 1 378 ? 28.211 32.527 -54.219 1.00 27.98 378 SER A N 1
ATOM 2996 C CA . SER A 1 378 ? 29.554 33.074 -54.123 1.00 27.98 378 SER A CA 1
ATOM 2997 C C . SER A 1 378 ? 29.775 33.737 -52.767 1.00 27.98 378 SER A C 1
ATOM 2999 O O . SER A 1 378 ? 28.965 34.546 -52.308 1.00 27.98 378 SER A O 1
ATOM 3001 N N . LEU A 1 379 ? 30.906 33.393 -52.169 1.00 41.19 379 LEU A N 1
ATOM 3002 C CA . LEU A 1 379 ? 31.439 33.961 -50.947 1.00 41.19 379 LEU A CA 1
ATOM 3003 C C . LEU A 1 379 ? 31.819 35.435 -51.190 1.00 41.19 379 LEU A C 1
ATOM 3005 O O . LEU A 1 379 ? 32.847 35.719 -51.796 1.00 41.19 379 LEU A O 1
ATOM 3009 N N . SER A 1 380 ? 30.998 36.379 -50.731 1.00 31.95 380 SER A N 1
ATOM 3010 C CA . SER A 1 380 ? 31.437 37.757 -50.482 1.00 31.95 380 SER A CA 1
ATOM 3011 C C . SER A 1 380 ? 30.456 38.482 -49.562 1.00 31.95 380 SER A C 1
ATOM 3013 O O . SER A 1 380 ? 29.267 38.570 -49.865 1.00 31.95 380 SER A O 1
ATOM 3015 N N . SER A 1 381 ? 31.007 39.071 -48.500 1.00 31.62 381 SER A N 1
ATOM 3016 C CA . SER A 1 381 ? 30.388 39.946 -47.492 1.00 31.62 381 SER A CA 1
ATOM 3017 C C . SER A 1 381 ? 29.563 39.261 -46.393 1.00 31.62 381 SER A C 1
ATOM 3019 O O . SER A 1 381 ? 28.460 38.781 -46.624 1.00 31.62 381 SER A O 1
ATOM 3021 N N . ILE A 1 382 ? 30.113 39.242 -45.175 1.00 32.25 382 ILE A N 1
ATOM 3022 C CA . ILE A 1 382 ? 29.615 39.964 -43.987 1.00 32.25 382 ILE A CA 1
ATOM 3023 C C . ILE A 1 382 ? 30.693 39.846 -42.889 1.00 32.25 382 ILE A C 1
ATOM 3025 O O . ILE A 1 382 ? 31.283 38.786 -42.695 1.00 32.25 382 ILE A O 1
ATOM 3029 N N . GLY A 1 383 ? 30.997 40.980 -42.251 1.00 29.16 383 GLY A N 1
ATOM 3030 C CA . GLY A 1 383 ? 31.981 41.140 -41.176 1.00 29.16 383 GLY A CA 1
ATOM 3031 C C . GLY A 1 383 ? 31.551 40.550 -39.821 1.00 29.16 383 GLY A C 1
ATOM 3032 O O . GLY A 1 383 ? 30.596 39.781 -39.751 1.00 29.16 383 GLY A O 1
ATOM 3033 N N . PRO A 1 384 ? 32.283 40.870 -38.739 1.00 36.91 384 PRO A N 1
ATOM 3034 C CA . PRO A 1 384 ? 32.625 39.907 -37.700 1.00 36.91 384 PRO A CA 1
ATOM 3035 C C . PRO A 1 384 ? 31.569 39.807 -36.596 1.00 36.91 384 PRO A C 1
ATOM 3037 O O . PRO A 1 384 ? 31.065 40.815 -36.107 1.00 36.91 384 PRO A O 1
ATOM 3040 N N . ALA A 1 385 ? 31.318 38.585 -36.129 1.00 27.89 385 ALA A N 1
ATOM 3041 C CA . ALA A 1 385 ? 30.667 38.333 -34.850 1.00 27.89 385 ALA A CA 1
ATOM 3042 C C . ALA A 1 385 ? 31.492 37.303 -34.065 1.00 27.89 385 ALA A C 1
ATOM 3044 O O . ALA A 1 385 ? 31.509 36.120 -34.389 1.00 27.89 385 ALA A O 1
ATOM 3045 N N . SER A 1 386 ? 32.220 37.827 -33.077 1.00 26.44 386 SER A N 1
ATOM 3046 C CA . SER A 1 386 ? 32.650 37.190 -31.823 1.00 26.44 386 SER A CA 1
ATOM 3047 C C . SER A 1 386 ? 33.014 35.699 -31.855 1.00 26.44 386 SER A C 1
ATOM 3049 O O . SER A 1 386 ? 32.170 34.815 -31.716 1.00 26.44 386 SER A O 1
ATOM 3051 N N . SER A 1 387 ? 34.320 35.453 -31.892 1.00 24.88 387 SER A N 1
ATOM 3052 C CA . SER A 1 387 ? 34.981 34.220 -31.477 1.00 24.88 387 SER A CA 1
ATOM 3053 C C . SER A 1 387 ? 34.673 33.867 -30.015 1.00 24.88 387 SER A C 1
ATOM 3055 O O . SER A 1 387 ? 35.062 34.602 -29.108 1.00 24.88 387 SER A O 1
ATOM 3057 N N . VAL A 1 388 ? 34.069 32.702 -29.780 1.00 27.52 388 VAL A N 1
ATOM 3058 C CA . VAL A 1 388 ? 34.240 31.956 -28.526 1.00 27.52 388 VAL A CA 1
ATOM 3059 C C . VAL A 1 388 ? 35.171 30.795 -28.848 1.00 27.52 388 VAL A C 1
ATOM 3061 O O . VAL A 1 388 ? 34.771 29.790 -29.427 1.00 27.52 388 VAL A O 1
ATOM 3064 N N . SER A 1 389 ? 36.449 31.000 -28.540 1.00 24.48 389 SER A N 1
ATOM 3065 C CA . SER A 1 389 ? 37.502 29.993 -28.611 1.00 24.48 389 SER A CA 1
ATOM 3066 C C . SER A 1 389 ? 37.381 29.075 -27.399 1.00 24.48 389 SER A C 1
ATOM 3068 O O . SER A 1 389 ? 37.649 29.507 -26.280 1.00 24.48 389 SER A O 1
ATOM 3070 N N . VAL A 1 390 ? 37.004 27.814 -27.609 1.00 27.48 390 VAL A N 1
ATOM 3071 C CA . VAL A 1 390 ? 37.303 26.745 -26.650 1.00 27.48 390 VAL A CA 1
ATOM 3072 C C . VAL A 1 390 ? 38.566 26.062 -27.154 1.00 27.48 390 VAL A C 1
ATOM 3074 O O . VAL A 1 390 ? 38.546 25.371 -28.170 1.00 27.48 390 VAL A O 1
ATOM 3077 N N . CYS A 1 391 ? 39.676 26.316 -26.466 1.00 25.78 391 CYS A N 1
ATOM 3078 C CA . CYS A 1 391 ? 40.950 25.663 -26.719 1.00 25.78 391 CYS A CA 1
ATOM 3079 C C . CYS A 1 391 ? 40.844 24.183 -26.329 1.00 25.78 391 CYS A C 1
ATOM 3081 O O . CYS A 1 391 ? 40.664 23.867 -25.154 1.00 25.78 391 CYS A O 1
ATOM 3083 N N . VAL A 1 392 ? 40.991 23.286 -27.301 1.00 28.36 392 VAL A N 1
ATOM 3084 C CA . VAL A 1 392 ? 41.409 21.903 -27.057 1.00 28.36 392 VAL A CA 1
ATOM 3085 C C . VAL A 1 392 ? 42.893 21.858 -27.395 1.00 28.36 392 VAL A C 1
ATOM 3087 O O . VAL A 1 392 ? 43.273 22.062 -28.544 1.00 28.36 392 VAL A O 1
ATOM 3090 N N . ALA A 1 393 ? 43.728 21.685 -26.374 1.00 27.69 393 ALA A N 1
ATOM 3091 C CA . ALA A 1 393 ? 45.142 21.411 -26.563 1.00 27.69 393 ALA A CA 1
ATOM 3092 C C . ALA A 1 393 ? 45.297 19.925 -26.904 1.00 27.69 393 ALA A C 1
ATOM 3094 O O . ALA A 1 393 ? 45.083 19.062 -26.052 1.00 27.69 393 ALA A O 1
ATOM 3095 N N . ASP A 1 394 ? 45.650 19.653 -28.156 1.00 26.58 394 ASP A N 1
ATOM 3096 C CA . ASP A 1 394 ? 46.317 18.418 -28.546 1.00 26.58 394 ASP A CA 1
ATOM 3097 C C . ASP A 1 394 ? 47.707 18.377 -27.905 1.00 26.58 394 ASP A C 1
ATOM 3099 O O . ASP A 1 394 ? 48.411 19.385 -27.875 1.00 26.58 394 ASP A O 1
ATOM 3103 N N . ASN A 1 395 ? 48.127 17.199 -27.445 1.00 28.31 395 ASN A N 1
ATOM 3104 C CA . ASN A 1 395 ? 49.537 16.831 -27.492 1.00 28.31 395 ASN A CA 1
ATOM 3105 C C . ASN A 1 395 ? 49.681 15.307 -27.543 1.00 28.31 395 ASN A C 1
ATOM 3107 O O . ASN A 1 395 ? 49.402 14.592 -26.581 1.00 28.31 395 ASN A O 1
ATOM 3111 N N . ALA A 1 396 ? 50.151 14.838 -28.695 1.00 29.17 396 ALA A N 1
ATOM 3112 C CA . ALA A 1 396 ? 50.799 13.553 -28.885 1.00 29.17 396 ALA A CA 1
ATOM 3113 C C . ALA A 1 396 ? 52.292 13.826 -29.140 1.00 29.17 396 ALA A C 1
ATOM 3115 O O . ALA A 1 396 ? 52.608 14.684 -29.961 1.00 29.17 396 ALA A O 1
ATOM 3116 N N . GLY A 1 397 ? 53.193 13.098 -28.469 1.00 26.08 397 GLY A N 1
ATOM 3117 C CA . GLY A 1 397 ? 54.630 13.112 -28.785 1.00 26.08 397 GLY A CA 1
ATOM 3118 C C . GLY A 1 397 ? 55.575 12.842 -27.606 1.00 26.08 397 GLY A C 1
ATOM 3119 O O . GLY A 1 397 ? 55.927 13.758 -26.878 1.00 26.08 397 GLY A O 1
ATOM 3120 N N . THR A 1 398 ? 55.938 11.566 -27.453 1.00 28.97 398 THR A N 1
ATOM 3121 C CA . THR A 1 398 ? 57.241 10.967 -27.053 1.00 28.97 398 THR A CA 1
ATOM 3122 C C . THR A 1 398 ? 58.449 11.888 -26.769 1.00 28.97 398 THR A C 1
ATOM 3124 O O . THR A 1 398 ? 58.826 12.654 -27.648 1.00 28.97 398 THR A O 1
ATOM 3127 N N . ASP A 1 399 ? 59.116 11.760 -25.608 1.00 27.11 399 ASP A N 1
ATOM 3128 C CA . ASP A 1 399 ? 60.366 10.980 -25.382 1.00 27.11 399 ASP A CA 1
ATOM 3129 C C . ASP A 1 399 ? 61.136 11.383 -24.092 1.00 27.11 399 ASP A C 1
ATOM 3131 O O . ASP A 1 399 ? 61.146 12.539 -23.686 1.00 27.11 399 ASP A O 1
ATOM 3135 N N . GLU A 1 400 ? 61.765 10.363 -23.488 1.00 28.88 400 GLU A N 1
ATOM 3136 C CA . GLU A 1 400 ? 62.973 10.298 -22.629 1.00 28.88 400 GLU A CA 1
ATOM 3137 C C . GLU A 1 400 ? 63.232 11.223 -21.403 1.00 28.88 400 GLU A C 1
ATOM 3139 O O . GLU A 1 400 ? 63.331 12.439 -21.487 1.00 28.88 400 GLU A O 1
ATOM 3144 N N . GLY A 1 401 ? 63.592 10.575 -20.276 1.00 23.67 401 GLY A N 1
ATOM 3145 C CA . GLY A 1 401 ? 64.904 10.817 -19.641 1.00 23.67 401 GLY A CA 1
ATOM 3146 C C . GLY A 1 401 ? 65.030 11.765 -18.431 1.00 23.67 401 GLY A C 1
ATOM 3147 O O . GLY A 1 401 ? 65.357 12.930 -18.581 1.00 23.67 401 GLY A O 1
ATOM 3148 N N . LEU A 1 402 ? 64.929 11.192 -17.223 1.00 24.19 402 LEU A N 1
ATOM 3149 C CA . LEU A 1 402 ? 65.872 11.334 -16.090 1.00 24.19 402 LEU A CA 1
ATOM 3150 C C . LEU A 1 402 ? 66.465 12.730 -15.739 1.00 24.19 402 LEU A C 1
ATOM 3152 O O . LEU A 1 402 ? 67.451 13.140 -16.337 1.00 24.19 402 LEU A O 1
ATOM 3156 N N . ALA A 1 403 ? 66.017 13.343 -14.630 1.00 25.28 403 ALA A N 1
ATOM 3157 C CA . ALA A 1 403 ? 66.878 14.034 -13.648 1.00 25.28 403 ALA A CA 1
ATOM 3158 C C . ALA A 1 403 ? 66.087 14.460 -12.394 1.00 25.28 403 ALA A C 1
ATOM 3160 O O . ALA A 1 403 ? 64.886 14.695 -12.425 1.00 25.28 403 ALA A O 1
ATOM 3161 N N . SER A 1 404 ? 66.803 14.514 -11.280 1.00 24.50 404 SER A N 1
ATOM 3162 C CA . SER A 1 404 ? 66.361 14.527 -9.889 1.00 24.50 404 SER A CA 1
ATOM 3163 C C . SER A 1 404 ? 66.434 15.899 -9.195 1.00 24.50 404 SER A C 1
ATOM 3165 O O . SER A 1 404 ? 67.313 16.688 -9.521 1.00 24.50 404 SER A O 1
ATOM 3167 N N . HIS A 1 405 ? 65.672 16.013 -8.097 1.00 25.88 405 HIS A N 1
ATOM 3168 C CA . HIS A 1 405 ? 65.896 16.816 -6.873 1.00 25.88 405 HIS A CA 1
ATOM 3169 C C . HIS A 1 405 ? 65.509 18.310 -6.794 1.00 25.88 405 HIS A C 1
ATOM 3171 O O . HIS A 1 405 ? 65.709 19.082 -7.721 1.00 25.88 405 HIS A O 1
ATOM 3177 N N . HIS A 1 406 ? 65.068 18.643 -5.560 1.00 25.97 406 HIS A N 1
ATOM 3178 C CA . HIS A 1 406 ? 64.637 19.916 -4.943 1.00 25.97 406 HIS A CA 1
ATOM 3179 C C . HIS A 1 406 ? 63.177 20.328 -5.225 1.00 25.97 406 HIS A C 1
ATOM 3181 O O . HIS A 1 406 ? 62.747 20.315 -6.365 1.00 25.97 406 HIS A O 1
ATOM 3187 N N . GLU A 1 407 ? 62.304 20.605 -4.248 1.00 25.97 407 GLU A N 1
ATOM 3188 C CA . GLU A 1 407 ? 62.453 21.049 -2.851 1.00 25.97 407 GLU A CA 1
ATOM 3189 C C . GLU A 1 407 ? 61.342 20.469 -1.952 1.00 25.97 407 GLU A C 1
ATOM 3191 O O . GLU A 1 407 ? 60.197 20.291 -2.368 1.00 25.97 407 GLU A O 1
ATOM 3196 N N . ALA A 1 408 ? 61.712 20.201 -0.700 1.00 24.81 408 ALA A N 1
ATOM 3197 C CA . ALA A 1 408 ? 60.817 20.114 0.442 1.00 24.81 408 ALA A CA 1
ATOM 3198 C C . ALA A 1 408 ? 60.722 21.512 1.070 1.00 24.81 408 ALA A C 1
ATOM 3200 O O . ALA A 1 408 ? 61.738 22.195 1.116 1.00 24.81 408 ALA A O 1
ATOM 3201 N N . ASP A 1 409 ? 59.532 21.908 1.522 1.00 25.05 409 ASP A N 1
ATOM 3202 C CA . ASP A 1 409 ? 59.277 22.589 2.803 1.00 25.05 409 ASP A CA 1
ATOM 3203 C C . ASP A 1 409 ? 57.985 23.410 2.758 1.00 25.05 409 ASP A C 1
ATOM 3205 O O . ASP A 1 409 ? 57.716 24.132 1.801 1.00 25.05 409 AS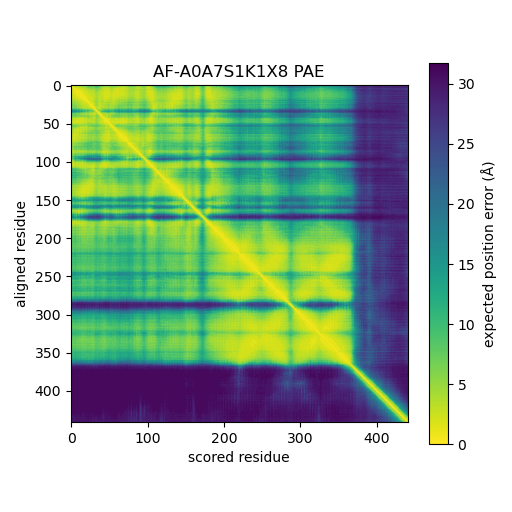P A O 1
ATOM 3209 N N . LEU A 1 410 ? 57.231 23.284 3.859 1.00 26.50 410 LEU A N 1
ATOM 3210 C CA . LEU A 1 410 ? 56.272 24.218 4.475 1.00 26.50 410 LEU A CA 1
ATOM 3211 C C . LEU A 1 410 ? 54.965 23.527 4.883 1.00 26.50 410 LEU A C 1
ATOM 3213 O O . LEU A 1 410 ? 53.897 23.712 4.305 1.00 26.50 410 LEU A O 1
ATOM 3217 N N . MET A 1 411 ? 55.070 22.764 5.972 1.00 23.56 411 MET A N 1
ATOM 3218 C CA . MET A 1 411 ? 53.965 22.483 6.883 1.00 23.56 411 MET A CA 1
ATOM 3219 C C . MET A 1 411 ? 54.476 22.625 8.323 1.00 23.56 411 MET A C 1
ATOM 3221 O O . MET A 1 411 ? 55.461 21.983 8.685 1.00 23.56 411 MET A O 1
ATOM 3225 N N . SER A 1 412 ? 53.725 23.390 9.125 1.00 25.77 412 SER A N 1
ATOM 3226 C CA . SER A 1 412 ? 53.839 23.665 10.575 1.00 25.77 412 SER A CA 1
ATOM 3227 C C . SER A 1 412 ? 54.549 24.975 10.939 1.00 25.77 412 SER A C 1
ATOM 3229 O O . SER A 1 412 ? 55.764 25.063 10.826 1.00 25.77 412 SER A O 1
ATOM 3231 N N . ASP A 1 413 ? 53.802 25.973 11.428 1.00 26.45 413 ASP A N 1
ATOM 3232 C CA . ASP A 1 413 ? 53.705 26.210 12.878 1.00 26.45 413 ASP A CA 1
ATOM 3233 C C . ASP A 1 413 ? 52.611 27.246 13.216 1.00 26.45 413 ASP A C 1
ATOM 3235 O O . ASP A 1 413 ? 52.551 28.307 12.604 1.00 26.45 413 ASP A O 1
ATOM 3239 N N . GLU A 1 414 ? 51.759 26.922 14.191 1.00 27.44 414 GLU A N 1
ATOM 3240 C CA . GLU A 1 414 ? 51.372 27.828 15.283 1.00 27.44 414 GLU A CA 1
ATOM 3241 C C . GLU A 1 414 ? 50.568 27.041 16.338 1.00 27.44 414 GLU A C 1
ATOM 3243 O O . GLU A 1 414 ? 49.461 26.567 16.079 1.00 27.44 414 GLU A O 1
ATOM 3248 N N . GLY A 1 415 ? 51.109 26.956 17.562 1.00 25.55 415 GLY A N 1
ATOM 3249 C CA . GLY A 1 415 ? 50.267 27.021 18.765 1.00 25.55 415 GLY A CA 1
ATOM 3250 C C . GLY A 1 415 ? 50.330 25.880 19.783 1.00 25.55 415 GLY A C 1
ATOM 3251 O O . GLY A 1 415 ? 49.314 25.272 20.100 1.00 25.55 415 GLY A O 1
ATOM 3252 N N . VAL A 1 416 ? 51.502 25.648 20.373 1.00 27.00 416 VAL A N 1
ATOM 3253 C CA . VAL A 1 416 ? 51.732 24.881 21.615 1.00 27.00 416 VAL A CA 1
ATOM 3254 C C . VAL A 1 416 ? 51.145 25.594 22.847 1.00 27.00 416 VAL A C 1
ATOM 3256 O O . VAL A 1 416 ? 51.359 26.793 22.981 1.00 27.00 416 VAL A O 1
ATOM 3259 N N . GLN A 1 417 ? 50.558 24.855 23.813 1.00 24.56 417 GLN A N 1
ATOM 3260 C CA . GLN A 1 417 ? 50.815 25.072 25.259 1.00 24.56 417 GLN A CA 1
ATOM 3261 C C . GLN A 1 417 ? 50.375 23.882 26.170 1.00 24.56 417 GLN A C 1
ATOM 3263 O O . GLN A 1 417 ? 49.212 23.765 26.532 1.00 24.56 417 GLN A O 1
ATOM 3268 N N . LYS A 1 418 ? 51.378 23.068 26.569 1.00 26.47 418 LYS A N 1
ATOM 3269 C CA . LYS A 1 418 ? 51.684 22.414 27.885 1.00 26.47 418 LYS A CA 1
ATOM 3270 C C . LYS A 1 418 ? 50.622 21.519 28.581 1.00 26.47 418 LYS A C 1
ATOM 3272 O O . LYS A 1 418 ? 49.546 21.989 28.906 1.00 26.47 418 LYS A O 1
ATOM 3277 N N . ARG A 1 419 ? 50.829 20.209 28.836 1.00 25.30 419 ARG A N 1
ATOM 3278 C CA . ARG A 1 419 ? 51.871 19.424 29.578 1.00 25.30 419 ARG A CA 1
ATOM 3279 C C . ARG A 1 419 ? 51.740 19.495 31.116 1.00 25.30 419 ARG A C 1
ATOM 3281 O O . ARG A 1 419 ? 52.094 20.523 31.679 1.00 25.30 419 ARG A O 1
ATOM 3288 N N . HIS A 1 420 ? 51.345 18.392 31.774 1.00 25.72 420 HIS A N 1
ATOM 3289 C CA . HIS A 1 420 ? 52.194 17.617 32.711 1.00 25.72 420 HIS A CA 1
ATOM 3290 C C . HIS A 1 420 ? 51.499 16.375 33.312 1.00 25.72 420 HIS A C 1
ATOM 3292 O O . HIS A 1 420 ? 50.292 16.356 33.523 1.00 25.72 420 HIS A O 1
ATOM 3298 N N . GLU A 1 421 ? 52.323 15.348 33.535 1.00 29.45 421 GLU A N 1
ATOM 3299 C CA . GLU A 1 421 ? 52.065 14.015 34.099 1.00 29.45 421 GLU A CA 1
ATOM 3300 C C . GLU A 1 421 ? 51.723 14.024 35.601 1.00 29.45 421 GLU A C 1
ATOM 3302 O O . GLU A 1 421 ? 52.129 14.944 36.307 1.00 29.45 421 GLU A O 1
ATOM 3307 N N . HIS A 1 422 ? 51.089 12.950 36.099 1.00 26.28 422 HIS A N 1
ATOM 3308 C CA . HIS A 1 422 ? 51.531 12.242 37.315 1.00 26.28 422 HIS A CA 1
ATOM 3309 C C . HIS A 1 422 ? 50.839 10.869 37.479 1.00 26.28 422 HIS A C 1
ATOM 3311 O O . HIS A 1 422 ? 49.621 10.751 37.365 1.00 26.28 422 HIS A O 1
ATOM 3317 N N . GLU A 1 423 ? 51.647 9.841 37.757 1.00 28.17 423 GLU A N 1
ATOM 3318 C CA . GLU A 1 423 ? 51.273 8.499 38.233 1.00 28.17 423 GLU A CA 1
ATOM 3319 C C . GLU A 1 423 ? 50.645 8.514 39.643 1.00 28.17 423 GLU A C 1
ATOM 3321 O O . GLU A 1 423 ? 51.052 9.326 40.471 1.00 28.17 423 GLU A O 1
ATOM 3326 N N . HIS A 1 424 ? 49.736 7.568 39.941 1.00 28.20 424 HIS A N 1
ATOM 3327 C CA . HIS A 1 424 ? 49.836 6.590 41.053 1.00 28.20 424 HIS A CA 1
ATOM 3328 C C . HIS A 1 424 ? 48.538 5.758 41.220 1.00 28.20 424 HIS A C 1
ATOM 3330 O O . HIS A 1 424 ? 47.489 6.276 41.578 1.00 28.20 424 HIS A O 1
ATOM 3336 N N . GLN A 1 425 ? 48.639 4.461 40.907 1.00 26.42 425 GLN A N 1
ATOM 3337 C CA . GLN A 1 425 ? 48.519 3.293 41.804 1.00 26.42 425 GLN A CA 1
ATOM 3338 C C . GLN A 1 425 ? 47.388 3.142 42.862 1.00 26.42 425 GLN A C 1
ATOM 3340 O O . GLN A 1 425 ? 47.130 4.035 43.660 1.00 26.42 425 GLN A O 1
ATOM 3345 N N . LEU A 1 426 ? 46.956 1.868 42.965 1.00 28.23 426 LEU A N 1
ATOM 3346 C CA . LEU A 1 426 ? 46.322 1.106 44.069 1.00 28.23 426 LEU A CA 1
ATOM 3347 C C . LEU A 1 426 ? 44.792 0.935 43.977 1.00 28.23 426 LEU A C 1
ATOM 3349 O O . LEU A 1 426 ? 44.047 1.902 44.032 1.00 28.23 426 LEU A O 1
ATOM 3353 N N . ASP A 1 427 ? 44.267 -0.245 43.630 1.00 26.61 427 ASP A N 1
ATOM 3354 C CA . ASP A 1 427 ? 44.238 -1.574 44.296 1.00 26.61 427 ASP A CA 1
ATOM 3355 C C . ASP A 1 427 ? 43.007 -1.784 45.190 1.00 26.61 427 ASP A C 1
ATOM 3357 O O . ASP A 1 427 ? 42.640 -0.925 45.987 1.00 26.61 427 ASP A O 1
ATOM 3361 N N . GLY A 1 428 ? 42.437 -2.990 45.094 1.00 27.16 428 GLY A N 1
ATOM 3362 C CA . GLY A 1 428 ? 41.470 -3.546 46.047 1.00 27.16 428 GLY A CA 1
ATOM 3363 C C . GLY A 1 428 ? 40.138 -3.953 45.406 1.00 27.16 428 GLY A C 1
ATOM 3364 O O . GLY A 1 428 ? 39.200 -3.169 45.379 1.00 27.16 428 GLY A O 1
ATOM 3365 N N . SER A 1 429 ? 40.086 -5.094 44.708 1.00 26.45 429 SER A N 1
ATOM 3366 C CA . SER A 1 429 ? 39.730 -6.429 45.250 1.00 26.45 429 SER A CA 1
ATOM 3367 C C . SER A 1 429 ? 38.199 -6.663 45.303 1.00 26.45 429 SER A C 1
ATOM 3369 O O . SER A 1 429 ? 37.495 -6.071 46.106 1.00 26.45 429 SER A O 1
ATOM 3371 N N . SER A 1 430 ? 37.606 -7.379 44.329 1.00 29.48 430 SER A N 1
ATOM 3372 C CA . SER A 1 430 ? 37.514 -8.862 44.185 1.00 29.48 430 SER A CA 1
ATOM 3373 C C . SER A 1 430 ? 36.335 -9.481 44.977 1.00 29.48 430 SER A C 1
ATOM 3375 O O . SER A 1 430 ? 35.947 -8.910 45.989 1.00 29.48 430 SER A O 1
ATOM 3377 N N . PRO A 1 431 ? 35.858 -10.717 44.692 1.00 41.19 431 PRO A N 1
ATOM 3378 C CA . PRO A 1 431 ? 35.781 -11.434 43.402 1.00 41.19 431 PRO A CA 1
ATOM 3379 C C . PRO A 1 431 ? 34.517 -12.343 43.220 1.00 41.19 431 PRO A C 1
ATOM 3381 O O . PRO A 1 431 ? 33.960 -12.821 44.196 1.00 41.19 431 PRO A O 1
ATOM 3384 N N . HIS A 1 432 ? 34.179 -12.662 41.951 1.00 31.89 432 HIS A N 1
ATOM 3385 C CA . HIS A 1 432 ? 33.737 -13.971 41.374 1.00 31.89 432 HIS A CA 1
ATOM 3386 C C . HIS A 1 432 ? 32.581 -14.828 41.991 1.00 31.89 432 HIS A C 1
ATOM 3388 O O . HIS A 1 432 ? 32.181 -14.595 43.122 1.00 31.89 432 HIS A O 1
ATOM 3394 N N . PRO A 1 433 ? 32.036 -15.871 41.295 1.00 38.72 433 PRO A N 1
ATOM 3395 C CA . PRO A 1 433 ? 32.484 -16.489 40.036 1.00 38.72 433 PRO A CA 1
ATOM 3396 C C . PRO A 1 433 ? 31.418 -16.714 38.942 1.00 38.72 433 PRO A C 1
ATOM 3398 O O . PRO A 1 433 ? 30.226 -16.892 39.173 1.00 38.72 433 PRO A O 1
ATOM 3401 N N . HIS A 1 434 ? 31.933 -16.821 37.717 1.00 31.55 434 HIS A N 1
ATOM 3402 C CA . HIS A 1 434 ? 31.330 -17.559 36.613 1.00 31.55 434 HIS A CA 1
ATOM 3403 C C . HIS A 1 434 ? 31.349 -19.071 36.885 1.00 31.55 434 HIS A C 1
ATOM 3405 O O . HIS A 1 434 ? 32.347 -19.593 37.374 1.00 31.55 434 HIS A O 1
ATOM 3411 N N . SER A 1 435 ? 30.342 -19.801 36.405 1.00 31.61 435 SER A N 1
ATOM 3412 C CA . SER A 1 435 ? 30.595 -20.965 35.541 1.00 31.61 435 SER A CA 1
ATOM 3413 C C . SER A 1 435 ? 29.339 -21.377 34.749 1.00 31.61 435 SER A C 1
ATOM 3415 O O . SER A 1 435 ? 28.229 -21.013 35.137 1.00 31.61 435 SER A O 1
ATOM 3417 N N . PRO A 1 436 ? 29.518 -22.046 33.591 1.00 45.78 436 PRO A N 1
ATOM 3418 C CA . PRO A 1 436 ? 28.520 -22.206 32.531 1.00 45.78 436 PRO A CA 1
ATOM 3419 C C . PRO A 1 436 ? 27.932 -23.628 32.487 1.00 45.78 436 PRO A C 1
ATOM 3421 O O . PRO A 1 436 ? 28.364 -24.480 33.258 1.00 45.78 436 PRO A O 1
ATOM 3424 N N . THR A 1 437 ? 26.999 -23.881 31.550 1.00 36.06 437 THR A N 1
ATOM 3425 C CA . THR A 1 437 ? 26.716 -25.137 30.781 1.00 36.06 437 THR A CA 1
ATOM 3426 C C . THR A 1 437 ? 25.204 -25.267 30.465 1.00 36.06 437 THR A C 1
ATOM 3428 O O . THR A 1 437 ? 24.403 -24.558 31.065 1.00 36.06 437 THR A O 1
ATOM 3431 N N . PRO A 1 438 ? 24.753 -26.184 29.583 1.00 44.75 438 PRO A N 1
ATOM 3432 C CA . PRO A 1 438 ? 25.174 -26.388 28.197 1.00 44.75 438 PRO A CA 1
ATOM 3433 C C . PRO A 1 438 ? 23.973 -26.501 27.225 1.00 44.75 438 PRO A C 1
ATOM 3435 O O . PRO A 1 438 ? 22.815 -26.645 27.606 1.00 44.75 438 PRO A O 1
ATOM 3438 N N . SER A 1 439 ? 24.289 -26.507 25.932 1.00 33.88 439 SER A N 1
ATOM 3439 C CA . SER A 1 439 ? 23.421 -26.935 24.834 1.00 33.88 439 SER A CA 1
ATOM 3440 C C . SER A 1 439 ? 23.111 -28.440 24.861 1.00 33.88 439 SER A C 1
ATOM 3442 O O . SER A 1 439 ? 24.018 -29.244 25.069 1.00 33.88 439 SER A O 1
ATOM 3444 N N . THR A 1 440 ? 21.864 -28.806 24.567 1.00 43.53 440 THR A N 1
ATOM 3445 C CA . THR A 1 440 ? 21.325 -30.015 23.883 1.00 43.53 440 THR A CA 1
ATOM 3446 C C . THR A 1 440 ? 19.794 -29.873 24.012 1.00 43.53 440 THR A C 1
ATOM 3448 O O . THR A 1 440 ? 19.328 -29.441 25.057 1.00 43.53 440 THR A O 1
ATOM 3451 N N . ARG A 1 441 ? 18.923 -30.115 23.034 1.00 36.53 441 ARG A N 1
ATOM 3452 C CA . ARG A 1 441 ? 18.907 -30.994 21.868 1.00 36.53 441 ARG A CA 1
ATOM 3453 C C . ARG A 1 441 ? 17.826 -30.495 20.906 1.00 36.53 441 ARG A C 1
ATOM 3455 O O . ARG A 1 441 ? 16.858 -29.888 21.420 1.00 36.53 441 ARG A O 1
#